Protein 2KAE (pdb70)

CATH classification: 3.30.50.10

Foldseek 3Di:
DDAAPPHGDPPEPAQDLPPDPGGGGHPCVVVVCCVVVDPNDCVVVVCVCVVVVPDD

Radius of gyration: 14.84 Å; Cα contacts (8 Å, |Δi|>4): 63; chains: 1; bounding box: 39×31×24 Å

Secondary structure (DSSP, 8-state):
----SSS--S--SS----SSSS---SSHHHHHHHHHHS---THHHHHHHHHHTT--

Nearest PDB structures (foldseek):
  2kae-assembly1_A  TM=9.436E-01  e=1.525E-08  Caenorhabditis elegans
  2kae-assembly1_A  TM=9.418E-01  e=9.403E-09  Caenorhabditis elegans
  2kae-assembly1_A  TM=9.700E-01  e=1.245E-09  Caenorhabditis elegans
  2vut-assembly7_O  TM=6.399E-01  e=5.697E-01  Aspergillus nidulans FGSC A4
  2kae-assembly1_A  TM=9.710E-01  e=8.002E-09  Caenorhabditis elegans

Sequence (56 aa):
SFQCSNCSVTETIRWRNIRSKEGIQCNACFIYQRKYNKTRPVTAVNKYQKRKLKVQSFQCSNCSVTETIRWRNIRSKEGIQCNACFIYQRKYNKTRPVTAVNKYQKRKLKVQSFQCSNCSVTETIRWRNIRSKEGIQCNACFIYQRKYNKTRPVTAVNKYQKRKLKVQSFQCSNCSVTETIRWRNIRSKEGIQCNACFIYQRKYNKTRPVTAVNKYQKRKLKVQSFQCSNCSVTETIRWRNIRSKEGIQCNACFIYQRKYNKTRPVTAVNKYQKRKLKVQSFQCSNCSVTETIRWRNIRSKEGIQCNACFIYQRKYNKTRPVTAVNKYQKRKLKVQSFQCSNCSVTETIRWRNIRSKEGIQCNACFIYQRKYNKTRPVTAVNKYQKRKLKVQSFQCSNCSVTETIRWRNIRSKEGIQCNACFIYQRKYNKTRPVTAVNKYQKRKLKVQSFQCSNCSVTETIRWRNIRSKEGIQCNACFIYQRKYNKTRPVTAVNKYQKRKLKVQSFQCSNCSVTETIRWRNIRSKEGIQCNACFIYQRKYNKTRPVTAVNKYQKRKLKVQ

Solvent-accessible surface area: 5333 Å² total; per-residue (Å²): 117,140,79,11,64,103,53,60,78,74,156,18,148,186,76,94,30,105,244,82,172,94,19,34,0,4,54,52,17,80,80,119,70,106,128,160,110,133,112,112,58,108,102,54,45,90,146,111,53,156,151,92,132,151,111,197

B-factor: mean 10.0, std 0.0, range [10.0, 10.0]

Structure (mmCIF, N/CA/C/O backbone):
data_2KAE
#
_entry.id   2KAE
#
_cell.length_a   1.000
_cell.length_b   1.000
_cell.length_c   1.000
_cell.angle_alpha   90.00
_cell.angle_beta   90.00
_cell.angle_gamma   90.00
#
_symmetry.space_group_name_H-M   'P 1'
#
loop_
_entity.id
_entity.type
_entity.pdbx_description
1 polymer 'GATA-type transcription factor'
2 polymer "5'-D(*DCP*DGP*DGP*DAP*DAP*DAP*DAP*DGP*DTP*DAP*DTP*DAP*DCP*DTP*DTP*DTP*DTP*DCP*DCP*DG)-3'"
3 non-polymer 'ZINC ION'
#
loop_
_atom_site.group_PDB
_atom_site.id
_atom_site.type_symbol
_atom_site.label_atom_id
_atom_site.label_alt_id
_atom_site.label_comp_id
_atom_site.label_asym_id
_atom_site.label_entity_id
_atom_site.label_seq_id
_atom_site.pdbx_PDB_ins_code
_atom_site.Cartn_x
_atom_site.Cartn_y
_atom_site.Cartn_z
_atom_site.occupancy
_atom_site.B_iso_or_equiv
_atom_site.auth_seq_id
_atom_site.auth_comp_id
_atom_site.auth_asym_id
_atom_site.auth_atom_id
_atom_site.pdbx_PDB_model_num
ATOM 1 N N . SER A 1 8 ? -15.835 -10.168 6.965 1.00 10.00 111 SER A N 1
ATOM 2 C CA . SER A 1 8 ? -14.437 -10.636 6.994 1.00 10.00 111 SER A CA 1
ATOM 3 C C . SER A 1 8 ? -14.329 -11.949 6.243 1.00 10.00 111 SER A C 1
ATOM 4 O O . SER A 1 8 ? -15.269 -12.741 6.243 1.00 10.00 111 SER A O 1
ATOM 12 N N . PHE A 1 9 ? -13.202 -12.167 5.584 1.00 10.00 112 PHE A N 1
ATOM 13 C CA . PHE A 1 9 ? -12.994 -13.387 4.817 1.00 10.00 112 PHE A CA 1
ATOM 14 C C . PHE A 1 9 ? -11.688 -14.076 5.213 1.00 10.00 112 PHE A C 1
ATOM 15 O O . PHE A 1 9 ? -11.583 -14.646 6.298 1.00 10.00 112 PHE A O 1
ATOM 32 N N . GLN A 1 10 ? -10.692 -13.977 4.330 1.00 10.00 113 GLN A N 1
ATOM 33 C CA . GLN A 1 10 ? -9.390 -14.598 4.520 1.00 10.00 113 GLN A CA 1
ATOM 34 C C . GLN A 1 10 ? -8.594 -14.379 3.252 1.00 10.00 113 GLN A C 1
ATOM 35 O O . GLN A 1 10 ? -9.187 -14.145 2.197 1.00 10.00 113 GLN A O 1
ATOM 49 N N . CYS A 1 11 ? -7.270 -14.441 3.325 1.00 10.00 114 CYS A N 1
ATOM 50 C CA . CYS A 1 11 ? -6.474 -14.270 2.121 1.00 10.00 114 CYS A CA 1
ATOM 51 C C . CYS A 1 11 ? -6.408 -15.624 1.453 1.00 10.00 114 CYS A C 1
ATOM 52 O O . CYS A 1 11 ? -6.810 -16.637 2.034 1.00 10.00 114 CYS A O 1
ATOM 59 N N . SER A 1 12 ? -5.880 -15.652 0.267 1.00 10.00 115 SER A N 1
ATOM 60 C CA . SER A 1 12 ? -5.761 -16.890 -0.463 1.00 10.00 115 SER A CA 1
ATOM 61 C C . SER A 1 12 ? -4.300 -17.309 -0.450 1.00 10.00 115 SER A C 1
ATOM 62 O O . SER A 1 12 ? -3.863 -18.104 -1.283 1.00 10.00 115 SER A O 1
ATOM 70 N N . ASN A 1 13 ? -3.556 -16.798 0.545 1.00 10.00 116 ASN A N 1
ATOM 71 C CA . ASN A 1 13 ? -2.123 -17.045 0.668 1.00 10.00 116 ASN A CA 1
ATOM 72 C C . ASN A 1 13 ? -1.675 -16.772 2.114 1.00 10.00 116 ASN A C 1
ATOM 73 O O . ASN A 1 13 ? -0.877 -17.516 2.680 1.00 10.00 116 ASN A O 1
ATOM 84 N N . CYS A 1 14 ? -2.205 -15.689 2.698 1.00 10.00 117 CYS A N 1
ATOM 85 C CA . CYS A 1 14 ? -1.846 -15.264 4.061 1.00 10.00 117 CYS A CA 1
ATOM 86 C C . CYS A 1 14 ? -2.737 -15.859 5.141 1.00 10.00 117 CYS A C 1
ATOM 87 O O . CYS A 1 14 ? -2.300 -16.720 5.903 1.00 10.00 117 CYS A O 1
ATOM 94 N N . SER A 1 15 ? -3.961 -15.349 5.211 1.00 10.00 118 SER A N 1
ATOM 95 C CA . SER A 1 15 ? -4.960 -15.775 6.188 1.00 10.00 118 SER A CA 1
ATOM 96 C C . SER A 1 15 ? -4.744 -15.061 7.526 1.00 10.00 118 SER A C 1
ATOM 97 O O . SER A 1 15 ? -4.120 -15.599 8.443 1.00 10.00 118 SER A O 1
ATOM 105 N N . VAL A 1 16 ? -5.265 -13.839 7.608 1.00 10.00 119 VAL A N 1
ATOM 106 C CA . VAL A 1 16 ? -5.170 -13.006 8.807 1.00 10.00 119 VAL A CA 1
ATOM 107 C C . VAL A 1 16 ? -6.404 -12.105 8.896 1.00 10.00 119 VAL A C 1
ATOM 108 O O . VAL A 1 16 ? -6.501 -11.077 8.221 1.00 10.00 119 VAL A O 1
ATOM 121 N N . THR A 1 17 ? -7.336 -12.527 9.738 1.00 10.00 120 THR A N 1
ATOM 122 C CA . THR A 1 17 ? -8.610 -11.835 9.937 1.00 10.00 120 THR A CA 1
ATOM 123 C C . THR A 1 17 ? -8.437 -10.336 10.202 1.00 10.00 120 THR A C 1
ATOM 124 O O . THR A 1 17 ? -9.273 -9.530 9.789 1.00 10.00 120 THR A O 1
ATOM 135 N N . GLU A 1 18 ? -7.367 -9.963 10.896 1.00 10.00 121 GLU A N 1
ATOM 136 C CA . GLU A 1 18 ? -7.111 -8.556 11.196 1.00 10.00 121 GLU A CA 1
ATOM 137 C C . GLU A 1 18 ? -6.310 -7.901 10.075 1.00 10.00 121 GLU A C 1
ATOM 138 O O . GLU A 1 18 ? -5.092 -7.727 10.174 1.00 10.00 121 GLU A O 1
ATOM 150 N N . THR A 1 19 ? -6.993 -7.550 9.000 1.00 10.00 122 THR A N 1
ATOM 151 C CA . THR A 1 19 ? -6.345 -6.921 7.871 1.00 10.00 122 THR A CA 1
ATOM 152 C C . THR A 1 19 ? -6.513 -5.406 7.899 1.00 10.00 122 THR A C 1
ATOM 153 O O . THR A 1 19 ? -7.619 -4.887 7.731 1.00 10.00 122 THR A O 1
ATOM 164 N N . ILE A 1 20 ? -5.399 -4.727 8.172 1.00 10.00 123 ILE A N 1
ATOM 165 C CA . ILE A 1 20 ? -5.355 -3.262 8.223 1.00 10.00 123 ILE A CA 1
ATOM 166 C C . ILE A 1 20 ? -6.119 -2.625 7.045 1.00 10.00 123 ILE A C 1
ATOM 167 O O . ILE A 1 20 ? -6.725 -1.560 7.190 1.00 10.00 123 ILE A O 1
ATOM 183 N N . ARG A 1 21 ? -6.094 -3.280 5.884 1.00 10.00 124 ARG A N 1
ATOM 184 C CA . ARG A 1 21 ? -6.817 -2.846 4.698 1.00 10.00 124 ARG A CA 1
ATOM 185 C C . ARG A 1 21 ? -6.924 -4.078 3.810 1.00 10.00 124 ARG A C 1
ATOM 186 O O . ARG A 1 21 ? -5.906 -4.668 3.453 1.00 10.00 124 ARG A O 1
ATOM 207 N N . TRP A 1 22 ? -8.145 -4.485 3.486 1.00 10.00 125 TRP A N 1
ATOM 208 C CA . TRP A 1 22 ? -8.380 -5.698 2.699 1.00 10.00 125 TRP A CA 1
ATOM 209 C C . TRP A 1 22 ? -8.077 -5.516 1.203 1.00 10.00 125 TRP A C 1
ATOM 210 O O . TRP A 1 22 ? -7.621 -4.458 0.776 1.00 10.00 125 TRP A O 1
ATOM 231 N N . ARG A 1 23 ? -8.331 -6.567 0.417 1.00 10.00 126 ARG A N 1
ATOM 232 C CA . ARG A 1 23 ? -8.063 -6.548 -1.023 1.00 10.00 126 ARG A CA 1
ATOM 233 C C . ARG A 1 23 ? -8.765 -7.725 -1.724 1.00 10.00 126 ARG A C 1
ATOM 234 O O . ARG A 1 23 ? -8.412 -8.098 -2.845 1.00 10.00 126 ARG A O 1
ATOM 255 N N . ASN A 1 24 ? -9.745 -8.312 -1.027 1.00 10.00 127 ASN A N 1
ATOM 256 C CA . ASN A 1 24 ? -10.525 -9.461 -1.535 1.00 10.00 127 ASN A CA 1
ATOM 257 C C . ASN A 1 24 ? -10.962 -9.271 -2.990 1.00 10.00 127 ASN A C 1
ATOM 258 O O . ASN A 1 24 ? -10.959 -10.232 -3.758 1.00 10.00 127 ASN A O 1
ATOM 269 N N . ILE A 1 25 ? -11.360 -8.039 -3.325 1.00 10.00 128 ILE A N 1
ATOM 270 C CA . ILE A 1 25 ? -11.808 -7.642 -4.670 1.00 10.00 128 ILE A CA 1
ATOM 271 C C . ILE A 1 25 ? -12.798 -8.645 -5.284 1.00 10.00 128 ILE A C 1
ATOM 272 O O . ILE A 1 25 ? -12.405 -9.559 -6.010 1.00 10.00 128 ILE A O 1
ATOM 288 N N . ARG A 1 26 ? -14.071 -8.479 -4.917 1.00 10.00 129 ARG A N 1
ATOM 289 C CA . ARG A 1 26 ? -15.181 -9.315 -5.412 1.00 10.00 129 ARG A CA 1
ATOM 290 C C . ARG A 1 26 ? -15.006 -9.763 -6.866 1.00 10.00 129 ARG A C 1
ATOM 291 O O . ARG A 1 26 ? -15.329 -9.027 -7.805 1.00 10.00 129 ARG A O 1
ATOM 312 N N . SER A 1 27 ? -14.481 -10.968 -7.036 1.00 10.00 130 SER A N 1
ATOM 313 C CA . SER A 1 27 ? -14.278 -11.561 -8.357 1.00 10.00 130 SER A CA 1
ATOM 314 C C . SER A 1 27 ? -14.303 -13.094 -8.268 1.00 10.00 130 SER A C 1
ATOM 315 O O . SER A 1 27 ? -15.304 -13.723 -8.607 1.00 10.00 130 SER A O 1
ATOM 323 N N . LYS A 1 28 ? -13.195 -13.692 -7.818 1.00 10.00 131 LYS A N 1
ATOM 324 C CA . LYS A 1 28 ? -13.103 -15.151 -7.677 1.00 10.00 131 LYS A CA 1
ATOM 325 C C . LYS A 1 28 ? -12.263 -15.516 -6.457 1.00 10.00 131 LYS A C 1
ATOM 326 O O . LYS A 1 28 ? -12.773 -16.085 -5.490 1.00 10.00 131 LYS A O 1
ATOM 345 N N . GLU A 1 29 ? -10.972 -15.204 -6.508 1.00 10.00 132 GLU A N 1
ATOM 346 C CA . GLU A 1 29 ? -10.083 -15.458 -5.381 1.00 10.00 132 GLU A CA 1
ATOM 347 C C . GLU A 1 29 ? -10.331 -14.373 -4.344 1.00 10.00 132 GLU A C 1
ATOM 348 O O . GLU A 1 29 ? -11.056 -13.421 -4.623 1.00 10.00 132 GLU A O 1
ATOM 360 N N . GLY A 1 30 ? -9.738 -14.479 -3.167 1.00 10.00 133 GLY A N 1
ATOM 361 C CA . GLY A 1 30 ? -9.941 -13.464 -2.161 1.00 10.00 133 GLY A CA 1
ATOM 362 C C . GLY A 1 30 ? -8.644 -13.093 -1.498 1.00 10.00 133 GLY A C 1
ATOM 363 O O . GLY A 1 30 ? -8.236 -13.719 -0.523 1.00 10.00 133 GLY A O 1
ATOM 367 N N . ILE A 1 31 ? -7.970 -12.098 -2.038 1.00 10.00 134 ILE A N 1
ATOM 368 C CA . ILE A 1 31 ? -6.712 -11.660 -1.469 1.00 10.00 134 ILE A CA 1
ATOM 369 C C . ILE A 1 31 ? -6.975 -10.677 -0.347 1.00 10.00 134 ILE A C 1
ATOM 370 O O . ILE A 1 31 ? -6.798 -9.480 -0.499 1.00 10.00 134 ILE A O 1
ATOM 386 N N . GLN A 1 32 ? -7.441 -11.208 0.764 1.00 10.00 135 GLN A N 1
ATOM 387 C CA . GLN A 1 32 ? -7.769 -10.419 1.940 1.00 10.00 135 GLN A CA 1
ATOM 388 C C . GLN A 1 32 ? -6.653 -9.477 2.364 1.00 10.00 135 GLN A C 1
ATOM 389 O O . GLN A 1 32 ? -6.902 -8.314 2.670 1.00 10.00 135 GLN A O 1
ATOM 403 N N . CYS A 1 33 ? -5.431 -9.980 2.389 1.00 10.00 136 CYS A N 1
ATOM 404 C CA . CYS A 1 33 ? -4.300 -9.193 2.821 1.00 10.00 136 CYS A CA 1
ATOM 405 C C . CYS A 1 33 ? -3.960 -8.071 1.870 1.00 10.00 136 CYS A C 1
ATOM 406 O O . CYS A 1 33 ? -4.518 -7.930 0.782 1.00 10.00 136 CYS A O 1
ATOM 413 N N . ASN A 1 34 ? -3.013 -7.276 2.306 1.00 10.00 137 ASN A N 1
ATOM 414 C CA . ASN A 1 34 ? -2.515 -6.178 1.502 1.00 10.00 137 ASN A CA 1
ATOM 415 C C . ASN A 1 34 ? -1.076 -6.469 1.107 1.00 10.00 137 ASN A C 1
ATOM 416 O O . ASN A 1 34 ? -0.480 -5.762 0.291 1.00 10.00 137 ASN A O 1
ATOM 427 N N . ALA A 1 35 ? -0.535 -7.528 1.691 1.00 10.00 138 ALA A N 1
ATOM 428 C CA . ALA A 1 35 ? 0.837 -7.932 1.448 1.00 10.00 138 ALA A CA 1
ATOM 429 C C . ALA A 1 35 ? 1.021 -8.586 0.083 1.00 10.00 138 ALA A C 1
ATOM 430 O O . ALA A 1 35 ? 1.871 -8.158 -0.692 1.00 10.00 138 ALA A O 1
ATOM 437 N N . CYS A 1 36 ? 0.184 -9.568 -0.242 1.00 10.00 139 CYS A N 1
ATOM 438 C CA . CYS A 1 36 ? 0.316 -10.296 -1.505 1.00 10.00 139 CYS A CA 1
ATOM 439 C C . CYS A 1 36 ? 0.236 -9.389 -2.728 1.00 10.00 139 CYS A C 1
ATOM 440 O O . CYS A 1 36 ? 1.041 -9.509 -3.644 1.00 10.00 139 CYS A O 1
ATOM 447 N N . PHE A 1 37 ? -0.726 -8.486 -2.743 1.00 10.00 140 PHE A N 1
ATOM 448 C CA . PHE A 1 37 ? -0.911 -7.602 -3.898 1.00 10.00 140 PHE A CA 1
ATOM 449 C C . PHE A 1 37 ? 0.166 -6.515 -3.995 1.00 10.00 140 PHE A C 1
ATOM 450 O O . PHE A 1 37 ? 0.829 -6.382 -5.023 1.00 10.00 140 PHE A O 1
ATOM 467 N N . ILE A 1 38 ? 0.345 -5.749 -2.931 1.00 10.00 141 ILE A N 1
ATOM 468 C CA . ILE A 1 38 ? 1.288 -4.635 -2.932 1.00 10.00 141 ILE A CA 1
ATOM 469 C C . ILE A 1 38 ? 2.766 -5.060 -2.960 1.00 10.00 141 ILE A C 1
ATOM 470 O O . ILE A 1 38 ? 3.580 -4.415 -3.624 1.00 10.00 141 ILE A O 1
ATOM 486 N N . TYR A 1 39 ? 3.124 -6.120 -2.245 1.00 10.00 142 TYR A N 1
ATOM 487 C CA . TYR A 1 39 ? 4.515 -6.582 -2.231 1.00 10.00 142 TYR A CA 1
ATOM 488 C C . TYR A 1 39 ? 4.898 -7.154 -3.594 1.00 10.00 142 TYR A C 1
ATOM 489 O O . TYR A 1 39 ? 6.040 -7.043 -4.035 1.00 10.00 142 TYR A O 1
ATOM 507 N N . GLN A 1 40 ? 3.914 -7.731 -4.271 1.00 10.00 143 GLN A N 1
ATOM 508 C CA . GLN A 1 40 ? 4.123 -8.335 -5.582 1.00 10.00 143 GLN A CA 1
ATOM 509 C C . GLN A 1 40 ? 4.539 -7.323 -6.650 1.00 10.00 143 GLN A C 1
ATOM 510 O O . GLN A 1 40 ? 4.953 -7.725 -7.729 1.00 10.00 143 GLN A O 1
ATOM 524 N N . ARG A 1 41 ? 4.401 -6.023 -6.373 1.00 10.00 144 ARG A N 1
ATOM 525 C CA . ARG A 1 41 ? 4.789 -4.989 -7.346 1.00 10.00 144 ARG A CA 1
ATOM 526 C C . ARG A 1 41 ? 6.139 -5.285 -8.000 1.00 10.00 144 ARG A C 1
ATOM 527 O O . ARG A 1 41 ? 6.249 -5.250 -9.222 1.00 10.00 144 ARG A O 1
ATOM 548 N N . LYS A 1 42 ? 7.161 -5.580 -7.205 1.00 10.00 145 LYS A N 1
ATOM 549 C CA . LYS A 1 42 ? 8.482 -5.880 -7.762 1.00 10.00 145 LYS A CA 1
ATOM 550 C C . LYS A 1 42 ? 8.605 -7.359 -8.110 1.00 10.00 145 LYS A C 1
ATOM 551 O O . LYS A 1 42 ? 9.297 -7.738 -9.052 1.00 10.00 145 LYS A O 1
ATOM 570 N N . TYR A 1 43 ? 7.905 -8.188 -7.359 1.00 10.00 146 TYR A N 1
ATOM 571 C CA . TYR A 1 43 ? 7.975 -9.633 -7.537 1.00 10.00 146 TYR A CA 1
ATOM 572 C C . TYR A 1 43 ? 7.129 -10.133 -8.705 1.00 10.00 146 TYR A C 1
ATOM 573 O O . TYR A 1 43 ? 7.087 -11.332 -8.968 1.00 10.00 146 TYR A O 1
ATOM 591 N N . ASN A 1 44 ? 6.459 -9.235 -9.408 1.00 10.00 147 ASN A N 1
ATOM 592 C CA . ASN A 1 44 ? 5.634 -9.631 -10.541 1.00 10.00 147 ASN A CA 1
ATOM 593 C C . ASN A 1 44 ? 6.121 -8.936 -11.799 1.00 10.00 147 ASN A C 1
ATOM 594 O O . ASN A 1 44 ? 6.159 -9.534 -12.877 1.00 10.00 147 ASN A O 1
ATOM 605 N N . LYS A 1 45 ? 6.513 -7.681 -11.647 1.00 10.00 148 LYS A N 1
ATOM 606 C CA . LYS A 1 45 ? 7.005 -6.893 -12.767 1.00 10.00 148 LYS A CA 1
ATOM 607 C C . LYS A 1 45 ? 7.772 -5.673 -12.276 1.00 10.00 148 LYS A C 1
ATOM 608 O O . LYS A 1 45 ? 8.197 -5.613 -11.123 1.00 10.00 148 LYS A O 1
ATOM 627 N N . THR A 1 46 ? 7.979 -4.722 -13.166 1.00 10.00 149 THR A N 1
ATOM 628 C CA . THR A 1 46 ? 8.668 -3.498 -12.824 1.00 10.00 149 THR A CA 1
ATOM 629 C C . THR A 1 46 ? 7.781 -2.599 -11.969 1.00 10.00 149 THR A C 1
ATOM 630 O O . THR A 1 46 ? 6.851 -1.966 -12.478 1.00 10.00 149 THR A O 1
ATOM 641 N N . ARG A 1 47 ? 8.037 -2.610 -10.664 1.00 10.00 150 ARG A N 1
ATOM 642 C CA . ARG A 1 47 ? 7.306 -1.779 -9.707 1.00 10.00 150 ARG A CA 1
ATOM 643 C C . ARG A 1 47 ? 7.153 -0.343 -10.211 1.00 10.00 150 ARG A C 1
ATOM 644 O O . ARG A 1 47 ? 8.092 0.232 -10.770 1.00 10.00 150 ARG A O 1
ATOM 665 N N . PRO A 1 48 ? 5.960 0.247 -10.036 1.00 10.00 151 PRO A N 1
ATOM 666 C CA . PRO A 1 48 ? 5.698 1.613 -10.474 1.00 10.00 151 PRO A CA 1
ATOM 667 C C . PRO A 1 48 ? 6.673 2.605 -9.856 1.00 10.00 151 PRO A C 1
ATOM 668 O O . PRO A 1 48 ? 6.884 2.620 -8.638 1.00 10.00 151 PRO A O 1
ATOM 679 N N . VAL A 1 49 ? 7.279 3.415 -10.711 1.00 10.00 152 VAL A N 1
ATOM 680 C CA . VAL A 1 49 ? 8.248 4.412 -10.289 1.00 10.00 152 VAL A CA 1
ATOM 681 C C . VAL A 1 49 ? 7.591 5.519 -9.452 1.00 10.00 152 VAL A C 1
ATOM 682 O O . VAL A 1 49 ? 8.284 6.341 -8.855 1.00 10.00 152 VAL A O 1
ATOM 695 N N . THR A 1 50 ? 6.264 5.531 -9.408 1.00 10.00 153 THR A N 1
ATOM 696 C CA . THR A 1 50 ? 5.539 6.522 -8.633 1.00 10.00 153 THR A CA 1
ATOM 697 C C . THR A 1 50 ? 5.999 6.508 -7.174 1.00 10.00 153 THR A C 1
ATOM 698 O O . THR A 1 50 ? 6.374 7.546 -6.632 1.00 10.00 153 THR A O 1
ATOM 709 N N . ALA A 1 51 ? 5.991 5.329 -6.540 1.00 10.00 154 ALA A N 1
ATOM 710 C CA . ALA A 1 51 ? 6.436 5.200 -5.153 1.00 10.00 154 ALA A CA 1
ATOM 711 C C . ALA A 1 51 ? 7.895 5.605 -4.978 1.00 10.00 154 ALA A C 1
ATOM 712 O O . ALA A 1 51 ? 8.304 6.006 -3.880 1.00 10.00 154 ALA A O 1
ATOM 719 N N . VAL A 1 52 ? 8.686 5.444 -6.038 1.00 10.00 155 VAL A N 1
ATOM 720 C CA . VAL A 1 52 ? 10.102 5.802 -6.010 1.00 10.00 155 VAL A CA 1
ATOM 721 C C . VAL A 1 52 ? 10.289 7.323 -5.991 1.00 10.00 155 VAL A C 1
ATOM 722 O O . VAL A 1 52 ? 11.155 7.837 -5.280 1.00 10.00 155 VAL A O 1
ATOM 735 N N . ASN A 1 53 ? 9.510 8.025 -6.815 1.00 10.00 156 ASN A N 1
ATOM 736 C CA . ASN A 1 53 ? 9.570 9.493 -6.875 1.00 10.00 156 ASN A CA 1
ATOM 737 C C . ASN A 1 53 ? 9.493 10.111 -5.475 1.00 10.00 156 ASN A C 1
ATOM 738 O O . ASN A 1 53 ? 10.254 11.020 -5.151 1.00 10.00 156 ASN A O 1
ATOM 749 N N . LYS A 1 54 ? 8.588 9.619 -4.640 1.00 10.00 157 LYS A N 1
ATOM 750 C CA . LYS A 1 54 ? 8.478 10.130 -3.284 1.00 10.00 157 LYS A CA 1
ATOM 751 C C . LYS A 1 54 ? 9.514 9.474 -2.379 1.00 10.00 157 LYS A C 1
ATOM 752 O O . LYS A 1 54 ? 9.874 10.024 -1.346 1.00 10.00 157 LYS A O 1
ATOM 771 N N . TYR A 1 55 ? 9.964 8.273 -2.758 1.00 10.00 158 TYR A N 1
ATOM 772 C CA . TYR A 1 55 ? 10.994 7.553 -2.000 1.00 10.00 158 TYR A CA 1
ATOM 773 C C . TYR A 1 55 ? 12.184 8.479 -1.777 1.00 10.00 158 TYR A C 1
ATOM 774 O O . TYR A 1 55 ? 12.803 8.493 -0.706 1.00 10.00 158 TYR A O 1
ATOM 792 N N . GLN A 1 56 ? 12.488 9.235 -2.829 1.00 10.00 159 GLN A N 1
ATOM 793 C CA . GLN A 1 56 ? 13.567 10.226 -2.845 1.00 10.00 159 GLN A CA 1
ATOM 794 C C . GLN A 1 56 ? 13.544 11.110 -1.603 1.00 10.00 159 GLN A C 1
ATOM 795 O O . GLN A 1 56 ? 14.571 11.639 -1.196 1.00 10.00 159 GLN A O 1
ATOM 809 N N . LYS A 1 57 ? 12.364 11.257 -1.022 1.00 10.00 160 LYS A N 1
ATOM 810 C CA . LYS A 1 57 ? 12.186 12.077 0.180 1.00 10.00 160 LYS A CA 1
ATOM 811 C C . LYS A 1 57 ? 13.241 11.712 1.240 1.00 10.00 160 LYS A C 1
ATOM 812 O O . LYS A 1 57 ? 13.676 12.563 2.015 1.00 10.00 160 LYS A O 1
ATOM 831 N N . ARG A 1 58 ? 13.653 10.446 1.264 1.00 10.00 161 ARG A N 1
ATOM 832 C CA . ARG A 1 58 ? 14.670 9.986 2.209 1.00 10.00 161 ARG A CA 1
ATOM 833 C C . ARG A 1 58 ? 16.074 10.215 1.636 1.00 10.00 161 ARG A C 1
ATOM 834 O O . ARG A 1 58 ? 16.952 10.766 2.300 1.00 10.00 161 ARG A O 1
ATOM 855 N N . LYS A 1 59 ? 16.248 9.810 0.384 1.00 10.00 162 LYS A N 1
ATOM 856 C CA . LYS A 1 59 ? 17.521 9.914 -0.339 1.00 10.00 162 LYS A CA 1
ATOM 857 C C . LYS A 1 59 ? 17.951 11.360 -0.605 1.00 10.00 162 LYS A C 1
ATOM 858 O O . LYS A 1 59 ? 19.083 11.604 -1.016 1.00 10.00 162 LYS A O 1
ATOM 877 N N . LEU A 1 60 ? 17.058 12.313 -0.384 1.00 10.00 163 LEU A N 1
ATOM 878 C CA . LEU A 1 60 ? 17.371 13.707 -0.670 1.00 10.00 163 LEU A CA 1
ATOM 879 C C . LEU A 1 60 ? 17.896 14.405 0.572 1.00 10.00 163 LEU A C 1
ATOM 880 O O . LEU A 1 60 ? 18.439 15.508 0.496 1.00 10.00 163 LEU A O 1
ATOM 896 N N . LYS A 1 61 ? 17.728 13.758 1.717 1.00 10.00 164 LYS A N 1
ATOM 897 C CA . LYS A 1 61 ? 18.186 14.319 2.974 1.00 10.00 164 LYS A CA 1
ATOM 898 C C . LYS A 1 61 ? 19.651 13.988 3.182 1.00 10.00 164 LYS A C 1
ATOM 899 O O . LYS A 1 61 ? 20.474 14.870 3.438 1.00 10.00 164 LYS A O 1
ATOM 918 N N . VAL A 1 62 ? 19.969 12.707 3.075 1.00 10.00 165 VAL A N 1
ATOM 919 C CA . VAL A 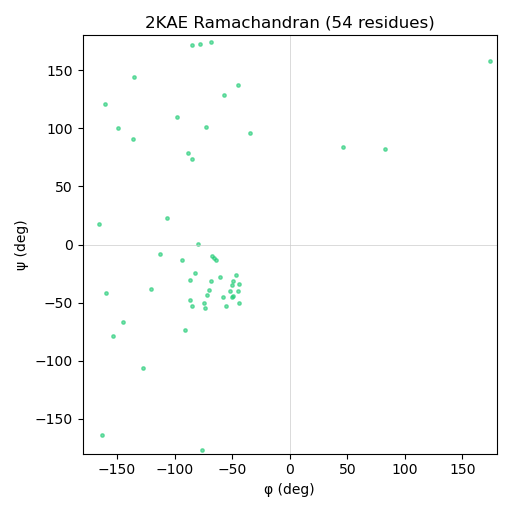1 62 ? 21.333 12.241 3.234 1.00 10.00 165 VAL A CA 1
ATOM 920 C C . VAL A 1 62 ? 21.686 11.244 2.138 1.00 10.00 165 VAL A C 1
ATOM 921 O O . VAL A 1 62 ? 20.843 10.461 1.696 1.00 10.00 165 VAL A O 1
ATOM 934 N N . GLN A 1 63 ? 22.931 11.293 1.697 1.00 10.00 166 GLN A N 1
ATOM 935 C CA . GLN A 1 63 ? 23.422 10.405 0.657 1.00 10.00 166 GLN A CA 1
ATOM 936 C C . GLN A 1 63 ? 24.945 10.416 0.656 1.00 10.00 166 GLN A C 1
ATOM 937 O O . GLN A 1 63 ? 25.556 11.221 1.368 1.00 10.00 166 GLN A O 1
ATOM 2222 N N . SER A 1 8 ? -15.411 -10.856 8.212 1.00 10.00 111 SER A N 2
ATOM 2223 C CA . SER A 1 8 ? -14.036 -11.104 7.725 1.00 10.00 111 SER A CA 2
ATOM 2224 C C . SER A 1 8 ? -13.968 -12.417 6.955 1.00 10.00 111 SER A C 2
ATOM 2225 O O . SER A 1 8 ? -14.674 -13.370 7.274 1.00 10.00 111 SER A O 2
ATOM 2233 N N . PHE A 1 9 ? -13.124 -12.458 5.925 1.00 10.00 112 PHE A N 2
ATOM 2234 C CA . PHE A 1 9 ? -12.956 -13.661 5.124 1.00 10.00 112 PHE A CA 2
ATOM 2235 C C . PHE A 1 9 ? -11.626 -14.334 5.452 1.00 10.00 112 PHE A C 2
ATOM 2236 O O . PHE A 1 9 ? -11.524 -15.053 6.441 1.00 10.00 112 PHE A O 2
ATOM 2253 N N . GLN A 1 10 ? -10.606 -14.053 4.632 1.00 10.00 113 GLN A N 2
ATOM 2254 C CA . GLN A 1 10 ? -9.268 -14.627 4.781 1.00 10.00 113 GLN A CA 2
ATOM 2255 C C . GLN A 1 10 ? -8.498 -14.370 3.491 1.00 10.00 113 GLN A C 2
ATOM 2256 O O . GLN A 1 10 ? -9.121 -14.110 2.463 1.00 10.00 113 GLN A O 2
ATOM 2270 N N . CYS A 1 11 ? -7.166 -14.441 3.520 1.00 10.00 114 CYS A N 2
ATOM 2271 C CA . CYS A 1 11 ? -6.399 -14.234 2.300 1.00 10.00 114 CYS A CA 2
ATOM 2272 C C . CYS A 1 11 ? -6.324 -15.579 1.623 1.00 10.00 114 CYS A C 2
ATOM 2273 O O . CYS A 1 11 ? -6.600 -16.606 2.245 1.00 10.00 114 CYS A O 2
ATOM 2280 N N . SER A 1 12 ? -5.939 -15.586 0.383 1.00 10.00 115 SER A N 2
ATOM 2281 C CA . SER A 1 12 ? -5.822 -16.825 -0.344 1.00 10.00 115 SER A CA 2
ATOM 2282 C C . SER A 1 12 ? -4.358 -17.209 -0.405 1.00 10.00 115 SER A C 2
ATOM 2283 O O . SER A 1 12 ? -3.939 -17.948 -1.294 1.00 10.00 115 SER A O 2
ATOM 2291 N N . ASN A 1 13 ? -3.583 -16.734 0.579 1.00 10.00 116 ASN A N 2
ATOM 2292 C CA . ASN A 1 13 ? -2.142 -16.960 0.624 1.00 10.00 116 ASN A CA 2
ATOM 2293 C C . ASN A 1 13 ? -1.648 -16.745 2.061 1.00 10.00 116 ASN A C 2
ATOM 2294 O O . ASN A 1 13 ? -0.837 -17.516 2.581 1.00 10.00 116 ASN A O 2
ATOM 2305 N N . CYS A 1 14 ? -2.164 -15.689 2.697 1.00 10.00 117 CYS A N 2
ATOM 2306 C CA . CYS A 1 14 ? -1.775 -15.310 4.061 1.00 10.00 117 CYS A CA 2
ATOM 2307 C C . CYS A 1 14 ? -2.681 -15.910 5.132 1.00 10.00 117 CYS A C 2
ATOM 2308 O O . CYS A 1 14 ? -2.294 -16.857 5.814 1.00 10.00 117 CYS A O 2
ATOM 2315 N N . SER A 1 15 ? -3.865 -15.305 5.268 1.00 10.00 118 SER A N 2
ATOM 2316 C CA . SER A 1 15 ? -4.884 -15.692 6.247 1.00 10.00 118 SER A CA 2
ATOM 2317 C C . SER A 1 15 ? -4.682 -14.918 7.546 1.00 10.00 118 SER A C 2
ATOM 2318 O O . SER A 1 15 ? -4.029 -15.380 8.484 1.00 10.00 118 SER A O 2
ATOM 2326 N N . VAL A 1 16 ? -5.236 -13.711 7.561 1.00 10.00 119 VAL A N 2
ATOM 2327 C CA . VAL A 1 16 ? -5.161 -12.807 8.702 1.00 10.00 119 VAL A CA 2
ATOM 2328 C C . VAL A 1 16 ? -6.498 -12.090 8.872 1.00 10.00 119 VAL A C 2
ATOM 2329 O O . VAL A 1 16 ? -6.757 -11.070 8.232 1.00 10.00 119 VAL A O 2
ATOM 2342 N N . THR A 1 17 ? -7.327 -12.644 9.742 1.00 10.00 120 THR A N 2
ATOM 2343 C CA . THR A 1 17 ? -8.663 -12.115 10.011 1.00 10.00 120 THR A CA 2
ATOM 2344 C C . THR A 1 17 ? -8.652 -10.619 10.364 1.00 10.00 120 THR A C 2
ATOM 2345 O O . THR A 1 17 ? -9.659 -9.927 10.191 1.00 10.00 120 THR A O 2
ATOM 2356 N N . GLU A 1 18 ? -7.518 -10.121 10.853 1.00 10.00 121 GLU A N 2
ATOM 2357 C CA . GLU A 1 18 ? -7.390 -8.710 11.207 1.00 10.00 121 GLU A CA 2
ATOM 2358 C C . GLU A 1 18 ? -6.577 -7.960 10.160 1.00 10.00 121 GLU A C 2
ATOM 2359 O O . GLU A 1 18 ? -5.376 -7.745 10.330 1.00 10.00 121 GLU A O 2
ATOM 2371 N N . THR A 1 19 ? -7.227 -7.565 9.081 1.00 10.00 122 THR A N 2
ATOM 2372 C CA . THR A 1 19 ? -6.545 -6.853 8.015 1.00 10.00 122 THR A CA 2
ATOM 2373 C C . THR A 1 19 ? -6.780 -5.342 8.104 1.00 10.00 122 THR A C 2
ATOM 2374 O O . THR A 1 19 ? -7.908 -4.870 7.998 1.00 10.00 122 THR A O 2
ATOM 2385 N N . ILE A 1 20 ? -5.690 -4.607 8.333 1.00 10.00 123 ILE A N 2
ATOM 2386 C CA . ILE A 1 20 ? -5.739 -3.143 8.425 1.00 10.00 123 ILE A CA 2
ATOM 2387 C C . ILE A 1 20 ? -6.245 -2.501 7.120 1.00 10.00 123 ILE A C 2
ATOM 2388 O O . ILE A 1 20 ? -6.539 -1.303 7.076 1.00 10.00 123 ILE A O 2
ATOM 2404 N N . ARG A 1 21 ? -6.372 -3.311 6.077 1.00 10.00 124 ARG A N 2
ATOM 2405 C CA . ARG A 1 21 ? -6.849 -2.855 4.775 1.00 10.00 124 ARG A CA 2
ATOM 2406 C C . ARG A 1 21 ? -7.011 -4.075 3.886 1.00 10.00 124 ARG A C 2
ATOM 2407 O O . ARG A 1 21 ? -6.028 -4.686 3.480 1.00 10.00 124 ARG A O 2
ATOM 2428 N N . TRP A 1 22 ? -8.254 -4.435 3.620 1.00 10.00 125 TRP A N 2
ATOM 2429 C CA . TRP A 1 22 ? -8.569 -5.600 2.802 1.00 10.00 125 TRP A CA 2
ATOM 2430 C C . TRP A 1 22 ? -8.363 -5.302 1.312 1.00 10.00 125 TRP A C 2
ATOM 2431 O O . TRP A 1 22 ? -8.057 -4.166 0.943 1.00 10.00 125 TRP A O 2
ATOM 2452 N N . ARG A 1 23 ? -8.534 -6.323 0.468 1.00 10.00 126 ARG A N 2
ATOM 2453 C CA . ARG A 1 23 ? -8.363 -6.175 -0.984 1.00 10.00 126 ARG A CA 2
ATOM 2454 C C . ARG A 1 23 ? -8.882 -7.418 -1.727 1.00 10.00 126 ARG A C 2
ATOM 2455 O O . ARG A 1 23 ? -8.465 -7.716 -2.847 1.00 10.00 126 ARG A O 2
ATOM 2476 N N . ASN A 1 24 ? -9.767 -8.148 -1.047 1.00 10.00 127 ASN A N 2
ATOM 2477 C CA . ASN A 1 24 ? -10.397 -9.362 -1.592 1.00 10.00 127 ASN A CA 2
ATOM 2478 C C . ASN A 1 24 ? -10.858 -9.173 -3.039 1.00 10.00 127 ASN A C 2
ATOM 2479 O O . ASN A 1 24 ? -10.688 -10.069 -3.861 1.00 10.00 127 ASN A O 2
ATOM 2490 N N . ILE A 1 25 ? -11.443 -7.993 -3.305 1.00 10.00 128 ILE A N 2
ATOM 2491 C CA . ILE A 1 25 ? -11.979 -7.605 -4.616 1.00 10.00 128 ILE A CA 2
ATOM 2492 C C . ILE A 1 25 ? -12.671 -8.785 -5.315 1.00 10.00 128 ILE A C 2
ATOM 2493 O O . ILE A 1 25 ? -12.122 -9.397 -6.226 1.00 10.00 128 ILE A O 2
ATOM 2509 N N . ARG A 1 26 ? -13.870 -9.089 -4.821 1.00 10.00 129 ARG A N 2
ATOM 2510 C CA . ARG A 1 26 ? -14.719 -10.186 -5.320 1.00 10.00 129 ARG A CA 2
ATOM 2511 C C . ARG A 1 26 ? -14.572 -10.466 -6.827 1.00 10.00 129 ARG A C 2
ATOM 2512 O O . ARG A 1 26 ? -15.245 -9.857 -7.655 1.00 10.00 129 ARG A O 2
ATOM 2533 N N . SER A 1 27 ? -13.673 -11.385 -7.151 1.00 10.00 130 SER A N 2
ATOM 2534 C CA . SER A 1 27 ? -13.446 -11.798 -8.538 1.00 10.00 130 SER A CA 2
ATOM 2535 C C . SER A 1 27 ? -13.456 -13.318 -8.627 1.00 10.00 130 SER A C 2
ATOM 2536 O O . SER A 1 27 ? -14.409 -13.922 -9.120 1.00 10.00 130 SER A O 2
ATOM 2544 N N . LYS A 1 28 ? -12.389 -13.922 -8.135 1.00 10.00 131 LYS A N 2
ATOM 2545 C CA . LYS A 1 28 ? -12.252 -15.366 -8.130 1.00 10.00 131 LYS A CA 2
ATOM 2546 C C . LYS A 1 28 ? -11.820 -15.809 -6.746 1.00 10.00 131 LYS A C 2
ATOM 2547 O O . LYS A 1 28 ? -12.543 -16.520 -6.048 1.00 10.00 131 LYS A O 2
ATOM 2566 N N . GLU A 1 29 ? -10.624 -15.388 -6.363 1.00 10.00 132 GLU A N 2
ATOM 2567 C CA . GLU A 1 29 ? -10.084 -15.689 -5.051 1.00 10.00 132 GLU A CA 2
ATOM 2568 C C . GLU A 1 29 ? -10.443 -14.550 -4.106 1.00 10.00 132 GLU A C 2
ATOM 2569 O O . GLU A 1 29 ? -11.397 -13.809 -4.354 1.00 10.00 132 GLU A O 2
ATOM 2581 N N . GLY A 1 30 ? -9.692 -14.402 -3.027 1.00 10.00 133 GLY A N 2
ATOM 2582 C CA . GLY A 1 30 ? -9.950 -13.332 -2.096 1.00 10.00 133 GLY A CA 2
ATOM 2583 C C . GLY A 1 30 ? -8.687 -12.905 -1.389 1.00 10.00 133 GLY A C 2
ATOM 2584 O O . GLY A 1 30 ? -8.344 -13.455 -0.341 1.00 10.00 133 GLY A O 2
ATOM 2588 N N . ILE A 1 31 ? -7.965 -11.951 -1.962 1.00 10.00 134 ILE A N 2
ATOM 2589 C CA . ILE A 1 31 ? -6.740 -11.484 -1.338 1.00 10.00 134 ILE A CA 2
ATOM 2590 C C . ILE A 1 31 ? -7.064 -10.495 -0.243 1.00 10.00 134 ILE A C 2
ATOM 2591 O O . ILE A 1 31 ? -7.010 -9.284 -0.421 1.00 10.00 134 ILE A O 2
ATOM 2607 N N . GLN A 1 32 ? -7.443 -11.051 0.883 1.00 10.00 135 GLN A N 2
ATOM 2608 C CA . GLN A 1 32 ? -7.809 -10.277 2.048 1.00 10.00 135 GLN A CA 2
ATOM 2609 C C . GLN A 1 32 ? -6.689 -9.361 2.512 1.00 10.00 135 GLN A C 2
ATOM 2610 O O . GLN A 1 32 ? -6.924 -8.204 2.859 1.00 10.00 135 GLN A O 2
ATOM 2624 N N . CYS A 1 33 ? -5.476 -9.883 2.509 1.00 10.00 136 CYS A N 2
ATOM 2625 C CA . CYS A 1 33 ? -4.327 -9.136 2.975 1.00 10.00 136 CYS A CA 2
ATOM 2626 C C . CYS A 1 33 ? -3.953 -7.990 2.055 1.00 10.00 136 CYS A C 2
ATOM 2627 O O . CYS A 1 33 ? -4.511 -7.803 0.970 1.00 10.00 136 CYS A O 2
ATOM 2634 N N . ASN A 1 34 ? -2.978 -7.240 2.514 1.00 10.00 137 ASN A N 2
ATOM 2635 C CA . ASN A 1 34 ? -2.461 -6.104 1.770 1.00 10.00 137 ASN A CA 2
ATOM 2636 C C . ASN A 1 34 ? -1.044 -6.408 1.313 1.00 10.00 137 ASN A C 2
ATOM 2637 O O . ASN A 1 34 ? -0.472 -5.693 0.489 1.00 10.00 137 ASN A O 2
ATOM 2648 N N . ALA A 1 35 ? -0.491 -7.487 1.840 1.00 10.00 138 ALA A N 2
ATOM 2649 C CA . ALA A 1 35 ? 0.865 -7.886 1.515 1.00 10.00 138 ALA A CA 2
ATOM 2650 C C . ALA A 1 35 ? 0.975 -8.489 0.120 1.00 10.00 138 ALA A C 2
ATOM 2651 O O . ALA A 1 35 ? 1.799 -8.055 -0.679 1.00 10.00 138 ALA A O 2
ATOM 2658 N N . CYS A 1 36 ? 0.107 -9.448 -0.191 1.00 10.00 139 CYS A N 2
ATOM 2659 C CA . CYS A 1 36 ? 0.154 -10.134 -1.480 1.00 10.00 139 CYS A CA 2
ATOM 2660 C C . CYS A 1 36 ? -0.021 -9.195 -2.664 1.00 10.00 139 CYS A C 2
ATOM 2661 O O . CYS A 1 36 ? 0.756 -9.233 -3.615 1.00 10.00 139 CYS A O 2
ATOM 2668 N N . PHE A 1 37 ? -1.025 -8.345 -2.602 1.00 10.00 140 PHE A N 2
ATOM 2669 C CA . PHE A 1 37 ? -1.311 -7.446 -3.710 1.00 10.00 140 PHE A CA 2
ATOM 2670 C C . PHE A 1 37 ? -0.292 -6.317 -3.875 1.00 10.00 140 PHE A C 2
ATOM 2671 O O . PHE A 1 37 ? 0.026 -5.932 -4.999 1.00 10.00 140 PHE A O 2
ATOM 2688 N N . ILE A 1 38 ? 0.224 -5.774 -2.779 1.00 10.00 141 ILE A N 2
ATOM 2689 C CA . ILE A 1 38 ? 1.163 -4.657 -2.876 1.00 10.00 141 ILE A CA 2
ATOM 2690 C C . ILE A 1 38 ? 2.636 -5.081 -2.985 1.00 10.00 141 ILE A C 2
ATOM 2691 O O . ILE A 1 38 ? 3.415 -4.430 -3.684 1.00 10.00 141 ILE A O 2
ATOM 2707 N N . TYR A 1 39 ? 3.027 -6.152 -2.312 1.00 10.00 142 TYR A N 2
ATOM 2708 C CA . TYR A 1 39 ? 4.418 -6.602 -2.361 1.00 10.00 142 TYR A CA 2
ATOM 2709 C C . TYR A 1 39 ? 4.764 -7.137 -3.751 1.00 10.00 142 TYR A C 2
ATOM 2710 O O . TYR A 1 39 ? 5.897 -7.002 -4.221 1.00 10.00 142 TYR A O 2
ATOM 2728 N N . GLN A 1 40 ? 3.769 -7.718 -4.415 1.00 10.00 143 GLN A N 2
ATOM 2729 C CA . GLN A 1 40 ? 3.949 -8.299 -5.744 1.00 10.00 143 GLN A CA 2
ATOM 2730 C C . GLN A 1 40 ? 4.383 -7.282 -6.803 1.00 10.00 143 GLN A C 2
ATOM 2731 O O . GLN A 1 40 ? 4.766 -7.684 -7.896 1.00 10.00 143 GLN A O 2
ATOM 2745 N N . ARG A 1 41 ? 4.300 -5.981 -6.504 1.00 10.00 144 ARG A N 2
ATOM 2746 C CA . ARG A 1 41 ? 4.694 -4.955 -7.483 1.00 10.00 144 ARG A CA 2
ATOM 2747 C C . ARG A 1 41 ? 6.029 -5.271 -8.163 1.00 10.00 144 ARG A C 2
ATOM 2748 O O . ARG A 1 41 ? 6.096 -5.275 -9.387 1.00 10.00 144 ARG A O 2
ATOM 2769 N N . LYS A 1 42 ? 7.073 -5.549 -7.397 1.00 10.00 145 LYS A N 2
ATOM 2770 C CA . LYS A 1 42 ? 8.367 -5.868 -8.001 1.00 10.00 145 LYS A CA 2
ATOM 2771 C C . LYS A 1 42 ? 8.466 -7.360 -8.318 1.00 10.00 145 LYS A C 2
ATOM 2772 O O . LYS A 1 42 ? 9.174 -7.771 -9.235 1.00 10.00 145 LYS A O 2
ATOM 2791 N N . TYR A 1 43 ? 7.732 -8.157 -7.557 1.00 10.00 146 TYR A N 2
ATOM 2792 C CA . TYR A 1 43 ? 7.745 -9.610 -7.712 1.00 10.00 146 TYR A CA 2
ATOM 2793 C C . TYR A 1 43 ? 6.833 -10.105 -8.837 1.00 10.00 146 TYR A C 2
ATOM 2794 O O . TYR A 1 43 ? 6.497 -11.288 -8.887 1.00 10.00 146 TYR A O 2
ATOM 2812 N N . ASN A 1 44 ? 6.431 -9.216 -9.726 1.00 10.00 147 ASN A N 2
ATOM 2813 C CA . ASN A 1 44 ? 5.565 -9.593 -10.835 1.00 10.00 147 ASN A CA 2
ATOM 2814 C C . ASN A 1 44 ? 5.915 -8.786 -12.074 1.00 10.00 147 ASN A C 2
ATOM 2815 O O . ASN A 1 44 ? 5.906 -9.304 -13.192 1.00 10.00 147 ASN A O 2
ATOM 2826 N N . LYS A 1 45 ? 6.246 -7.520 -11.862 1.00 10.00 148 LYS A N 2
ATOM 2827 C CA . LYS A 1 45 ? 6.598 -6.634 -12.960 1.00 10.00 148 LYS A CA 2
ATOM 2828 C C . LYS A 1 45 ? 7.450 -5.465 -12.475 1.00 10.00 148 LYS A C 2
ATOM 2829 O O . LYS A 1 45 ? 7.944 -5.470 -11.348 1.00 10.00 148 LYS A O 2
ATOM 2848 N N . THR A 1 46 ? 7.636 -4.487 -13.348 1.00 10.00 149 THR A N 2
ATOM 2849 C CA . THR A 1 46 ? 8.412 -3.304 -13.029 1.00 10.00 149 THR A CA 2
ATOM 2850 C C . THR A 1 46 ? 7.673 -2.417 -12.037 1.00 10.00 149 THR A C 2
ATOM 2851 O O . THR A 1 46 ? 6.638 -1.830 -12.374 1.00 10.00 149 THR A O 2
ATOM 2862 N N . ARG A 1 47 ? 8.187 -2.366 -10.808 1.00 10.00 150 ARG A N 2
ATOM 2863 C CA . ARG A 1 47 ? 7.612 -1.538 -9.752 1.00 10.00 150 ARG A CA 2
ATOM 2864 C C . ARG A 1 47 ? 7.293 -0.124 -10.253 1.00 10.00 150 ARG A C 2
ATOM 2865 O O . ARG A 1 47 ? 8.110 0.496 -10.940 1.00 10.00 150 ARG A O 2
ATOM 2886 N N . PRO A 1 48 ? 6.091 0.381 -9.943 1.00 10.00 151 PRO A N 2
ATOM 2887 C CA . PRO A 1 48 ? 5.685 1.735 -10.336 1.00 10.00 151 PRO A CA 2
ATOM 2888 C C . PRO A 1 48 ? 6.689 2.776 -9.841 1.00 10.00 151 PRO A C 2
ATOM 2889 O O . PRO A 1 48 ? 6.987 2.851 -8.642 1.00 10.00 151 PRO A O 2
ATOM 2900 N N . VAL A 1 49 ? 7.204 3.568 -10.774 1.00 10.00 152 VAL A N 2
ATOM 2901 C CA . VAL A 1 49 ? 8.197 4.600 -10.474 1.00 10.00 152 VAL A CA 2
ATOM 2902 C C . VAL A 1 49 ? 7.641 5.642 -9.514 1.00 10.00 152 VAL A C 2
ATOM 2903 O O . VAL A 1 49 ? 8.399 6.302 -8.801 1.00 10.00 152 VAL A O 2
ATOM 2916 N N . THR A 1 50 ? 6.320 5.780 -9.495 1.00 10.00 153 THR A N 2
ATOM 2917 C CA . THR A 1 50 ? 5.659 6.748 -8.636 1.00 10.00 153 THR A CA 2
ATOM 2918 C C . THR A 1 50 ? 6.127 6.635 -7.180 1.00 10.00 153 THR A C 2
ATOM 2919 O O . THR A 1 50 ? 6.584 7.622 -6.602 1.00 10.00 153 THR A O 2
ATOM 2930 N N . ALA A 1 51 ? 6.046 5.437 -6.590 1.00 10.00 154 ALA A N 2
ATOM 2931 C CA . ALA A 1 51 ? 6.497 5.233 -5.214 1.00 10.00 154 ALA A CA 2
ATOM 2932 C C . ALA A 1 51 ? 7.984 5.523 -5.042 1.00 10.00 154 ALA A C 2
ATOM 2933 O O . ALA A 1 51 ? 8.419 5.923 -3.955 1.00 10.00 154 ALA A O 2
ATOM 2940 N N . VAL A 1 52 ? 8.765 5.269 -6.084 1.00 10.00 155 VAL A N 2
ATOM 2941 C CA . VAL A 1 52 ? 10.202 5.515 -6.044 1.00 10.00 155 VAL A CA 2
ATOM 2942 C C . VAL A 1 52 ? 10.493 7.008 -6.048 1.00 10.00 155 VAL A C 2
ATOM 2943 O O . VAL A 1 52 ? 11.360 7.482 -5.322 1.00 10.00 155 VAL A O 2
ATOM 2956 N N . ASN A 1 53 ? 9.801 7.736 -6.912 1.00 10.00 156 ASN A N 2
ATOM 2957 C CA . ASN A 1 53 ? 9.947 9.188 -6.978 1.00 10.00 156 ASN A CA 2
ATOM 2958 C C . ASN A 1 53 ? 9.796 9.804 -5.592 1.00 10.00 156 ASN A C 2
ATOM 2959 O O . ASN A 1 53 ? 10.478 10.772 -5.259 1.00 10.00 156 ASN A O 2
ATOM 2970 N N . LYS A 1 54 ? 8.927 9.220 -4.785 1.00 10.00 157 LYS A N 2
ATOM 2971 C CA . LYS A 1 54 ? 8.717 9.702 -3.433 1.00 10.00 157 LYS A CA 2
ATOM 2972 C C . LYS A 1 54 ? 9.802 9.182 -2.497 1.00 10.00 157 LYS A C 2
ATOM 2973 O O . LYS A 1 54 ? 10.040 9.761 -1.444 1.00 10.00 157 LYS A O 2
ATOM 2992 N N . TYR A 1 55 ? 10.433 8.064 -2.874 1.00 10.00 158 TYR A N 2
ATOM 2993 C CA . TYR A 1 55 ? 11.514 7.476 -2.078 1.00 10.00 158 TYR A CA 2
ATOM 2994 C C . TYR A 1 55 ? 12.577 8.537 -1.814 1.00 10.00 158 TYR A C 2
ATOM 2995 O O . TYR A 1 55 ? 13.226 8.540 -0.765 1.00 10.00 158 TYR A O 2
ATOM 3013 N N . GLN A 1 56 ? 12.753 9.418 -2.802 1.00 10.00 159 GLN A N 2
ATOM 3014 C CA . GLN A 1 56 ? 13.676 10.556 -2.717 1.00 10.00 159 GLN A CA 2
ATOM 3015 C C . GLN A 1 56 ? 13.530 11.299 -1.397 1.00 10.00 159 GLN A C 2
ATOM 3016 O O . GLN A 1 56 ? 14.457 11.946 -0.936 1.00 10.00 159 GLN A O 2
ATOM 3030 N N . LYS A 1 57 ? 12.333 11.222 -0.826 1.00 10.00 160 LYS A N 2
ATOM 3031 C CA . LYS A 1 57 ? 12.064 11.872 0.458 1.00 10.00 160 LYS A CA 2
ATOM 3032 C C . LYS A 1 57 ? 13.176 11.516 1.448 1.00 10.00 160 LYS A C 2
ATOM 3033 O O . LYS A 1 57 ? 13.679 12.372 2.171 1.00 10.00 160 LYS A O 2
ATOM 3052 N N . ARG A 1 58 ? 13.563 10.243 1.457 1.00 10.00 161 ARG A N 2
ATOM 3053 C CA . ARG A 1 58 ? 14.625 9.759 2.333 1.00 10.00 161 ARG A CA 2
ATOM 3054 C C . ARG A 1 58 ? 15.990 9.835 1.632 1.00 10.00 161 ARG A C 2
ATOM 3055 O O . ARG A 1 58 ? 17.012 10.084 2.263 1.00 10.00 161 ARG A O 2
ATOM 3076 N N . LYS A 1 59 ? 15.986 9.628 0.323 1.00 10.00 162 LYS A N 2
ATOM 3077 C CA . LYS A 1 59 ? 17.204 9.626 -0.490 1.00 10.00 162 LYS A CA 2
ATOM 3078 C C . LYS A 1 59 ? 17.780 11.024 -0.712 1.00 10.00 162 LYS A C 2
ATOM 3079 O O . LYS A 1 59 ? 18.881 11.165 -1.249 1.00 10.00 162 LYS A O 2
ATOM 3098 N N . LEU A 1 60 ? 17.038 12.052 -0.314 1.00 10.00 163 LEU A N 2
ATOM 3099 C CA . LEU A 1 60 ? 17.460 13.436 -0.534 1.00 10.00 163 LEU A CA 2
ATOM 3100 C C . LEU A 1 60 ? 18.670 13.811 0.326 1.00 10.00 163 LEU A C 2
ATOM 3101 O O . LEU A 1 60 ? 19.062 14.980 0.383 1.00 10.00 163 LEU A O 2
ATOM 3117 N N . LYS A 1 61 ? 19.246 12.818 1.008 1.00 10.00 164 LYS A N 2
ATOM 3118 C CA . LYS A 1 61 ? 20.432 13.030 1.830 1.00 10.00 164 LYS A CA 2
ATOM 3119 C C . LYS A 1 61 ? 21.552 13.537 0.945 1.00 10.00 164 LYS A C 2
ATOM 3120 O O . LYS A 1 61 ? 22.253 14.490 1.274 1.00 10.00 164 LYS A O 2
ATOM 3139 N N . VAL A 1 62 ? 21.687 12.877 -0.192 1.00 10.00 165 VAL A N 2
ATOM 3140 C CA . VAL A 1 62 ? 22.692 13.206 -1.183 1.00 10.00 165 VAL A CA 2
ATOM 3141 C C . VAL A 1 62 ? 22.098 13.027 -2.574 1.00 10.00 165 VAL A C 2
ATOM 3142 O O . VAL A 1 62 ? 21.845 11.905 -3.016 1.00 10.00 165 VAL A O 2
ATOM 3155 N N . GLN A 1 63 ? 21.858 14.140 -3.254 1.00 10.00 166 GLN A N 2
ATOM 3156 C CA . GLN A 1 63 ? 21.263 14.113 -4.582 1.00 10.00 166 GLN A CA 2
ATOM 3157 C C . GLN A 1 63 ? 21.621 15.378 -5.349 1.00 10.00 166 GLN A C 2
ATOM 3158 O O . GLN A 1 63 ? 22.270 16.272 -4.801 1.00 10.00 166 GLN A O 2
ATOM 4443 N N . SER A 1 8 ? -15.012 -10.590 8.408 1.00 10.00 111 SER A N 3
ATOM 4444 C CA . SER A 1 8 ? -13.614 -11.023 8.257 1.00 10.00 111 SER A CA 3
ATOM 4445 C C . SER A 1 8 ? -13.551 -12.426 7.673 1.00 10.00 111 SER A C 3
ATOM 4446 O O . SER A 1 8 ? -13.991 -13.399 8.288 1.00 10.00 111 SER A O 3
ATOM 4454 N N . PHE A 1 9 ? -13.008 -12.517 6.476 1.00 10.00 112 PHE A N 3
ATOM 4455 C CA . PHE A 1 9 ? -12.885 -13.786 5.787 1.00 10.00 112 PHE A CA 3
ATOM 4456 C C . PHE A 1 9 ? -11.509 -14.392 6.034 1.00 10.00 112 PHE A C 3
ATOM 4457 O O . PHE A 1 9 ? -11.276 -14.990 7.085 1.00 10.00 112 PHE A O 3
ATOM 4474 N N . GLN A 1 10 ? -10.584 -14.156 5.104 1.00 10.00 113 GLN A N 3
ATOM 4475 C CA . GLN A 1 10 ? -9.228 -14.703 5.173 1.00 10.00 113 GLN A CA 3
ATOM 4476 C C . GLN A 1 10 ? -8.547 -14.492 3.830 1.00 10.00 113 GLN A C 3
ATOM 4477 O O . GLN A 1 10 ? -9.227 -14.241 2.839 1.00 10.00 113 GLN A O 3
ATOM 4491 N N . CYS A 1 11 ? -7.228 -14.603 3.779 1.00 10.00 114 CYS A N 3
ATOM 4492 C CA . CYS A 1 11 ? -6.527 -14.441 2.516 1.00 10.00 114 CYS A CA 3
ATOM 4493 C C . CYS A 1 11 ? -6.480 -15.809 1.869 1.00 10.00 114 CYS A C 3
ATOM 4494 O O . CYS A 1 11 ? -6.757 -16.819 2.515 1.00 10.00 114 CYS A O 3
ATOM 4501 N N . SER A 1 12 ? -6.122 -15.855 0.622 1.00 10.00 115 SER A N 3
ATOM 4502 C CA . SER A 1 12 ? -6.033 -17.125 -0.073 1.00 10.00 115 SER A CA 3
ATOM 4503 C C . SER A 1 12 ? -4.567 -17.486 -0.205 1.00 10.00 115 SER A C 3
ATOM 4504 O O . SER A 1 12 ? -4.155 -18.145 -1.159 1.00 10.00 115 SER A O 3
ATOM 4512 N N . ASN A 1 13 ? -3.783 -17.056 0.793 1.00 10.00 116 ASN A N 3
ATOM 4513 C CA . ASN A 1 13 ? -2.337 -17.265 0.833 1.00 10.00 116 ASN A CA 3
ATOM 4514 C C . ASN A 1 13 ? -1.855 -17.027 2.270 1.00 10.00 116 ASN A C 3
ATOM 4515 O O . ASN A 1 13 ? -1.157 -17.860 2.853 1.00 10.00 116 ASN A O 3
ATOM 4526 N N . CYS A 1 14 ? -2.279 -15.892 2.839 1.00 10.00 117 CYS A N 3
ATOM 4527 C CA . CYS A 1 14 ? -1.883 -15.475 4.190 1.00 10.00 117 CYS A CA 3
ATOM 4528 C C . CYS A 1 14 ? -2.786 -16.012 5.297 1.00 10.00 117 CYS A C 3
ATOM 4529 O O . CYS A 1 14 ? -2.435 -16.984 5.967 1.00 10.00 117 CYS A O 3
ATOM 4536 N N . SER A 1 15 ? -3.927 -15.335 5.472 1.00 10.00 118 SER A N 3
ATOM 4537 C CA . SER A 1 15 ? -4.933 -15.639 6.496 1.00 10.00 118 SER A CA 3
ATOM 4538 C C . SER A 1 15 ? -4.687 -14.791 7.744 1.00 10.00 118 SER A C 3
ATOM 4539 O O . SER A 1 15 ? -4.113 -15.251 8.730 1.00 10.00 118 SER A O 3
ATOM 4547 N N . VAL A 1 16 ? -5.114 -13.535 7.667 1.00 10.00 119 VAL A N 3
ATOM 4548 C CA . VAL A 1 16 ? -4.989 -12.580 8.760 1.00 10.00 119 VAL A CA 3
ATOM 4549 C C . VAL A 1 16 ? -6.343 -11.897 8.978 1.00 10.00 119 VAL A C 3
ATOM 4550 O O . VAL A 1 16 ? -6.671 -10.922 8.309 1.00 10.00 119 VAL A O 3
ATOM 4563 N N . THR A 1 17 ? -7.120 -12.462 9.892 1.00 10.00 120 THR A N 3
ATOM 4564 C CA . THR A 1 17 ? -8.464 -11.985 10.234 1.00 10.00 120 THR A CA 3
ATOM 4565 C C . THR A 1 17 ? -8.583 -10.457 10.266 1.00 10.00 120 THR A C 3
ATOM 4566 O O . THR A 1 17 ? -9.491 -9.890 9.660 1.00 10.00 120 THR A O 3
ATOM 4577 N N . GLU A 1 18 ? -7.679 -9.797 10.969 1.00 10.00 121 GLU A N 3
ATOM 4578 C CA . GLU A 1 18 ? -7.709 -8.348 11.059 1.00 10.00 121 GLU A CA 3
ATOM 4579 C C . GLU A 1 18 ? -6.701 -7.736 10.099 1.00 10.00 121 GLU A C 3
ATOM 4580 O O . GLU A 1 18 ? -5.530 -7.556 10.437 1.00 10.00 121 GLU A O 3
ATOM 4592 N N . THR A 1 19 ? -7.151 -7.441 8.894 1.00 10.00 122 THR A N 3
ATOM 4593 C CA . THR A 1 19 ? -6.287 -6.848 7.888 1.00 10.00 122 THR A CA 3
ATOM 4594 C C . THR A 1 19 ? -6.446 -5.333 7.861 1.00 10.00 122 THR A C 3
ATOM 4595 O O . THR A 1 19 ? -7.558 -4.813 7.728 1.00 10.00 122 THR A O 3
ATOM 4606 N N . ILE A 1 20 ? -5.320 -4.648 8.018 1.00 10.00 123 ILE A N 3
ATOM 4607 C CA . ILE A 1 20 ? -5.265 -3.186 8.024 1.00 10.00 123 ILE A CA 3
ATOM 4608 C C . ILE A 1 20 ? -5.821 -2.558 6.728 1.00 10.00 123 ILE A C 3
ATOM 4609 O O . ILE A 1 20 ? -6.020 -1.343 6.658 1.00 10.00 123 ILE A O 3
ATOM 4625 N N . ARG A 1 21 ? -6.100 -3.395 5.734 1.00 10.00 124 ARG A N 3
ATOM 4626 C CA . ARG A 1 21 ? -6.643 -2.968 4.445 1.00 10.00 124 ARG A CA 3
ATOM 4627 C C . ARG A 1 21 ? -6.772 -4.203 3.565 1.00 10.00 124 ARG A C 3
ATOM 4628 O O . ARG A 1 21 ? -5.775 -4.753 3.104 1.00 10.00 124 ARG A O 3
ATOM 4649 N N . TRP A 1 22 ? -8.012 -4.643 3.355 1.00 10.00 125 TRP A N 3
ATOM 4650 C CA . TRP A 1 22 ? -8.306 -5.838 2.571 1.00 10.00 125 TRP A CA 3
ATOM 4651 C C . TRP A 1 22 ? -8.174 -5.573 1.060 1.00 10.00 125 TRP A C 3
ATOM 4652 O O . TRP A 1 22 ? -7.842 -4.461 0.651 1.00 10.00 125 TRP A O 3
ATOM 4673 N N . ARG A 1 23 ? -8.428 -6.606 0.241 1.00 10.00 126 ARG A N 3
ATOM 4674 C CA . ARG A 1 23 ? -8.311 -6.481 -1.220 1.00 10.00 126 ARG A CA 3
ATOM 4675 C C . ARG A 1 23 ? -8.937 -7.687 -1.956 1.00 10.00 126 ARG A C 3
ATOM 4676 O O . ARG A 1 23 ? -8.678 -7.909 -3.139 1.00 10.00 126 ARG A O 3
ATOM 4697 N N . ASN A 1 24 ? -9.775 -8.437 -1.235 1.00 10.00 127 ASN A N 3
ATOM 4698 C CA . ASN A 1 24 ? -10.461 -9.637 -1.767 1.00 10.00 127 ASN A CA 3
ATOM 4699 C C . ASN A 1 24 ? -10.981 -9.442 -3.197 1.00 10.00 127 ASN A C 3
ATOM 4700 O O . ASN A 1 24 ? -10.836 -10.330 -4.035 1.00 10.00 127 ASN A O 3
ATOM 4711 N N . ILE A 1 25 ? -11.614 -8.287 -3.430 1.00 10.00 128 ILE A N 3
ATOM 4712 C CA . ILE A 1 25 ? -12.186 -7.883 -4.721 1.00 10.00 128 ILE A CA 3
ATOM 4713 C C . ILE A 1 25 ? -13.037 -8.977 -5.374 1.00 10.00 128 ILE A C 3
ATOM 4714 O O . ILE A 1 25 ? -12.573 -9.722 -6.238 1.00 10.00 128 ILE A O 3
ATOM 4730 N N . ARG A 1 26 ? -14.270 -9.073 -4.886 1.00 10.00 129 ARG A N 3
ATOM 4731 C CA . ARG A 1 26 ? -15.297 -10.008 -5.379 1.00 10.00 129 ARG A CA 3
ATOM 4732 C C . ARG A 1 26 ? -15.117 -10.389 -6.855 1.00 10.00 129 ARG A C 3
ATOM 4733 O O . ARG A 1 26 ? -15.542 -9.658 -7.752 1.00 10.00 129 ARG A O 3
ATOM 4754 N N . SER A 1 27 ? -14.462 -11.524 -7.091 1.00 10.00 130 SER A N 3
ATOM 4755 C CA . SER A 1 27 ? -14.249 -12.019 -8.449 1.00 10.00 130 SER A CA 3
ATOM 4756 C C . SER A 1 27 ? -14.152 -13.548 -8.469 1.00 10.00 130 SER A C 3
ATOM 4757 O O . SER A 1 27 ? -15.103 -14.243 -8.844 1.00 10.00 130 SER A O 3
ATOM 4765 N N . LYS A 1 28 ? -12.998 -14.056 -8.068 1.00 10.00 131 LYS A N 3
ATOM 4766 C CA . LYS A 1 28 ? -12.747 -15.488 -8.037 1.00 10.00 131 LYS A CA 3
ATOM 4767 C C . LYS A 1 28 ? -12.233 -15.888 -6.664 1.00 10.00 131 LYS A C 3
ATOM 4768 O O . LYS A 1 28 ? -12.949 -16.513 -5.883 1.00 10.00 131 LYS A O 3
ATOM 4787 N N . GLU A 1 29 ? -11.005 -15.498 -6.363 1.00 10.00 132 GLU A N 3
ATOM 4788 C CA . GLU A 1 29 ? -10.402 -15.791 -5.075 1.00 10.00 132 GLU A CA 3
ATOM 4789 C C . GLU A 1 29 ? -10.764 -14.682 -4.096 1.00 10.00 132 GLU A C 3
ATOM 4790 O O . GLU A 1 29 ? -11.698 -13.916 -4.339 1.00 10.00 132 GLU A O 3
ATOM 4802 N N . GLY A 1 30 ? -10.039 -14.600 -2.997 1.00 10.00 133 GLY A N 3
ATOM 4803 C CA . GLY A 1 30 ? -10.302 -13.576 -2.018 1.00 10.00 133 GLY A CA 3
ATOM 4804 C C . GLY A 1 30 ? -9.060 -13.238 -1.237 1.00 10.00 133 GLY A C 3
ATOM 4805 O O . GLY A 1 30 ? -8.821 -13.796 -0.169 1.00 10.00 133 GLY A O 3
ATOM 4809 N N . ILE A 1 31 ? -8.238 -12.361 -1.791 1.00 10.00 134 ILE A N 3
ATOM 4810 C CA . ILE A 1 31 ? -7.015 -11.959 -1.128 1.00 10.00 134 ILE A CA 3
ATOM 4811 C C . ILE A 1 31 ? -7.312 -10.934 -0.051 1.00 10.00 134 ILE A C 3
ATOM 4812 O O . ILE A 1 31 ? -7.326 -9.738 -0.296 1.00 10.00 134 ILE A O 3
ATOM 4828 N N . GLN A 1 32 ? -7.620 -11.430 1.118 1.00 10.00 135 GLN A N 3
ATOM 4829 C CA . GLN A 1 32 ? -7.923 -10.586 2.259 1.00 10.00 135 GLN A CA 3
ATOM 4830 C C . GLN A 1 32 ? -6.790 -9.641 2.649 1.00 10.00 135 GLN A C 3
ATOM 4831 O O . GLN A 1 32 ? -7.046 -8.504 3.036 1.00 10.00 135 GLN A O 3
ATOM 4845 N N . CYS A 1 33 ? -5.561 -10.113 2.575 1.00 10.00 136 CYS A N 3
ATOM 4846 C CA . CYS A 1 33 ? -4.426 -9.316 2.991 1.00 10.00 136 CYS A CA 3
ATOM 4847 C C . CYS A 1 33 ? -4.094 -8.193 2.025 1.00 10.00 136 CYS A C 3
ATOM 4848 O O . CYS A 1 33 ? -4.743 -7.990 0.996 1.00 10.00 136 CYS A O 3
ATOM 4855 N N . ASN A 1 34 ? -3.062 -7.465 2.404 1.00 10.00 137 ASN A N 3
ATOM 4856 C CA . ASN A 1 34 ? -2.552 -6.367 1.610 1.00 10.00 137 ASN A CA 3
ATOM 4857 C C . ASN A 1 34 ? -1.114 -6.653 1.204 1.00 10.00 137 ASN A C 3
ATOM 4858 O O . ASN A 1 34 ? -0.550 -5.973 0.350 1.00 10.00 137 ASN A O 3
ATOM 4869 N N . ALA A 1 35 ? -0.536 -7.678 1.811 1.00 10.00 138 ALA A N 3
ATOM 4870 C CA . ALA A 1 35 ? 0.844 -8.038 1.533 1.00 10.00 138 ALA A CA 3
ATOM 4871 C C . ALA A 1 35 ? 0.982 -8.680 0.160 1.00 10.00 138 ALA A C 3
ATOM 4872 O O . ALA A 1 35 ? 1.833 -8.274 -0.629 1.00 10.00 138 ALA A O 3
ATOM 4879 N N . CYS A 1 36 ? 0.118 -9.652 -0.139 1.00 10.00 139 CYS A N 3
ATOM 4880 C CA . CYS A 1 36 ? 0.170 -10.357 -1.418 1.00 10.00 139 CYS A CA 3
ATOM 4881 C C . CYS A 1 36 ? 0.160 -9.402 -2.605 1.00 10.00 139 CYS A C 3
ATOM 4882 O O . CYS A 1 36 ? 0.945 -9.556 -3.535 1.00 10.00 139 CYS A O 3
ATOM 4889 N N . PHE A 1 37 ? -0.720 -8.420 -2.569 1.00 10.00 140 PHE A N 3
ATOM 4890 C CA . PHE A 1 37 ? -0.846 -7.489 -3.682 1.00 10.00 140 PHE A CA 3
ATOM 4891 C C . PHE A 1 37 ? 0.307 -6.494 -3.767 1.00 10.00 140 PHE A C 3
ATOM 4892 O O . PHE A 1 37 ? 0.983 -6.402 -4.796 1.00 10.00 140 PHE A O 3
ATOM 4909 N N . ILE A 1 38 ? 0.550 -5.754 -2.688 1.00 10.00 141 ILE A N 3
ATOM 4910 C CA . ILE A 1 38 ? 1.586 -4.738 -2.693 1.00 10.00 141 ILE A CA 3
ATOM 4911 C C . ILE A 1 38 ? 2.986 -5.335 -2.858 1.00 10.00 141 ILE A C 3
ATOM 4912 O O . ILE A 1 38 ? 3.821 -4.765 -3.560 1.00 10.00 141 ILE A O 3
ATOM 4928 N N . TYR A 1 39 ? 3.248 -6.474 -2.223 1.00 10.00 142 TYR A N 3
ATOM 4929 C CA . TYR A 1 39 ? 4.552 -7.122 -2.345 1.00 10.00 142 TYR A CA 3
ATOM 4930 C C . TYR A 1 39 ? 4.742 -7.640 -3.775 1.00 10.00 142 TYR A C 3
ATOM 4931 O O . TYR A 1 39 ? 5.851 -7.627 -4.313 1.00 10.00 142 TYR A O 3
ATOM 4949 N N . GLN A 1 40 ? 3.649 -8.068 -4.402 1.00 10.00 143 GLN A N 3
ATOM 4950 C CA . GLN A 1 40 ? 3.714 -8.567 -5.771 1.00 10.00 143 GLN A CA 3
ATOM 4951 C C . GLN A 1 40 ? 3.953 -7.433 -6.756 1.00 10.00 143 GLN A C 3
ATOM 4952 O O . GLN A 1 40 ? 4.412 -7.670 -7.861 1.00 10.00 143 GLN A O 3
ATOM 4966 N N . ARG A 1 41 ? 3.641 -6.206 -6.351 1.00 10.00 144 ARG A N 3
ATOM 4967 C CA . ARG A 1 41 ? 3.859 -5.040 -7.205 1.00 10.00 144 ARG A CA 3
ATOM 4968 C C . ARG A 1 41 ? 5.287 -5.031 -7.752 1.00 10.00 144 ARG A C 3
ATOM 4969 O O . ARG A 1 41 ? 5.517 -4.689 -8.910 1.00 10.00 144 ARG A O 3
ATOM 4990 N N . LYS A 1 42 ? 6.235 -5.414 -6.910 1.00 10.00 145 LYS A N 3
ATOM 4991 C CA . LYS A 1 42 ? 7.630 -5.463 -7.309 1.00 10.00 145 LYS A CA 3
ATOM 4992 C C . LYS A 1 42 ? 7.959 -6.803 -7.967 1.00 10.00 145 LYS A C 3
ATOM 4993 O O . LYS A 1 42 ? 8.688 -6.866 -8.958 1.00 10.00 145 LYS A O 3
ATOM 5012 N N . TYR A 1 43 ? 7.376 -7.864 -7.435 1.00 10.00 146 TYR A N 3
ATOM 5013 C CA . TYR A 1 43 ? 7.641 -9.220 -7.902 1.00 10.00 146 TYR A CA 3
ATOM 5014 C C . TYR A 1 43 ? 6.714 -9.662 -9.035 1.00 10.00 146 TYR A C 3
ATOM 5015 O O . TYR A 1 43 ? 6.517 -10.861 -9.249 1.00 10.00 146 TYR A O 3
ATOM 5033 N N . ASN A 1 44 ? 6.142 -8.713 -9.745 1.00 10.00 147 ASN A N 3
ATOM 5034 C CA . ASN A 1 44 ? 5.259 -9.033 -10.860 1.00 10.00 147 ASN A CA 3
ATOM 5035 C C . ASN A 1 44 ? 5.633 -8.197 -12.064 1.00 10.00 147 ASN A C 3
ATOM 5036 O O . ASN A 1 44 ? 5.600 -8.661 -13.205 1.00 10.00 147 ASN A O 3
ATOM 5047 N N . LYS A 1 45 ? 5.999 -6.960 -11.797 1.00 10.00 148 LYS A N 3
ATOM 5048 C CA . LYS A 1 45 ? 6.375 -6.033 -12.848 1.00 10.00 148 LYS A CA 3
ATOM 5049 C C . LYS A 1 45 ? 7.438 -5.077 -12.340 1.00 10.00 148 LYS A C 3
ATOM 5050 O O . LYS A 1 45 ? 7.679 -4.998 -11.134 1.00 10.00 148 LYS A O 3
ATOM 5069 N N . THR A 1 46 ? 8.083 -4.368 -13.258 1.00 10.00 149 THR A N 3
ATOM 5070 C CA . THR A 1 46 ? 9.112 -3.415 -12.887 1.00 10.00 149 THR A CA 3
ATOM 5071 C C . THR A 1 46 ? 8.520 -2.321 -12.007 1.00 10.00 149 THR A C 3
ATOM 5072 O O . THR A 1 46 ? 7.579 -1.627 -12.404 1.00 10.00 149 THR A O 3
ATOM 5083 N N . ARG A 1 47 ? 9.052 -2.217 -10.795 1.00 10.00 150 ARG A N 3
ATOM 5084 C CA . ARG A 1 47 ? 8.612 -1.217 -9.825 1.00 10.00 150 ARG A CA 3
ATOM 5085 C C . ARG A 1 47 ? 8.514 0.174 -10.455 1.00 10.00 150 ARG A C 3
ATOM 5086 O O . ARG A 1 47 ? 9.528 0.741 -10.878 1.00 10.00 150 ARG A O 3
ATOM 5107 N N . PRO A 1 48 ? 7.297 0.732 -10.526 1.00 10.00 151 PRO A N 3
ATOM 5108 C CA . PRO A 1 48 ? 7.080 2.055 -11.094 1.00 10.00 151 PRO A CA 3
ATOM 5109 C C . PRO A 1 48 ? 7.820 3.137 -10.319 1.00 10.00 151 PRO A C 3
ATOM 5110 O O . PRO A 1 48 ? 7.969 3.058 -9.093 1.00 10.00 151 PRO A O 3
ATOM 5121 N N . VAL A 1 49 ? 8.255 4.153 -11.039 1.00 10.00 152 VAL A N 3
ATOM 5122 C CA . VAL A 1 49 ? 8.986 5.269 -10.461 1.00 10.00 152 VAL A CA 3
ATOM 5123 C C . VAL A 1 49 ? 8.066 6.152 -9.613 1.00 10.00 152 VAL A C 3
ATOM 5124 O O . VAL A 1 49 ? 8.535 7.046 -8.905 1.00 10.00 152 VAL A O 3
ATOM 5137 N N . THR A 1 50 ? 6.760 5.887 -9.677 1.00 10.00 153 THR A N 3
ATOM 5138 C CA . THR A 1 50 ? 5.783 6.650 -8.906 1.00 10.00 153 THR A CA 3
ATOM 5139 C C . THR A 1 50 ? 6.157 6.684 -7.427 1.00 10.00 153 THR A C 3
ATOM 5140 O O . THR A 1 50 ? 6.281 7.758 -6.834 1.00 10.00 153 THR A O 3
ATOM 5151 N N . ALA A 1 51 ? 6.386 5.512 -6.834 1.00 10.00 154 ALA A N 3
ATOM 5152 C CA . ALA A 1 51 ? 6.742 5.427 -5.429 1.00 10.00 154 ALA A CA 3
ATOM 5153 C C . ALA A 1 51 ? 8.190 5.830 -5.212 1.00 10.00 154 ALA A C 3
ATOM 5154 O O . ALA A 1 51 ? 8.576 6.194 -4.098 1.00 10.00 154 ALA A O 3
ATOM 5161 N N . VAL A 1 52 ? 8.995 5.707 -6.269 1.00 10.00 155 VAL A N 3
ATOM 5162 C CA . VAL A 1 52 ? 10.405 6.071 -6.210 1.00 10.00 155 VAL A CA 3
ATOM 5163 C C . VAL A 1 52 ? 10.552 7.587 -6.058 1.00 10.00 155 VAL A C 3
ATOM 5164 O O . VAL A 1 52 ? 11.393 8.068 -5.300 1.00 10.00 155 VAL A O 3
ATOM 5177 N N . ASN A 1 53 ? 9.753 8.324 -6.817 1.00 10.00 156 ASN A N 3
ATOM 5178 C CA . ASN A 1 53 ? 9.761 9.787 -6.747 1.00 10.00 156 ASN A CA 3
ATOM 5179 C C . ASN A 1 53 ? 9.637 10.267 -5.300 1.00 10.00 156 ASN A C 3
ATOM 5180 O O . ASN A 1 53 ? 10.366 11.154 -4.870 1.00 10.00 156 ASN A O 3
ATOM 5191 N N . LYS A 1 54 ? 8.729 9.673 -4.539 1.00 10.00 157 LYS A N 3
ATOM 5192 C CA . LYS A 1 54 ? 8.587 10.038 -3.136 1.00 10.00 157 LYS A CA 3
ATOM 5193 C C . LYS A 1 54 ? 9.625 9.300 -2.288 1.00 10.00 157 LYS A C 3
ATOM 5194 O O . LYS A 1 54 ? 9.950 9.722 -1.189 1.00 10.00 157 LYS A O 3
ATOM 5213 N N . TYR A 1 55 ? 10.105 8.161 -2.798 1.00 10.00 158 TYR A N 3
ATOM 5214 C CA . TYR A 1 55 ? 11.155 7.380 -2.130 1.00 10.00 158 TYR A CA 3
ATOM 5215 C C . TYR A 1 55 ? 12.340 8.316 -1.862 1.00 10.00 158 TYR A C 3
ATOM 5216 O O . TYR A 1 55 ? 13.015 8.230 -0.833 1.00 10.00 158 TYR A O 3
ATOM 5234 N N . GLN A 1 56 ? 12.554 9.209 -2.832 1.00 10.00 159 GLN A N 3
ATOM 5235 C CA . GLN A 1 56 ? 13.573 10.262 -2.776 1.00 10.00 159 GLN A CA 3
ATOM 5236 C C . GLN A 1 56 ? 13.523 11.029 -1.455 1.00 10.00 159 GLN A C 3
ATOM 5237 O O . GLN A 1 56 ? 14.494 11.634 -1.064 1.00 10.00 159 GLN A O 3
ATOM 5251 N N . LYS A 1 57 ? 12.377 11.003 -0.800 1.00 10.00 160 LYS A N 3
ATOM 5252 C CA . LYS A 1 57 ? 12.186 11.712 0.467 1.00 10.00 160 LYS A CA 3
ATOM 5253 C C . LYS A 1 57 ? 13.373 11.470 1.419 1.00 10.00 160 LYS A C 3
ATOM 5254 O O . LYS A 1 57 ? 13.855 12.399 2.062 1.00 10.00 160 LYS A O 3
ATOM 5273 N N . ARG A 1 58 ? 13.843 10.227 1.492 1.00 10.00 161 ARG A N 3
ATOM 5274 C CA . ARG A 1 58 ? 14.985 9.876 2.341 1.00 10.00 161 ARG A CA 3
ATOM 5275 C C . ARG A 1 58 ? 16.312 9.960 1.556 1.00 10.00 161 ARG A C 3
ATOM 5276 O O . ARG A 1 58 ? 17.393 10.062 2.129 1.00 10.00 161 ARG A O 3
ATOM 5297 N N . LYS A 1 59 ? 16.198 9.911 0.234 1.00 10.00 162 LYS A N 3
ATOM 5298 C CA . LYS A 1 59 ? 17.344 9.930 -0.690 1.00 10.00 162 LYS A CA 3
ATOM 5299 C C . LYS A 1 59 ? 17.719 11.340 -1.172 1.00 10.00 162 LYS A C 3
ATOM 5300 O O . LYS A 1 59 ? 18.720 11.507 -1.872 1.00 10.00 162 LYS A O 3
ATOM 5319 N N . LEU A 1 60 ? 16.881 12.326 -0.852 1.00 10.00 163 LEU A N 3
ATOM 5320 C CA . LEU A 1 60 ? 17.037 13.731 -1.291 1.00 10.00 163 LEU A CA 3
ATOM 5321 C C . LEU A 1 60 ? 18.396 14.371 -0.975 1.00 10.00 163 LEU A C 3
ATOM 5322 O O . LEU A 1 60 ? 18.569 15.577 -1.179 1.00 10.00 163 LEU A O 3
ATOM 5338 N N . LYS A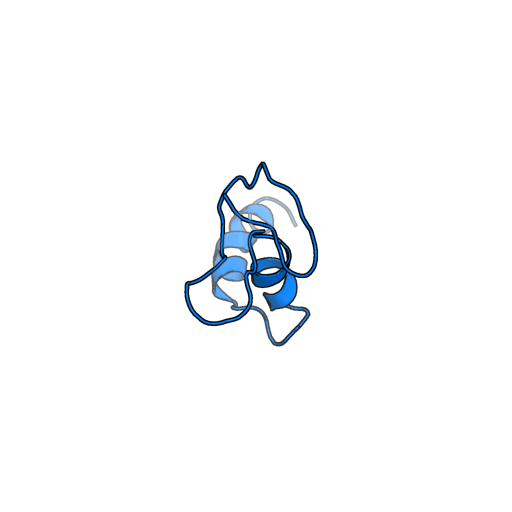 1 61 ? 19.358 13.596 -0.510 1.00 10.00 164 LYS A N 3
ATOM 5339 C CA . LYS A 1 61 ? 20.678 14.127 -0.210 1.00 10.00 164 LYS A CA 3
ATOM 5340 C C . LYS A 1 61 ? 21.373 14.596 -1.486 1.00 10.00 164 LYS A C 3
ATOM 5341 O O . LYS A 1 61 ? 22.345 15.349 -1.435 1.00 10.00 164 LYS A O 3
ATOM 5360 N N . VAL A 1 62 ? 20.866 14.140 -2.632 1.00 10.00 165 VAL A N 3
ATOM 5361 C CA . VAL A 1 62 ? 21.416 14.499 -3.944 1.00 10.00 165 VAL A CA 3
ATOM 5362 C C . VAL A 1 62 ? 21.256 15.988 -4.272 1.00 10.00 165 VAL A C 3
ATOM 5363 O O . VAL A 1 62 ? 21.941 16.517 -5.153 1.00 10.00 165 VAL A O 3
ATOM 5376 N N . GLN A 1 63 ? 20.351 16.661 -3.572 1.00 10.00 166 GLN A N 3
ATOM 5377 C CA . GLN A 1 63 ? 20.109 18.084 -3.809 1.00 10.00 166 GLN A CA 3
ATOM 5378 C C . GLN A 1 63 ? 21.192 18.942 -3.160 1.00 10.00 166 GLN A C 3
ATOM 5379 O O . GLN A 1 63 ? 21.908 18.494 -2.261 1.00 10.00 166 GLN A O 3
ATOM 6664 N N . SER A 1 8 ? -14.583 -10.794 8.896 1.00 10.00 111 SER A N 4
ATOM 6665 C CA . SER A 1 8 ? -13.209 -11.341 8.948 1.00 10.00 111 SER A CA 4
ATOM 6666 C C . SER A 1 8 ? -13.121 -12.694 8.242 1.00 10.00 111 SER A C 4
ATOM 6667 O O . SER A 1 8 ? -13.361 -13.743 8.837 1.00 10.00 111 SER A O 4
ATOM 6675 N N . PHE A 1 9 ? -12.793 -12.661 6.955 1.00 10.00 112 PHE A N 4
ATOM 6676 C CA . PHE A 1 9 ? -12.658 -13.875 6.162 1.00 10.00 112 PHE A CA 4
ATOM 6677 C C . PHE A 1 9 ? -11.259 -14.492 6.333 1.00 10.00 112 PHE A C 4
ATOM 6678 O O . PHE A 1 9 ? -10.996 -15.151 7.338 1.00 10.00 112 PHE A O 4
ATOM 6695 N N . GLN A 1 10 ? -10.374 -14.236 5.369 1.00 10.00 113 GLN A N 4
ATOM 6696 C CA . GLN A 1 10 ? -8.996 -14.759 5.356 1.00 10.00 113 GLN A CA 4
ATOM 6697 C C . GLN A 1 10 ? -8.392 -14.489 3.994 1.00 10.00 113 GLN A C 4
ATOM 6698 O O . GLN A 1 10 ? -9.132 -14.218 3.042 1.00 10.00 113 GLN A O 4
ATOM 6712 N N . CYS A 1 11 ? -7.077 -14.551 3.886 1.00 10.00 114 CYS A N 4
ATOM 6713 C CA . CYS A 1 11 ? -6.427 -14.347 2.601 1.00 10.00 114 CYS A CA 4
ATOM 6714 C C . CYS A 1 11 ? -6.398 -15.693 1.919 1.00 10.00 114 CYS A C 4
ATOM 6715 O O . CYS A 1 11 ? -6.669 -16.725 2.542 1.00 10.00 114 CYS A O 4
ATOM 6722 N N . SER A 1 12 ? -6.060 -15.702 0.670 1.00 10.00 115 SER A N 4
ATOM 6723 C CA . SER A 1 12 ? -5.990 -16.932 -0.064 1.00 10.00 115 SER A CA 4
ATOM 6724 C C . SER A 1 12 ? -4.530 -1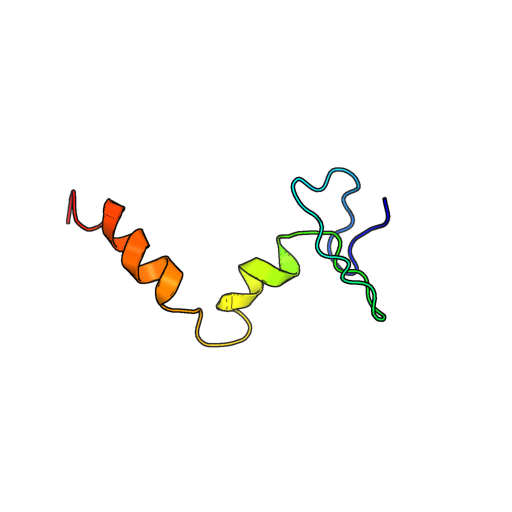7.316 -0.206 1.00 10.00 115 SER A C 4
ATOM 6725 O O . SER A 1 12 ? -4.140 -18.034 -1.129 1.00 10.00 115 SER A O 4
ATOM 6733 N N . ASN A 1 13 ? -3.732 -16.880 0.784 1.00 10.00 116 ASN A N 4
ATOM 6734 C CA . ASN A 1 13 ? -2.297 -17.079 0.804 1.00 10.00 116 ASN A CA 4
ATOM 6735 C C . ASN A 1 13 ? -1.800 -16.802 2.233 1.00 10.00 116 ASN A C 4
ATOM 6736 O O . ASN A 1 13 ? -0.912 -17.486 2.742 1.00 10.00 116 ASN A O 4
ATOM 6747 N N . CYS A 1 14 ? -2.393 -15.778 2.864 1.00 10.00 117 CYS A N 4
ATOM 6748 C CA . CYS A 1 14 ? -2.033 -15.365 4.230 1.00 10.00 117 CYS A CA 4
ATOM 6749 C C . CYS A 1 14 ? -2.958 -15.966 5.298 1.00 10.00 117 CYS A C 4
ATOM 6750 O O . CYS A 1 14 ? -3.232 -17.167 5.264 1.00 10.00 117 CYS A O 4
ATOM 6757 N N . SER A 1 15 ? -3.484 -15.095 6.175 1.00 10.00 118 SER A N 4
ATOM 6758 C CA . SER A 1 15 ? -4.333 -15.468 7.320 1.00 10.00 118 SER A CA 4
ATOM 6759 C C . SER A 1 15 ? -4.335 -14.337 8.359 1.00 10.00 118 SER A C 4
ATOM 6760 O O . SER A 1 15 ? -3.761 -14.472 9.444 1.00 10.00 118 SER A O 4
ATOM 6768 N N . VAL A 1 16 ? -4.962 -13.222 8.022 1.00 10.00 119 VAL A N 4
ATOM 6769 C CA . VAL A 1 16 ? -5.031 -12.063 8.916 1.00 10.00 119 VAL A CA 4
ATOM 6770 C C . VAL A 1 16 ? -6.462 -11.544 8.990 1.00 10.00 119 VAL A C 4
ATOM 6771 O O . VAL A 1 16 ? -6.809 -10.569 8.328 1.00 10.00 119 VAL A O 4
ATOM 6784 N N . THR A 1 17 ? -7.279 -12.238 9.771 1.00 10.00 120 THR A N 4
ATOM 6785 C CA . THR A 1 17 ? -8.692 -11.883 9.982 1.00 10.00 120 THR A CA 4
ATOM 6786 C C . THR A 1 17 ? -8.898 -10.373 10.149 1.00 10.00 120 THR A C 4
ATOM 6787 O O . THR A 1 17 ? -9.858 -9.809 9.617 1.00 10.00 120 THR A O 4
ATOM 6798 N N . GLU A 1 18 ? -8.002 -9.729 10.890 1.00 10.00 121 GLU A N 4
ATOM 6799 C CA . GLU A 1 18 ? -8.083 -8.289 11.090 1.00 10.00 121 GLU A CA 4
ATOM 6800 C C . GLU A 1 18 ? -7.077 -7.604 10.181 1.00 10.00 121 GLU A C 4
ATOM 6801 O O . GLU A 1 18 ? -5.952 -7.313 10.593 1.00 10.00 121 GLU A O 4
ATOM 6813 N N . THR A 1 19 ? -7.480 -7.366 8.940 1.00 10.00 122 THR A N 4
ATOM 6814 C CA . THR A 1 19 ? -6.609 -6.752 7.969 1.00 10.00 122 THR A CA 4
ATOM 6815 C C . THR A 1 19 ? -6.693 -5.231 7.968 1.00 10.00 122 THR A C 4
ATOM 6816 O O . THR A 1 19 ? -7.779 -4.641 7.935 1.00 10.00 122 THR A O 4
ATOM 6827 N N . ILE A 1 20 ? -5.518 -4.619 8.021 1.00 10.00 123 ILE A N 4
ATOM 6828 C CA . ILE A 1 20 ? -5.370 -3.173 7.985 1.00 10.00 123 ILE A CA 4
ATOM 6829 C C . ILE A 1 20 ? -5.916 -2.570 6.677 1.00 10.00 123 ILE A C 4
ATOM 6830 O O . ILE A 1 20 ? -6.094 -1.364 6.576 1.00 10.00 123 ILE A O 4
ATOM 6846 N N . ARG A 1 21 ? -6.235 -3.428 5.698 1.00 10.00 124 ARG A N 4
ATOM 6847 C CA . ARG A 1 21 ? -6.756 -2.998 4.400 1.00 10.00 124 ARG A CA 4
ATOM 6848 C C . ARG A 1 21 ? -6.907 -4.237 3.524 1.00 10.00 124 ARG A C 4
ATOM 6849 O O . ARG A 1 21 ? -5.923 -4.854 3.139 1.00 10.00 124 ARG A O 4
ATOM 6870 N N . TRP A 1 22 ? -8.145 -4.608 3.245 1.00 10.00 125 TRP A N 4
ATOM 6871 C CA . TRP A 1 22 ? -8.431 -5.800 2.452 1.00 10.00 125 TRP A CA 4
ATOM 6872 C C . TRP A 1 22 ? -8.195 -5.547 0.956 1.00 10.00 125 TRP A C 4
ATOM 6873 O O . TRP A 1 22 ? -7.910 -4.414 0.548 1.00 10.00 125 TRP A O 4
ATOM 6894 N N . ARG A 1 23 ? -8.342 -6.597 0.148 1.00 10.00 126 ARG A N 4
ATOM 6895 C CA . ARG A 1 23 ? -8.110 -6.500 -1.300 1.00 10.00 126 ARG A CA 4
ATOM 6896 C C . ARG A 1 23 ? -8.751 -7.688 -2.054 1.00 10.00 126 ARG A C 4
ATOM 6897 O O . ARG A 1 23 ? -8.588 -7.838 -3.263 1.00 10.00 126 ARG A O 4
ATOM 6918 N N . ASN A 1 24 ? -9.536 -8.489 -1.320 1.00 10.00 127 ASN A N 4
ATOM 6919 C CA . ASN A 1 24 ? -10.230 -9.687 -1.846 1.00 10.00 127 ASN A CA 4
ATOM 6920 C C . ASN A 1 24 ? -10.745 -9.503 -3.277 1.00 10.00 127 ASN A C 4
ATOM 6921 O O . ASN A 1 24 ? -10.555 -10.368 -4.123 1.00 10.00 127 ASN A O 4
ATOM 6932 N N . ILE A 1 25 ? -11.427 -8.383 -3.485 1.00 10.00 128 ILE A N 4
ATOM 6933 C CA . ILE A 1 25 ? -12.026 -8.002 -4.775 1.00 10.00 128 ILE A CA 4
ATOM 6934 C C . ILE A 1 25 ? -12.858 -9.143 -5.361 1.00 10.00 128 ILE A C 4
ATOM 6935 O O . ILE A 1 25 ? -12.421 -9.868 -6.250 1.00 10.00 128 ILE A O 4
ATOM 6951 N N . ARG A 1 26 ? -14.051 -9.295 -4.780 1.00 10.00 129 ARG A N 4
ATOM 6952 C CA . ARG A 1 26 ? -15.050 -10.309 -5.165 1.00 10.00 129 ARG A CA 4
ATOM 6953 C C . ARG A 1 26 ? -14.976 -10.691 -6.659 1.00 10.00 129 ARG A C 4
ATOM 6954 O O . ARG A 1 26 ? -15.544 -10.015 -7.516 1.00 10.00 129 ARG A O 4
ATOM 6975 N N . SER A 1 27 ? -14.258 -11.778 -6.937 1.00 10.00 130 SER A N 4
ATOM 6976 C CA . SER A 1 27 ? -14.095 -12.271 -8.303 1.00 10.00 130 SER A CA 4
ATOM 6977 C C . SER A 1 27 ? -14.019 -13.796 -8.310 1.00 10.00 130 SER A C 4
ATOM 6978 O O . SER A 1 27 ? -14.915 -14.471 -8.810 1.00 10.00 130 SER A O 4
ATOM 6986 N N . LYS A 1 28 ? -12.928 -14.334 -7.766 1.00 10.00 131 LYS A N 4
ATOM 6987 C CA . LYS A 1 28 ? -12.727 -15.781 -7.679 1.00 10.00 131 LYS A CA 4
ATOM 6988 C C . LYS A 1 28 ? -12.082 -16.134 -6.349 1.00 10.00 131 LYS A C 4
ATOM 6989 O O . LYS A 1 28 ? -12.651 -16.876 -5.552 1.00 10.00 131 LYS A O 4
ATOM 7008 N N . GLU A 1 29 ? -10.887 -15.603 -6.112 1.00 10.00 132 GLU A N 4
ATOM 7009 C CA . GLU A 1 29 ? -10.181 -15.841 -4.859 1.00 10.00 132 GLU A CA 4
ATOM 7010 C C . GLU A 1 29 ? -10.469 -14.688 -3.915 1.00 10.00 132 GLU A C 4
ATOM 7011 O O . GLU A 1 29 ? -11.339 -13.861 -4.196 1.00 10.00 132 GLU A O 4
ATOM 7023 N N . GLY A 1 30 ? -9.744 -14.613 -2.818 1.00 10.00 133 GLY A N 4
ATOM 7024 C CA . GLY A 1 30 ? -9.961 -13.538 -1.880 1.00 10.00 133 GLY A CA 4
ATOM 7025 C C . GLY A 1 30 ? -8.693 -13.162 -1.152 1.00 10.00 133 GLY A C 4
ATOM 7026 O O . GLY A 1 30 ? -8.383 -13.725 -0.101 1.00 10.00 133 GLY A O 4
ATOM 7030 N N . ILE A 1 31 ? -7.918 -12.243 -1.720 1.00 10.00 134 ILE A N 4
ATOM 7031 C CA . ILE A 1 31 ? -6.690 -11.804 -1.076 1.00 10.00 134 ILE A CA 4
ATOM 7032 C C . ILE A 1 31 ? -7.002 -10.770 -0.020 1.00 10.00 134 ILE A C 4
ATOM 7033 O O . ILE A 1 31 ? -6.945 -9.566 -0.257 1.00 10.00 134 ILE A O 4
ATOM 7049 N N . GLN A 1 32 ? -7.403 -11.272 1.128 1.00 10.00 135 GLN A N 4
ATOM 7050 C CA . GLN A 1 32 ? -7.741 -10.462 2.271 1.00 10.00 135 GLN A CA 4
ATOM 7051 C C . GLN A 1 32 ? -6.626 -9.503 2.651 1.00 10.00 135 GLN A C 4
ATOM 7052 O O . GLN A 1 32 ? -6.887 -8.358 3.004 1.00 10.00 135 GLN A O 4
ATOM 7066 N N . CYS A 1 33 ? -5.397 -9.970 2.572 1.00 10.00 136 CYS A N 4
ATOM 7067 C CA . CYS A 1 33 ? -4.256 -9.173 2.963 1.00 10.00 136 CYS A CA 4
ATOM 7068 C C . CYS A 1 33 ? -3.943 -8.074 1.977 1.00 10.00 136 CYS A C 4
ATOM 7069 O O . CYS A 1 33 ? -4.617 -7.877 0.965 1.00 10.00 136 CYS A O 4
ATOM 7076 N N . ASN A 1 34 ? -2.888 -7.367 2.314 1.00 10.00 137 ASN A N 4
ATOM 7077 C CA . ASN A 1 34 ? -2.372 -6.298 1.492 1.00 10.00 137 ASN A CA 4
ATOM 7078 C C . ASN A 1 34 ? -0.941 -6.616 1.095 1.00 10.00 137 ASN A C 4
ATOM 7079 O O . ASN A 1 34 ? -0.325 -5.901 0.308 1.00 10.00 137 ASN A O 4
ATOM 7090 N N . ALA A 1 35 ? -0.419 -7.700 1.641 1.00 10.00 138 ALA A N 4
ATOM 7091 C CA . ALA A 1 35 ? 0.944 -8.119 1.354 1.00 10.00 138 ALA A CA 4
ATOM 7092 C C . ALA A 1 35 ? 1.060 -8.758 -0.021 1.00 10.00 138 ALA A C 4
ATOM 7093 O O . ALA A 1 35 ? 1.882 -8.339 -0.833 1.00 10.00 138 ALA A O 4
ATOM 7100 N N . CYS A 1 36 ? 0.187 -9.722 -0.297 1.00 10.00 139 CYS A N 4
ATOM 7101 C CA . CYS A 1 36 ? 0.211 -10.449 -1.563 1.00 10.00 139 CYS A CA 4
ATOM 7102 C C . CYS A 1 36 ? 0.020 -9.523 -2.762 1.00 10.00 139 CYS A C 4
ATOM 7103 O O . CYS A 1 36 ? 0.677 -9.673 -3.786 1.00 10.00 139 CYS A O 4
ATOM 7110 N N . PHE A 1 37 ? -0.892 -8.576 -2.633 1.00 10.00 140 PHE A N 4
ATOM 7111 C CA . PHE A 1 37 ? -1.183 -7.658 -3.717 1.00 10.00 140 PHE A CA 4
ATOM 7112 C C . PHE A 1 37 ? -0.091 -6.607 -3.934 1.00 10.00 140 PHE A C 4
ATOM 7113 O O . PHE A 1 37 ? 0.432 -6.475 -5.039 1.00 10.00 140 PHE A O 4
ATOM 7130 N N . ILE A 1 38 ? 0.263 -5.875 -2.888 1.00 10.00 141 ILE A N 4
ATOM 7131 C CA . ILE A 1 38 ? 1.245 -4.801 -3.012 1.00 10.00 141 ILE A CA 4
ATOM 7132 C C . ILE A 1 38 ? 2.666 -5.306 -3.257 1.00 10.00 141 ILE A C 4
ATOM 7133 O O . ILE A 1 38 ? 3.402 -4.714 -4.042 1.00 10.00 141 ILE A O 4
ATOM 7149 N N . TYR A 1 39 ? 3.068 -6.382 -2.594 1.00 10.00 142 TYR A N 4
ATOM 7150 C CA . TYR A 1 39 ? 4.407 -6.924 -2.801 1.00 10.00 142 TYR A CA 4
ATOM 7151 C C . TYR A 1 39 ? 4.525 -7.419 -4.244 1.00 10.00 142 TYR A C 4
ATOM 7152 O O . TYR A 1 39 ? 5.596 -7.375 -4.861 1.00 10.00 142 TYR A O 4
ATOM 7170 N N . GLN A 1 40 ? 3.396 -7.890 -4.772 1.00 10.00 143 GLN A N 4
ATOM 7171 C CA . GLN A 1 40 ? 3.310 -8.381 -6.139 1.00 10.00 143 GLN A CA 4
ATOM 7172 C C . GLN A 1 40 ? 3.682 -7.279 -7.128 1.00 10.00 143 GLN A C 4
ATOM 7173 O O . GLN A 1 40 ? 4.091 -7.565 -8.244 1.00 10.00 143 GLN A O 4
ATOM 7187 N N . ARG A 1 41 ? 3.518 -6.024 -6.710 1.00 10.00 144 ARG A N 4
ATOM 7188 C CA . ARG A 1 41 ? 3.869 -4.872 -7.547 1.00 10.00 144 ARG A CA 4
ATOM 7189 C C . ARG A 1 41 ? 5.268 -5.023 -8.136 1.00 10.00 144 ARG A C 4
ATOM 7190 O O . ARG A 1 41 ? 5.499 -4.721 -9.302 1.00 10.00 144 ARG A O 4
ATOM 7211 N N . LYS A 1 42 ? 6.203 -5.498 -7.323 1.00 10.00 145 LYS A N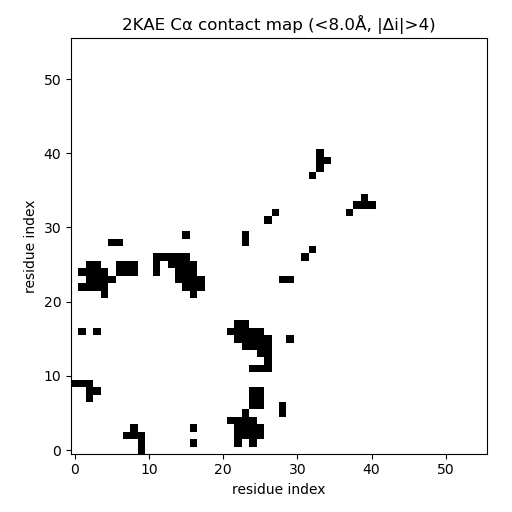 4
ATOM 7212 C CA . LYS A 1 42 ? 7.567 -5.709 -7.778 1.00 10.00 145 LYS A CA 4
ATOM 7213 C C . LYS A 1 42 ? 7.701 -7.093 -8.418 1.00 10.00 145 LYS A C 4
ATOM 7214 O O . LYS A 1 42 ? 8.447 -7.292 -9.372 1.00 10.00 145 LYS A O 4
ATOM 7233 N N . TYR A 1 43 ? 6.953 -8.044 -7.888 1.00 10.00 146 TYR A N 4
ATOM 7234 C CA . TYR A 1 43 ? 7.002 -9.418 -8.376 1.00 10.00 146 TYR A CA 4
ATOM 7235 C C . TYR A 1 43 ? 6.076 -9.643 -9.572 1.00 10.00 146 TYR A C 4
ATOM 7236 O O . TYR A 1 43 ? 5.731 -10.780 -9.891 1.00 10.00 146 TYR A O 4
ATOM 7254 N N . ASN A 1 44 ? 5.677 -8.569 -10.234 1.00 10.00 147 ASN A N 4
ATOM 7255 C CA . ASN A 1 44 ? 4.796 -8.674 -11.395 1.00 10.00 147 ASN A CA 4
ATOM 7256 C C . ASN A 1 44 ? 5.417 -7.943 -12.570 1.00 10.00 147 ASN A C 4
ATOM 7257 O O . ASN A 1 44 ? 5.373 -8.401 -13.715 1.00 10.00 147 ASN A O 4
ATOM 7268 N N . LYS A 1 45 ? 6.018 -6.806 -12.263 1.00 10.00 148 LYS A N 4
ATOM 7269 C CA . LYS A 1 45 ? 6.672 -5.980 -13.258 1.00 10.00 148 LYS A CA 4
ATOM 7270 C C . LYS A 1 45 ? 7.715 -5.122 -12.578 1.00 10.00 148 LYS A C 4
ATOM 7271 O O . LYS A 1 45 ? 7.935 -5.251 -11.373 1.00 10.00 148 LYS A O 4
ATOM 7290 N N . THR A 1 46 ? 8.348 -4.251 -13.331 1.00 10.00 149 THR A N 4
ATOM 7291 C CA . THR A 1 46 ? 9.350 -3.378 -12.769 1.00 10.00 149 THR A CA 4
ATOM 7292 C C . THR A 1 46 ? 8.690 -2.363 -11.839 1.00 10.00 149 THR A C 4
ATOM 7293 O O . THR A 1 46 ? 7.706 -1.715 -12.213 1.00 10.00 149 THR A O 4
ATOM 7304 N N . ARG A 1 47 ? 9.179 -2.307 -10.597 1.00 10.00 150 ARG A N 4
ATOM 7305 C CA . ARG A 1 47 ? 8.662 -1.372 -9.597 1.00 10.00 150 ARG A CA 4
ATOM 7306 C C . ARG A 1 47 ? 8.479 0.030 -10.178 1.00 10.00 150 ARG A C 4
ATOM 7307 O O . ARG A 1 47 ? 9.451 0.686 -10.567 1.00 10.00 150 ARG A O 4
ATOM 7328 N N . PRO A 1 48 ? 7.211 0.490 -10.270 1.00 10.00 151 PRO A N 4
ATOM 7329 C CA . PRO A 1 48 ? 6.873 1.810 -10.800 1.00 10.00 151 PRO A CA 4
ATOM 7330 C C . PRO A 1 48 ? 7.673 2.925 -10.145 1.00 10.00 151 PRO A C 4
ATOM 7331 O O . PRO A 1 48 ? 7.925 2.899 -8.934 1.00 10.00 151 PRO A O 4
ATOM 7342 N N . VAL A 1 49 ? 8.062 3.911 -10.947 1.00 10.00 152 VAL A N 4
ATOM 7343 C CA . VAL A 1 49 ? 8.849 5.037 -10.460 1.00 10.00 152 VAL A CA 4
ATOM 7344 C C . VAL A 1 49 ? 7.984 5.977 -9.618 1.00 10.00 152 VAL A C 4
ATOM 7345 O O . VAL A 1 49 ? 8.488 6.891 -8.953 1.00 10.00 152 VAL A O 4
ATOM 7358 N N . THR A 1 50 ? 6.683 5.738 -9.646 1.00 10.00 153 THR A N 4
ATOM 7359 C CA . THR A 1 50 ? 5.734 6.548 -8.893 1.00 10.00 153 THR A CA 4
ATOM 7360 C C . THR A 1 50 ? 6.110 6.593 -7.406 1.00 10.00 153 THR A C 4
ATOM 7361 O O . THR A 1 50 ? 6.247 7.669 -6.828 1.00 10.00 153 THR A O 4
ATOM 7372 N N . ALA A 1 51 ? 6.316 5.419 -6.822 1.00 10.00 154 ALA A N 4
ATOM 7373 C CA . ALA A 1 51 ? 6.678 5.300 -5.413 1.00 10.00 154 ALA A CA 4
ATOM 7374 C C . ALA A 1 51 ? 8.128 5.726 -5.182 1.00 10.00 154 ALA A C 4
ATOM 7375 O O . ALA A 1 51 ? 8.517 6.080 -4.058 1.00 10.00 154 ALA A O 4
ATOM 7382 N N . VAL A 1 52 ? 8.925 5.631 -6.238 1.00 10.00 155 VAL A N 4
ATOM 7383 C CA . VAL A 1 52 ? 10.343 5.987 -6.190 1.00 10.00 155 VAL A CA 4
ATOM 7384 C C . VAL A 1 52 ? 10.531 7.505 -6.043 1.00 10.00 155 VAL A C 4
ATOM 7385 O O . VAL A 1 52 ? 11.389 7.955 -5.285 1.00 10.00 155 VAL A O 4
ATOM 7398 N N . ASN A 1 53 ? 9.755 8.282 -6.793 1.00 10.00 156 ASN A N 4
ATOM 7399 C CA . ASN A 1 53 ? 9.832 9.748 -6.711 1.00 10.00 156 ASN A CA 4
ATOM 7400 C C . ASN A 1 53 ? 9.768 10.246 -5.267 1.00 10.00 156 ASN A C 4
ATOM 7401 O O . ASN A 1 53 ? 10.529 11.136 -4.885 1.00 10.00 156 ASN A O 4
ATOM 7412 N N . LYS A 1 54 ? 8.885 9.659 -4.471 1.00 10.00 157 LYS A N 4
ATOM 7413 C CA . LYS A 1 54 ? 8.757 10.050 -3.079 1.00 10.00 157 LYS A CA 4
ATOM 7414 C C . LYS A 1 54 ? 9.812 9.372 -2.218 1.00 10.00 157 LYS A C 4
ATOM 7415 O O . LYS A 1 54 ? 10.130 9.845 -1.139 1.00 10.00 157 LYS A O 4
ATOM 7434 N N . TYR A 1 55 ? 10.319 8.238 -2.690 1.00 10.00 158 TYR A N 4
ATOM 7435 C CA . TYR A 1 55 ? 11.369 7.487 -1.989 1.00 10.00 158 TYR A CA 4
ATOM 7436 C C . TYR A 1 55 ? 12.511 8.431 -1.646 1.00 10.00 158 TYR A C 4
ATOM 7437 O O . TYR A 1 55 ? 13.109 8.363 -0.568 1.00 10.00 158 TYR A O 4
ATOM 7455 N N . GLN A 1 56 ? 12.798 9.299 -2.607 1.00 10.00 159 GLN A N 4
ATOM 7456 C CA . GLN A 1 56 ? 13.837 10.324 -2.507 1.00 10.00 159 GLN A CA 4
ATOM 7457 C C . GLN A 1 56 ? 13.725 11.113 -1.200 1.00 10.00 159 GLN A C 4
ATOM 7458 O O . GLN A 1 56 ? 14.703 11.685 -0.730 1.00 10.00 159 GLN A O 4
ATOM 7472 N N . LYS A 1 57 ? 12.522 11.162 -0.653 1.00 10.00 160 LYS A N 4
ATOM 7473 C CA . LYS A 1 57 ? 12.281 11.863 0.609 1.00 10.00 160 LYS A CA 4
ATOM 7474 C C . LYS A 1 57 ? 13.316 11.406 1.658 1.00 10.00 160 LYS A C 4
ATOM 7475 O O . LYS A 1 57 ? 13.828 12.212 2.432 1.00 10.00 160 LYS A O 4
ATOM 7494 N N . ARG A 1 58 ? 13.635 10.109 1.656 1.00 10.00 161 ARG A N 4
ATOM 7495 C CA . ARG A 1 58 ? 14.624 9.556 2.594 1.00 10.00 161 ARG A CA 4
ATOM 7496 C C . ARG A 1 58 ? 16.023 9.582 1.965 1.00 10.00 161 ARG A C 4
ATOM 7497 O O . ARG A 1 58 ? 17.045 9.538 2.649 1.00 10.00 161 ARG A O 4
ATOM 7518 N N . LYS A 1 59 ? 16.040 9.662 0.648 1.00 10.00 162 LYS A N 4
ATOM 7519 C CA . LYS A 1 59 ? 17.271 9.676 -0.134 1.00 10.00 162 LYS A CA 4
ATOM 7520 C C . LYS A 1 59 ? 17.907 11.061 -0.168 1.00 10.00 162 LYS A C 4
ATOM 7521 O O . LYS A 1 59 ? 19.048 11.209 -0.591 1.00 10.00 162 LYS A O 4
ATOM 7540 N N . LEU A 1 60 ? 17.184 12.063 0.309 1.00 10.00 163 LEU A N 4
ATOM 7541 C CA . LEU A 1 60 ? 17.661 13.439 0.230 1.00 10.00 163 LEU A CA 4
ATOM 7542 C C . LEU A 1 60 ? 18.598 13.784 1.383 1.00 10.00 163 LEU A C 4
ATOM 7543 O O . LEU A 1 60 ? 18.945 14.944 1.575 1.00 10.00 163 LEU A O 4
ATOM 7559 N N . LYS A 1 61 ? 18.995 12.783 2.155 1.00 10.00 164 LYS A N 4
ATOM 7560 C CA . LYS A 1 61 ? 19.903 13.017 3.261 1.00 10.00 164 LYS A CA 4
ATOM 7561 C C . LYS A 1 61 ? 21.295 13.335 2.729 1.00 10.00 164 LYS A C 4
ATOM 7562 O O . LYS A 1 61 ? 22.044 14.111 3.318 1.00 10.00 164 LYS A O 4
ATOM 7581 N N . VAL A 1 62 ? 21.631 12.718 1.598 1.00 10.00 165 VAL A N 4
ATOM 7582 C CA . VAL A 1 62 ? 22.913 12.935 0.954 1.00 10.00 165 VAL A CA 4
ATOM 7583 C C . VAL A 1 62 ? 22.733 12.995 -0.552 1.00 10.00 165 VAL A C 4
ATOM 7584 O O . VAL A 1 62 ? 22.796 11.979 -1.244 1.00 10.00 165 VAL A O 4
ATOM 7597 N N . GLN A 1 63 ? 22.483 14.194 -1.071 1.00 10.00 166 GLN A N 4
ATOM 7598 C CA . GLN A 1 63 ? 22.297 14.382 -2.501 1.00 10.00 166 GLN A CA 4
ATOM 7599 C C . GLN A 1 63 ? 23.022 15.636 -2.972 1.00 10.00 166 GLN A C 4
ATOM 7600 O O . GLN A 1 63 ? 24.071 15.992 -2.435 1.00 10.00 166 GLN A O 4
ATOM 8885 N N . SER A 1 8 ? -14.924 -10.373 8.527 1.00 10.00 111 SER A N 5
ATOM 8886 C CA . SER A 1 8 ? -13.536 -10.767 8.219 1.00 10.00 111 SER A CA 5
ATOM 8887 C C . SER A 1 8 ? -13.501 -12.164 7.592 1.00 10.00 111 SER A C 5
ATOM 8888 O O . SER A 1 8 ? -13.831 -13.157 8.248 1.00 10.00 111 SER A O 5
ATOM 8896 N N . PHE A 1 9 ? -13.142 -12.226 6.318 1.00 10.00 112 PHE A N 5
ATOM 8897 C CA . PHE A 1 9 ? -13.050 -13.494 5.608 1.00 10.00 112 PHE A CA 5
ATOM 8898 C C . PHE A 1 9 ? -11.694 -14.151 5.901 1.00 10.00 112 PHE A C 5
ATOM 8899 O O . PHE A 1 9 ? -11.518 -14.753 6.960 1.00 10.00 112 PHE A O 5
ATOM 8916 N N . GLN A 1 10 ? -10.734 -13.968 4.988 1.00 10.00 113 GLN A N 5
ATOM 8917 C CA . GLN A 1 10 ? -9.396 -14.551 5.085 1.00 10.00 113 GLN A CA 5
ATOM 8918 C C . GLN A 1 10 ? -8.694 -14.392 3.754 1.00 10.00 113 GLN A C 5
ATOM 8919 O O . GLN A 1 10 ? -9.359 -14.203 2.740 1.00 10.00 113 GLN A O 5
ATOM 8933 N N . CYS A 1 11 ? -7.366 -14.458 3.734 1.00 10.00 114 CYS A N 5
ATOM 8934 C CA . CYS A 1 11 ? -6.651 -14.349 2.474 1.00 10.00 114 CYS A CA 5
ATOM 8935 C C . CYS A 1 11 ? -6.530 -15.762 1.962 1.00 10.00 114 CYS A C 5
ATOM 8936 O O . CYS A 1 11 ? -6.644 -16.707 2.746 1.00 10.00 114 CYS A O 5
ATOM 8943 N N . SER A 1 12 ? -6.294 -15.931 0.687 1.00 10.00 115 SER A N 5
ATOM 8944 C CA . SER A 1 12 ? -6.156 -17.259 0.142 1.00 10.00 115 SER A CA 5
ATOM 8945 C C . SER A 1 12 ? -4.674 -17.559 0.038 1.00 10.00 115 SER A C 5
ATOM 8946 O O . SER A 1 12 ? -4.238 -18.302 -0.838 1.00 10.00 115 SER A O 5
ATOM 8954 N N . ASN A 1 13 ? -3.903 -16.996 0.976 1.00 10.00 116 ASN A N 5
ATOM 8955 C CA . ASN A 1 13 ? -2.450 -17.121 0.987 1.00 10.00 116 ASN A CA 5
ATOM 8956 C C . ASN A 1 13 ? -1.903 -16.761 2.374 1.00 10.00 116 ASN A C 5
ATOM 8957 O O . ASN A 1 13 ? -1.073 -17.476 2.928 1.00 10.00 116 ASN A O 5
ATOM 8968 N N . CYS A 1 14 ? -2.382 -15.649 2.943 1.00 10.00 117 CYS A N 5
ATOM 8969 C CA . CYS A 1 14 ? -1.873 -15.180 4.229 1.00 10.00 117 CYS A CA 5
ATOM 8970 C C . CYS A 1 14 ? -2.671 -15.667 5.440 1.00 10.00 117 CYS A C 5
ATOM 8971 O O . CYS A 1 14 ? -2.111 -16.329 6.317 1.00 10.00 117 CYS A O 5
ATOM 8978 N N . SER A 1 15 ? -3.968 -15.326 5.479 1.00 10.00 118 SER A N 5
ATOM 8979 C CA . SER A 1 15 ? -4.858 -15.677 6.578 1.00 10.00 118 SER A CA 5
ATOM 8980 C C . SER A 1 15 ? -4.621 -14.734 7.757 1.00 10.00 118 SER A C 5
ATOM 8981 O O . SER A 1 15 ? -3.980 -15.103 8.730 1.00 10.00 118 SER A O 5
ATOM 8989 N N . VAL A 1 16 ? -5.120 -13.504 7.633 1.00 10.00 119 VAL A N 5
ATOM 8990 C CA . VAL A 1 16 ? -4.974 -12.485 8.675 1.00 10.00 119 VAL A CA 5
ATOM 8991 C C . VAL A 1 16 ? -6.317 -11.786 8.908 1.00 10.00 119 VAL A C 5
ATOM 8992 O O . VAL A 1 16 ? -6.657 -10.842 8.205 1.00 10.00 119 VAL A O 5
ATOM 9005 N N . THR A 1 17 ? -7.070 -12.271 9.884 1.00 10.00 120 THR A N 5
ATOM 9006 C CA . THR A 1 17 ? -8.384 -11.720 10.217 1.00 10.00 120 THR A CA 5
ATOM 9007 C C . THR A 1 17 ? -8.362 -10.191 10.353 1.00 10.00 120 THR A C 5
ATOM 9008 O O . THR A 1 17 ? -9.230 -9.490 9.822 1.00 10.00 120 THR A O 5
ATOM 9019 N N . GLU A 1 18 ? -7.371 -9.690 11.063 1.00 10.00 121 GLU A N 5
ATOM 9020 C CA . GLU A 1 18 ? -7.219 -8.264 11.282 1.00 10.00 121 GLU A CA 5
ATOM 9021 C C . GLU A 1 18 ? -6.408 -7.622 10.164 1.00 10.00 121 GLU A C 5
ATOM 9022 O O . GLU A 1 18 ? -5.243 -7.264 10.348 1.00 10.00 121 GLU A O 5
ATOM 9034 N N . THR A 1 19 ? -7.024 -7.478 9.003 1.00 10.00 122 THR A N 5
ATOM 9035 C CA . THR A 1 19 ? -6.360 -6.879 7.880 1.00 10.00 122 THR A CA 5
ATOM 9036 C C . THR A 1 19 ? -6.518 -5.362 7.892 1.00 10.00 122 THR A C 5
ATOM 9037 O O . THR A 1 19 ? -7.624 -4.851 7.720 1.00 10.00 122 THR A O 5
ATOM 9048 N N . ILE A 1 20 ? -5.406 -4.659 8.130 1.00 10.00 123 ILE A N 5
ATOM 9049 C CA . ILE A 1 20 ? -5.390 -3.191 8.144 1.00 10.00 123 ILE A CA 5
ATOM 9050 C C . ILE A 1 20 ? -5.917 -2.585 6.823 1.00 10.00 123 ILE A C 5
ATOM 9051 O O . ILE A 1 20 ? -6.148 -1.383 6.745 1.00 10.00 123 ILE A O 5
ATOM 9067 N N . ARG A 1 21 ? -6.148 -3.432 5.808 1.00 10.00 124 ARG A N 5
ATOM 9068 C CA . ARG A 1 21 ? -6.649 -2.998 4.503 1.00 10.00 124 ARG A CA 5
ATOM 9069 C C . ARG A 1 21 ? -6.851 -4.241 3.641 1.00 10.00 124 ARG A C 5
ATOM 9070 O O . ARG A 1 21 ? -5.886 -4.904 3.275 1.00 10.00 124 ARG A O 5
ATOM 9091 N N . TRP A 1 22 ? -8.107 -4.561 3.350 1.00 10.00 125 TRP A N 5
ATOM 9092 C CA . TRP A 1 22 ? -8.459 -5.748 2.561 1.00 10.00 125 TRP A CA 5
ATOM 9093 C C . TRP A 1 22 ? -8.297 -5.518 1.052 1.00 10.00 125 TRP A C 5
ATOM 9094 O O . TRP A 1 22 ? -7.994 -4.406 0.626 1.00 10.00 125 TRP A O 5
ATOM 9115 N N . ARG A 1 23 ? -8.532 -6.571 0.253 1.00 10.00 126 ARG A N 5
ATOM 9116 C CA . ARG A 1 23 ? -8.408 -6.471 -1.218 1.00 10.00 126 ARG A CA 5
ATOM 9117 C C . ARG A 1 23 ? -9.004 -7.696 -1.951 1.00 10.00 126 ARG A C 5
ATOM 9118 O O . ARG A 1 23 ? -8.730 -7.918 -3.128 1.00 10.00 126 ARG A O 5
ATOM 9139 N N . ASN A 1 24 ? -9.833 -8.467 -1.236 1.00 10.00 127 ASN A N 5
ATOM 9140 C CA . ASN A 1 24 ? -10.510 -9.672 -1.783 1.00 10.00 127 ASN A CA 5
ATOM 9141 C C . ASN A 1 24 ? -10.980 -9.482 -3.226 1.00 10.00 127 ASN A C 5
ATOM 9142 O O . ASN A 1 24 ? -10.720 -10.330 -4.073 1.00 10.00 127 ASN A O 5
ATOM 9153 N N . ILE A 1 25 ? -11.674 -8.352 -3.464 1.00 10.00 128 ILE A N 5
ATOM 9154 C CA . ILE A 1 25 ? -12.247 -7.960 -4.767 1.00 10.00 128 ILE A CA 5
ATOM 9155 C C . ILE A 1 25 ? -12.979 -9.115 -5.448 1.00 10.00 128 ILE A C 5
ATOM 9156 O O . ILE A 1 25 ? -12.417 -9.850 -6.256 1.00 10.00 128 ILE A O 5
ATOM 9172 N N . ARG A 1 26 ? -14.236 -9.273 -5.014 1.00 10.00 129 ARG A N 5
ATOM 9173 C CA . ARG A 1 26 ? -15.177 -10.294 -5.510 1.00 10.00 129 ARG A CA 5
ATOM 9174 C C . ARG A 1 26 ? -14.902 -10.707 -6.962 1.00 10.00 129 ARG A C 5
ATOM 9175 O O . ARG A 1 26 ? -15.321 -10.033 -7.903 1.00 10.00 129 ARG A O 5
ATOM 9196 N N . SER A 1 27 ? -14.158 -11.797 -7.139 1.00 10.00 130 SER A N 5
ATOM 9197 C CA . SER A 1 27 ? -13.846 -12.285 -8.485 1.00 10.00 130 SER A CA 5
ATOM 9198 C C . SER A 1 27 ? -13.772 -13.810 -8.506 1.00 10.00 130 SER A C 5
ATOM 9199 O O . SER A 1 27 ? -14.654 -14.496 -9.036 1.00 10.00 130 SER A O 5
ATOM 9207 N N . LYS A 1 28 ? -12.714 -14.328 -7.915 1.00 10.00 131 LYS A N 5
ATOM 9208 C CA . LYS A 1 28 ? -12.502 -15.758 -7.831 1.00 10.00 131 LYS A CA 5
ATOM 9209 C C . LYS A 1 28 ? -11.999 -16.119 -6.443 1.00 10.00 131 LYS A C 5
ATOM 9210 O O . LYS A 1 28 ? -12.741 -16.686 -5.641 1.00 10.00 131 LYS A O 5
ATOM 9229 N N . GLU A 1 29 ? -10.746 -15.779 -6.164 1.00 10.00 132 GLU A N 5
ATOM 9230 C CA . GLU A 1 29 ? -10.148 -16.041 -4.862 1.00 10.00 132 GLU A CA 5
ATOM 9231 C C . GLU A 1 29 ? -10.541 -14.932 -3.893 1.00 10.00 132 GLU A C 5
ATOM 9232 O O . GLU A 1 29 ? -11.397 -14.096 -4.206 1.00 10.00 132 GLU A O 5
ATOM 9244 N N . GLY A 1 30 ? -9.906 -14.903 -2.735 1.00 10.00 133 GLY A N 5
ATOM 9245 C CA . GLY A 1 30 ? -10.203 -13.885 -1.770 1.00 10.00 133 GLY A CA 5
ATOM 9246 C C . GLY A 1 30 ? -8.954 -13.409 -1.082 1.00 10.00 133 GLY A C 5
ATOM 9247 O O . GLY A 1 30 ? -8.620 -13.881 0.000 1.00 10.00 133 GLY A O 5
ATOM 9251 N N . ILE A 1 31 ? -8.244 -12.503 -1.720 1.00 10.00 134 ILE A N 5
ATOM 9252 C CA . ILE A 1 31 ? -7.020 -11.967 -1.152 1.00 10.00 134 ILE A CA 5
ATOM 9253 C C . ILE A 1 31 ? -7.335 -10.909 -0.110 1.00 10.00 134 ILE A C 5
ATOM 9254 O O . ILE A 1 31 ? -7.332 -9.722 -0.391 1.00 10.00 134 ILE A O 5
ATOM 9270 N N . GLN A 1 32 ? -7.673 -11.367 1.066 1.00 10.00 135 GLN A N 5
ATOM 9271 C CA . GLN A 1 32 ? -7.986 -10.492 2.184 1.00 10.00 135 GLN A CA 5
ATOM 9272 C C . GLN A 1 32 ? -6.865 -9.519 2.525 1.00 10.00 135 GLN A C 5
ATOM 9273 O O . GLN A 1 32 ? -7.108 -8.344 2.797 1.00 10.00 135 GLN A O 5
ATOM 9287 N N . CYS A 1 33 ? -5.645 -10.025 2.484 1.00 10.00 136 CYS A N 5
ATOM 9288 C CA . CYS A 1 33 ? -4.480 -9.249 2.869 1.00 10.00 136 CYS A CA 5
ATOM 9289 C C . CYS A 1 33 ? -4.155 -8.145 1.887 1.00 10.00 136 CYS A C 5
ATOM 9290 O O . CYS A 1 33 ? -4.763 -8.005 0.831 1.00 10.00 136 CYS A O 5
ATOM 9297 N N . ASN A 1 34 ? -3.167 -7.374 2.272 1.00 10.00 137 ASN A N 5
ATOM 9298 C CA . ASN A 1 34 ? -2.668 -6.288 1.450 1.00 10.00 137 ASN A CA 5
ATOM 9299 C C . ASN A 1 34 ? -1.225 -6.572 1.047 1.00 10.00 137 ASN A C 5
ATOM 9300 O O . ASN A 1 34 ? -0.669 -5.898 0.190 1.00 10.00 137 ASN A O 5
ATOM 9311 N N . ALA A 1 35 ? -0.641 -7.605 1.642 1.00 10.00 138 ALA A N 5
ATOM 9312 C CA . ALA A 1 35 ? 0.740 -7.982 1.372 1.00 10.00 138 ALA A CA 5
ATOM 9313 C C . ALA A 1 35 ? 0.886 -8.631 -0.001 1.00 10.00 138 ALA A C 5
ATOM 9314 O O . ALA A 1 35 ? 1.753 -8.244 -0.785 1.00 10.00 138 ALA A O 5
ATOM 9321 N N . CYS A 1 36 ? 0.005 -9.587 -0.295 1.00 10.00 139 CYS A N 5
ATOM 9322 C CA . CYS A 1 36 ? 0.050 -10.320 -1.554 1.00 10.00 139 CYS A CA 5
ATOM 9323 C C . CYS A 1 36 ? 0.070 -9.387 -2.766 1.00 10.00 139 CYS A C 5
ATOM 9324 O O . CYS A 1 36 ? 0.943 -9.505 -3.614 1.00 10.00 139 CYS A O 5
ATOM 9331 N N . PHE A 1 37 ? -0.859 -8.446 -2.821 1.00 10.00 140 PHE A N 5
ATOM 9332 C CA . PHE A 1 37 ? -0.945 -7.539 -3.960 1.00 10.00 140 PHE A CA 5
ATOM 9333 C C . PHE A 1 37 ? 0.177 -6.497 -3.978 1.00 10.00 140 PHE A C 5
ATOM 9334 O O . PHE A 1 37 ? 0.913 -6.391 -4.962 1.00 10.00 140 PHE A O 5
ATOM 9351 N N . ILE A 1 38 ? 0.313 -5.746 -2.888 1.00 10.00 141 ILE A N 5
ATOM 9352 C CA . ILE A 1 38 ? 1.315 -4.682 -2.811 1.00 10.00 141 ILE A CA 5
ATOM 9353 C C . ILE A 1 38 ? 2.738 -5.202 -3.017 1.00 10.00 141 ILE A C 5
ATOM 9354 O O . ILE A 1 38 ? 3.514 -4.599 -3.758 1.00 10.00 141 ILE A O 5
ATOM 9370 N N . TYR A 1 39 ? 3.076 -6.314 -2.365 1.00 10.00 142 TYR A N 5
ATOM 9371 C CA . TYR A 1 39 ? 4.416 -6.892 -2.496 1.00 10.00 142 TYR A CA 5
ATOM 9372 C C . TYR A 1 39 ? 4.606 -7.431 -3.918 1.00 10.00 142 TYR A C 5
ATOM 9373 O O . TYR A 1 39 ? 5.702 -7.362 -4.489 1.00 10.00 142 TYR A O 5
ATOM 9391 N N . GLN A 1 40 ? 3.511 -7.926 -4.498 1.00 10.00 143 GLN A N 5
ATOM 9392 C CA . GLN A 1 40 ? 3.531 -8.481 -5.854 1.00 10.00 143 GLN A CA 5
ATOM 9393 C C . GLN A 1 40 ? 3.893 -7.398 -6.868 1.00 10.00 143 GLN A C 5
ATOM 9394 O O . GLN A 1 40 ? 4.380 -7.703 -7.962 1.00 10.00 143 GLN A O 5
ATOM 9408 N N . ARG A 1 41 ? 3.641 -6.138 -6.500 1.00 10.00 144 ARG A N 5
ATOM 9409 C CA . ARG A 1 41 ? 3.958 -4.999 -7.370 1.00 10.00 144 ARG A CA 5
ATOM 9410 C C . ARG A 1 41 ? 5.374 -5.095 -7.948 1.00 10.00 144 ARG A C 5
ATOM 9411 O O . ARG A 1 41 ? 5.587 -4.788 -9.120 1.00 10.00 144 ARG A O 5
ATOM 9432 N N . LYS A 1 42 ? 6.344 -5.505 -7.150 1.00 10.00 145 LYS A N 5
ATOM 9433 C CA . LYS A 1 42 ? 7.712 -5.642 -7.643 1.00 10.00 145 LYS A CA 5
ATOM 9434 C C . LYS A 1 42 ? 7.947 -7.034 -8.222 1.00 10.00 145 LYS A C 5
ATOM 9435 O O . LYS A 1 42 ? 8.632 -7.192 -9.232 1.00 10.00 145 LYS A O 5
ATOM 9454 N N . TYR A 1 43 ? 7.338 -8.028 -7.591 1.00 10.00 146 TYR A N 5
ATOM 9455 C CA . TYR A 1 43 ? 7.523 -9.421 -7.959 1.00 10.00 146 TYR A CA 5
ATOM 9456 C C . TYR A 1 43 ? 6.667 -9.864 -9.132 1.00 10.00 146 TYR A C 5
ATOM 9457 O O . TYR A 1 43 ? 6.422 -11.057 -9.309 1.00 10.00 146 TYR A O 5
ATOM 9475 N N . ASN A 1 44 ? 6.215 -8.924 -9.927 1.00 10.00 147 ASN A N 5
ATOM 9476 C CA . ASN A 1 44 ? 5.383 -9.249 -11.075 1.00 10.00 147 ASN A CA 5
ATOM 9477 C C . ASN A 1 44 ? 5.690 -8.318 -12.228 1.00 10.00 147 ASN A C 5
ATOM 9478 O O . ASN A 1 44 ? 5.818 -8.750 -13.375 1.00 10.00 147 ASN A O 5
ATOM 9489 N N . LYS A 1 45 ? 5.837 -7.036 -11.906 1.00 10.00 148 LYS A N 5
ATOM 9490 C CA . LYS A 1 45 ? 6.123 -6.023 -12.906 1.00 10.00 148 LYS A CA 5
ATOM 9491 C C . LYS A 1 45 ? 7.171 -5.056 -12.397 1.00 10.00 148 LYS A C 5
ATOM 9492 O O . LYS A 1 45 ? 7.486 -5.052 -11.209 1.00 10.00 148 LYS A O 5
ATOM 9511 N N . THR A 1 46 ? 7.713 -4.248 -13.293 1.00 10.00 149 THR A N 5
ATOM 9512 C CA . THR A 1 46 ? 8.717 -3.268 -12.927 1.00 10.00 149 THR A CA 5
ATOM 9513 C C . THR A 1 46 ? 8.101 -2.200 -12.022 1.00 10.00 149 THR A C 5
ATOM 9514 O O . THR A 1 46 ? 7.145 -1.525 -12.403 1.00 10.00 149 THR A O 5
ATOM 9525 N N . ARG A 1 47 ? 8.616 -2.107 -10.803 1.00 10.00 150 ARG A N 5
ATOM 9526 C CA . ARG A 1 47 ? 8.129 -1.125 -9.836 1.00 10.00 150 ARG A CA 5
ATOM 9527 C C . ARG A 1 47 ? 8.070 0.287 -10.436 1.00 10.00 150 ARG A C 5
ATOM 9528 O O . ARG A 1 47 ? 9.088 0.825 -10.888 1.00 10.00 150 ARG A O 5
ATOM 9549 N N . PRO A 1 48 ? 6.864 0.883 -10.483 1.00 10.00 151 PRO A N 5
ATOM 9550 C CA . PRO A 1 48 ? 6.665 2.241 -11.015 1.00 10.00 151 PRO A CA 5
ATOM 9551 C C . PRO A 1 48 ? 7.550 3.275 -10.309 1.00 10.00 151 PRO A C 5
ATOM 9552 O O . PRO A 1 48 ? 7.687 3.265 -9.078 1.00 10.00 151 PRO A O 5
ATOM 9563 N N . VAL A 1 49 ? 8.125 4.174 -11.097 1.00 10.00 152 VAL A N 5
ATOM 9564 C CA . VAL A 1 49 ? 9.013 5.213 -10.574 1.00 10.00 152 VAL A CA 5
ATOM 9565 C C . VAL A 1 49 ? 8.268 6.190 -9.660 1.00 10.00 152 VAL A C 5
ATOM 9566 O O . VAL A 1 49 ? 8.893 7.008 -8.989 1.00 10.00 152 VAL A O 5
ATOM 9579 N N . THR A 1 50 ? 6.936 6.115 -9.638 1.00 10.00 153 THR A N 5
ATOM 9580 C CA . THR A 1 50 ? 6.143 6.997 -8.787 1.00 10.00 153 THR A CA 5
ATOM 9581 C C . THR A 1 50 ? 6.576 6.868 -7.321 1.00 10.00 153 THR A C 5
ATOM 9582 O O . THR A 1 50 ? 6.897 7.875 -6.675 1.00 10.00 153 THR A O 5
ATOM 9593 N N . ALA A 1 51 ? 6.617 5.633 -6.798 1.00 10.00 154 ALA A N 5
ATOM 9594 C CA . ALA A 1 51 ? 7.039 5.385 -5.420 1.00 10.00 154 ALA A CA 5
ATOM 9595 C C . ALA A 1 51 ? 8.490 5.785 -5.193 1.00 10.00 154 ALA A C 5
ATOM 9596 O O . ALA A 1 51 ? 8.881 6.133 -4.071 1.00 10.00 154 ALA A O 5
ATOM 9603 N N . VAL A 1 52 ? 9.303 5.679 -6.240 1.00 10.00 155 VAL A N 5
ATOM 9604 C CA . VAL A 1 52 ? 10.710 6.057 -6.172 1.00 10.00 155 VAL A CA 5
ATOM 9605 C C . VAL A 1 52 ? 10.839 7.575 -6.084 1.00 10.00 155 VAL A C 5
ATOM 9606 O O . VAL A 1 52 ? 11.665 8.099 -5.339 1.00 10.00 155 VAL A O 5
ATOM 9619 N N . ASN A 1 53 ? 10.046 8.275 -6.889 1.00 10.00 156 ASN A N 5
ATOM 9620 C CA . ASN A 1 53 ? 10.028 9.744 -6.870 1.00 10.00 156 ASN A CA 5
ATOM 9621 C C . ASN A 1 53 ? 9.870 10.258 -5.440 1.00 10.00 156 ASN A C 5
ATOM 9622 O O . ASN A 1 53 ? 10.574 11.174 -5.016 1.00 10.00 156 ASN A O 5
ATOM 9633 N N . LYS A 1 54 ? 8.964 9.645 -4.694 1.00 10.00 157 LYS A N 5
ATOM 9634 C CA . LYS A 1 54 ? 8.744 10.019 -3.315 1.00 10.00 157 LYS A CA 5
ATOM 9635 C C . LYS A 1 54 ? 9.791 9.373 -2.409 1.00 10.00 157 LYS A C 5
ATOM 9636 O O . LYS A 1 54 ? 10.043 9.855 -1.317 1.00 10.00 157 LYS A O 5
ATOM 9655 N N . TYR A 1 55 ? 10.373 8.257 -2.865 1.00 10.00 158 TYR A N 5
ATOM 9656 C CA . TYR A 1 55 ? 11.426 7.548 -2.119 1.00 10.00 158 TYR A CA 5
ATOM 9657 C C . TYR A 1 55 ? 12.543 8.528 -1.771 1.00 10.00 158 TYR A C 5
ATOM 9658 O O . TYR A 1 55 ? 13.153 8.458 -0.697 1.00 10.00 158 TYR A O 5
ATOM 9676 N N . GLN A 1 56 ? 12.798 9.427 -2.719 1.00 10.00 159 GLN A N 5
ATOM 9677 C CA . GLN A 1 56 ? 13.782 10.502 -2.583 1.00 10.00 159 GLN A CA 5
ATOM 9678 C C . GLN A 1 56 ? 13.655 11.211 -1.236 1.00 10.00 159 GLN A C 5
ATOM 9679 O O . GLN A 1 56 ? 14.618 11.753 -0.724 1.00 10.00 159 GLN A O 5
ATOM 9693 N N . LYS A 1 57 ? 12.455 11.181 -0.685 1.00 10.00 160 LYS A N 5
ATOM 9694 C CA . LYS A 1 57 ? 12.176 11.812 0.615 1.00 10.00 160 LYS A CA 5
ATOM 9695 C C . LYS A 1 57 ? 13.259 11.429 1.639 1.00 10.00 160 LYS A C 5
ATOM 9696 O O . LYS A 1 57 ? 13.746 12.282 2.384 1.00 10.00 160 LYS A O 5
ATOM 9715 N N . ARG A 1 58 ? 13.647 10.155 1.669 1.00 10.00 161 ARG A N 5
ATOM 9716 C CA . ARG A 1 58 ? 14.692 9.689 2.589 1.00 10.00 161 ARG A CA 5
ATOM 9717 C C . ARG A 1 58 ? 16.062 9.768 1.915 1.00 10.00 161 ARG A C 5
ATOM 9718 O O . ARG A 1 58 ? 17.070 10.083 2.546 1.00 10.00 161 ARG A O 5
ATOM 9739 N N . LYS A 1 59 ? 16.061 9.487 0.625 1.00 10.00 162 LYS A N 5
ATOM 9740 C CA . LYS A 1 59 ? 17.264 9.476 -0.198 1.00 10.00 162 LYS A CA 5
ATOM 9741 C C . LYS A 1 59 ? 17.899 10.870 -0.344 1.00 10.00 162 LYS A C 5
ATOM 9742 O O . LYS A 1 59 ? 19.038 10.990 -0.788 1.00 10.00 162 LYS A O 5
ATOM 9761 N N . LEU A 1 60 ? 17.169 11.913 0.031 1.00 10.00 163 LEU A N 5
ATOM 9762 C CA . LEU A 1 60 ? 17.664 13.272 -0.144 1.00 10.00 163 LEU A CA 5
ATOM 9763 C C . LEU A 1 60 ? 18.376 13.770 1.113 1.00 10.00 163 LEU A C 5
ATOM 9764 O O . LEU A 1 60 ? 19.067 14.790 1.074 1.00 10.00 163 LEU A O 5
ATOM 9780 N N . LYS A 1 61 ? 18.233 13.038 2.224 1.00 10.00 164 LYS A N 5
ATOM 9781 C CA . LYS A 1 61 ? 18.874 13.436 3.470 1.00 10.00 164 LYS A CA 5
ATOM 9782 C C . LYS A 1 61 ? 20.262 12.805 3.579 1.00 10.00 164 LYS A C 5
ATOM 9783 O O . LYS A 1 61 ? 21.266 13.421 3.203 1.00 10.00 164 LYS A O 5
ATOM 9802 N N . VAL A 1 62 ? 20.311 11.570 4.062 1.00 10.00 165 VAL A N 5
ATOM 9803 C CA . VAL A 1 62 ? 21.563 10.849 4.208 1.00 10.00 165 VAL A CA 5
ATOM 9804 C C . VAL A 1 62 ? 21.255 9.424 4.630 1.00 10.00 165 VAL A C 5
ATOM 9805 O O . VAL A 1 62 ? 20.277 9.186 5.333 1.00 10.00 165 VAL A O 5
ATOM 9818 N N . GLN A 1 63 ? 22.070 8.472 4.204 1.00 10.00 166 GLN A N 5
ATOM 9819 C CA . GLN A 1 63 ? 21.819 7.076 4.545 1.00 10.00 166 GLN A CA 5
ATOM 9820 C C . GLN A 1 63 ? 23.053 6.417 5.153 1.00 10.00 166 GLN A C 5
ATOM 9821 O O . GLN A 1 63 ? 23.299 6.555 6.357 1.00 10.00 166 GLN A O 5
ATOM 11106 N N . SER A 1 8 ? -14.413 -11.125 9.414 1.00 10.00 111 SER A N 6
ATOM 11107 C CA . SER A 1 8 ? -13.094 -11.274 8.763 1.00 10.00 111 SER A CA 6
ATOM 11108 C C . SER A 1 8 ? -12.988 -12.618 8.053 1.00 10.00 111 SER A C 6
ATOM 11109 O O . SER A 1 8 ? -13.115 -13.675 8.671 1.00 10.00 111 SER A O 6
ATOM 11117 N N . PHE A 1 9 ? -12.762 -12.565 6.745 1.00 10.00 112 PHE A N 6
ATOM 11118 C CA . PHE A 1 9 ? -12.638 -13.772 5.942 1.00 10.00 112 PHE A CA 6
ATOM 11119 C C . PHE A 1 9 ? -11.263 -14.430 6.132 1.00 10.00 112 PHE A C 6
ATOM 11120 O O . PHE A 1 9 ? -11.054 -15.126 7.128 1.00 10.00 112 PHE A O 6
ATOM 11137 N N . GLN A 1 10 ? -10.340 -14.200 5.192 1.00 10.00 113 GLN A N 6
ATOM 11138 C CA . GLN A 1 10 ? -8.993 -14.778 5.230 1.00 10.00 113 GLN A CA 6
ATOM 11139 C C . GLN A 1 10 ? -8.324 -14.542 3.884 1.00 10.00 113 GLN A C 6
ATOM 11140 O O . GLN A 1 10 ? -9.018 -14.318 2.895 1.00 10.00 113 GLN A O 6
ATOM 11154 N N . CYS A 1 11 ? -6.995 -14.592 3.823 1.00 10.00 114 CYS A N 6
ATOM 11155 C CA . CYS A 1 11 ? -6.311 -14.422 2.549 1.00 10.00 114 CYS A CA 6
ATOM 11156 C C . CYS A 1 11 ? -6.245 -15.789 1.914 1.00 10.00 114 CYS A C 6
ATOM 11157 O O . CYS A 1 11 ? -6.422 -16.802 2.595 1.00 10.00 114 CYS A O 6
ATOM 11164 N N . SER A 1 12 ? -5.969 -15.838 0.642 1.00 10.00 115 SER A N 6
ATOM 11165 C CA . SER A 1 12 ? -5.875 -17.108 -0.032 1.00 10.00 115 SER A CA 6
ATOM 11166 C C . SER A 1 12 ? -4.405 -17.484 -0.152 1.00 10.00 115 SER A C 6
ATOM 11167 O O . SER A 1 12 ? -4.018 -18.272 -1.013 1.00 10.00 115 SER A O 6
ATOM 11175 N N . ASN A 1 13 ? -3.586 -16.938 0.763 1.00 10.00 116 ASN A N 6
ATOM 11176 C CA . ASN A 1 13 ? -2.138 -17.145 0.771 1.00 10.00 116 ASN A CA 6
ATOM 11177 C C . ASN A 1 13 ? -1.598 -16.831 2.170 1.00 10.00 116 ASN A C 6
ATOM 11178 O O . ASN A 1 13 ? -0.851 -17.613 2.754 1.00 10.00 116 ASN A O 6
ATOM 11189 N N . CYS A 1 14 ? -2.010 -15.678 2.711 1.00 10.00 117 CYS A N 6
ATOM 11190 C CA . CYS A 1 14 ? -1.545 -15.221 4.024 1.00 10.00 117 CYS A CA 6
ATOM 11191 C C . CYS A 1 14 ? -2.409 -15.718 5.179 1.00 10.00 117 CYS A C 6
ATOM 11192 O O . CYS A 1 14 ? -2.048 -16.691 5.842 1.00 10.00 117 CYS A O 6
ATOM 11199 N N . SER A 1 15 ? -3.529 -15.012 5.405 1.00 10.00 118 SER A N 6
ATOM 11200 C CA . SER A 1 15 ? -4.504 -15.293 6.472 1.00 10.00 118 SER A CA 6
ATOM 11201 C C . SER A 1 15 ? -4.244 -14.411 7.698 1.00 10.00 118 SER A C 6
ATOM 11202 O O . SER A 1 15 ? -3.595 -14.821 8.663 1.00 10.00 118 SER A O 6
ATOM 11210 N N . VAL A 1 16 ? -4.771 -13.190 7.637 1.00 10.00 119 VAL A N 6
ATOM 11211 C CA . VAL A 1 16 ? -4.633 -12.203 8.702 1.00 10.00 119 VAL A CA 6
ATOM 11212 C C . VAL A 1 16 ? -5.992 -11.531 8.922 1.00 10.00 119 VAL A C 6
ATOM 11213 O O . VAL A 1 16 ? -6.344 -10.569 8.242 1.00 10.00 119 VAL A O 6
ATOM 11226 N N . THR A 1 17 ? -6.736 -12.098 9.856 1.00 10.00 120 THR A N 6
ATOM 11227 C CA . THR A 1 17 ? -8.080 -11.646 10.212 1.00 10.00 120 THR A CA 6
ATOM 11228 C C . THR A 1 17 ? -8.185 -10.124 10.346 1.00 10.00 120 THR A C 6
ATOM 11229 O O . THR A 1 17 ? -9.143 -9.515 9.860 1.00 10.00 120 THR A O 6
ATOM 11240 N N . GLU A 1 18 ? -7.216 -9.514 11.010 1.00 10.00 121 GLU A N 6
ATOM 11241 C CA . GLU A 1 18 ? -7.207 -8.069 11.176 1.00 10.00 121 GLU A CA 6
ATOM 11242 C C . GLU A 1 18 ? -6.422 -7.419 10.046 1.00 10.00 121 GLU A C 6
ATOM 11243 O O . GLU A 1 18 ? -5.214 -7.211 10.154 1.00 10.00 121 GLU A O 6
ATOM 11255 N N . THR A 1 19 ? -7.093 -7.123 8.947 1.00 10.00 122 THR A N 6
ATOM 11256 C CA . THR A 1 19 ? -6.428 -6.502 7.820 1.00 10.00 122 THR A CA 6
ATOM 11257 C C . THR A 1 19 ? -6.695 -5.003 7.777 1.00 10.00 122 THR A C 6
ATOM 11258 O O . THR A 1 19 ? -7.843 -4.556 7.713 1.00 10.00 122 THR A O 6
ATOM 11269 N N . ILE A 1 20 ? -5.609 -4.246 7.864 1.00 10.00 123 ILE A N 6
ATOM 11270 C CA . ILE A 1 20 ? -5.647 -2.780 7.822 1.00 10.00 123 ILE A CA 6
ATOM 11271 C C . ILE A 1 20 ? -6.186 -2.245 6.469 1.00 10.00 123 ILE A C 6
ATOM 11272 O O . ILE A 1 20 ? -6.440 -1.053 6.332 1.00 10.00 123 ILE A O 6
ATOM 11288 N N . ARG A 1 21 ? -6.379 -3.144 5.492 1.00 10.00 124 ARG A N 6
ATOM 11289 C CA . ARG A 1 21 ? -6.907 -2.807 4.155 1.00 10.00 124 ARG A CA 6
ATOM 11290 C C . ARG A 1 21 ? -7.027 -4.088 3.344 1.00 10.00 124 ARG A C 6
ATOM 11291 O O . ARG A 1 21 ? -6.017 -4.678 2.962 1.00 10.00 124 ARG A O 6
ATOM 11312 N N . TRP A 1 22 ? -8.257 -4.517 3.095 1.00 10.00 125 TRP A N 6
ATOM 11313 C CA . TRP A 1 22 ? -8.513 -5.756 2.361 1.00 10.00 125 TRP A CA 6
ATOM 11314 C C . TRP A 1 22 ? -8.355 -5.561 0.852 1.00 10.00 125 TRP A C 6
ATOM 11315 O O . TRP A 1 22 ? -8.111 -4.446 0.388 1.00 10.00 125 TRP A O 6
ATOM 11336 N N . ARG A 1 23 ? -8.505 -6.644 0.091 1.00 10.00 126 ARG A N 6
ATOM 11337 C CA . ARG A 1 23 ? -8.354 -6.581 -1.358 1.00 10.00 126 ARG A CA 6
ATOM 11338 C C . ARG A 1 23 ? -8.988 -7.825 -2.028 1.00 10.00 126 ARG A C 6
ATOM 11339 O O . ARG A 1 23 ? -8.745 -8.129 -3.195 1.00 10.00 126 ARG A O 6
ATOM 11360 N N . ASN A 1 24 ? -9.844 -8.504 -1.262 1.00 10.00 127 ASN A N 6
ATOM 11361 C CA . ASN A 1 24 ? -10.545 -9.722 -1.715 1.00 10.00 127 ASN A CA 6
ATOM 11362 C C . ASN A 1 24 ? -11.106 -9.597 -3.133 1.00 10.00 127 ASN A C 6
ATOM 11363 O O . ASN A 1 24 ? -11.054 -10.553 -3.904 1.00 10.00 127 ASN A O 6
ATOM 11374 N N . ILE A 1 25 ? -11.656 -8.410 -3.430 1.00 10.00 128 ILE A N 6
ATOM 11375 C CA . ILE A 1 25 ? -12.269 -8.069 -4.720 1.00 10.00 128 ILE A CA 6
ATOM 11376 C C . ILE A 1 25 ? -13.196 -9.179 -5.226 1.00 10.00 128 ILE A C 6
ATOM 11377 O O . ILE A 1 25 ? -12.809 -10.009 -6.046 1.00 10.00 128 ILE A O 6
ATOM 11393 N N . ARG A 1 26 ? -14.417 -9.190 -4.673 1.00 10.00 129 ARG A N 6
ATOM 11394 C CA . ARG A 1 26 ? -15.478 -10.160 -5.010 1.00 10.00 129 ARG A CA 6
ATOM 11395 C C . ARG A 1 26 ? -15.411 -10.661 -6.467 1.00 10.00 129 ARG A C 6
ATOM 11396 O O . ARG A 1 26 ? -15.983 -10.044 -7.365 1.00 10.00 129 ARG A O 6
ATOM 11417 N N . SER A 1 27 ? -14.717 -11.773 -6.676 1.00 10.00 130 SER A N 6
ATOM 11418 C CA . SER A 1 27 ? -14.580 -12.345 -8.023 1.00 10.00 130 SER A CA 6
ATOM 11419 C C . SER A 1 27 ? -14.446 -13.862 -7.989 1.00 10.00 130 SER A C 6
ATOM 11420 O O . SER A 1 27 ? -15.421 -14.588 -8.205 1.00 10.00 130 SER A O 6
ATOM 11428 N N . LYS A 1 28 ? -13.249 -14.346 -7.702 1.00 10.00 131 LYS A N 6
ATOM 11429 C CA . LYS A 1 28 ? -12.997 -15.774 -7.666 1.00 10.00 131 LYS A CA 6
ATOM 11430 C C . LYS A 1 28 ? -12.435 -16.182 -6.312 1.00 10.00 131 LYS A C 6
ATOM 11431 O O . LYS A 1 28 ? -13.129 -16.817 -5.514 1.00 10.00 131 LYS A O 6
ATOM 11450 N N . GLU A 1 29 ? -11.192 -15.811 -6.051 1.00 10.00 132 GLU A N 6
ATOM 11451 C CA . GLU A 1 29 ? -10.556 -16.108 -4.782 1.00 10.00 132 GLU A CA 6
ATOM 11452 C C . GLU A 1 29 ? -10.865 -14.971 -3.816 1.00 10.00 132 GLU A C 6
ATOM 11453 O O . GLU A 1 29 ? -11.826 -14.227 -4.021 1.00 10.00 132 GLU A O 6
ATOM 11465 N N . GLY A 1 30 ? -10.071 -14.828 -2.767 1.00 10.00 133 GLY A N 6
ATOM 11466 C CA . GLY A 1 30 ? -10.295 -13.765 -1.817 1.00 10.00 133 GLY A CA 6
ATOM 11467 C C . GLY A 1 30 ? -9.010 -13.360 -1.135 1.00 10.00 133 GLY A C 6
ATOM 11468 O O . GLY A 1 30 ? -8.687 -13.858 -0.057 1.00 10.00 133 GLY A O 6
ATOM 11472 N N . ILE A 1 31 ? -8.253 -12.482 -1.776 1.00 10.00 134 ILE A N 6
ATOM 11473 C CA . ILE A 1 31 ? -6.996 -12.025 -1.207 1.00 10.00 134 ILE A CA 6
ATOM 11474 C C . ILE A 1 31 ? -7.258 -10.951 -0.167 1.00 10.00 134 ILE A C 6
ATOM 11475 O O . ILE A 1 31 ? -7.233 -9.763 -0.460 1.00 10.00 134 ILE A O 6
ATOM 11491 N N . GLN A 1 32 ? -7.574 -11.407 1.021 1.00 10.00 135 GLN A N 6
ATOM 11492 C CA . GLN A 1 32 ? -7.863 -10.538 2.151 1.00 10.00 135 GLN A CA 6
ATOM 11493 C C . GLN A 1 32 ? -6.733 -9.572 2.471 1.00 10.00 135 GLN A C 6
ATOM 11494 O O . GLN A 1 32 ? -6.974 -8.395 2.726 1.00 10.00 135 GLN A O 6
ATOM 11508 N N . CYS A 1 33 ? -5.511 -10.075 2.459 1.00 10.00 136 CYS A N 6
ATOM 11509 C CA . CYS A 1 33 ? -4.358 -9.272 2.807 1.00 10.00 136 CYS A CA 6
ATOM 11510 C C . CYS A 1 33 ? -4.089 -8.160 1.820 1.00 10.00 136 CYS A C 6
ATOM 11511 O O . CYS A 1 33 ? -4.711 -8.037 0.761 1.00 10.00 136 CYS A O 6
ATOM 11518 N N . ASN A 1 34 ? -3.129 -7.363 2.206 1.00 10.00 137 ASN A N 6
ATOM 11519 C CA . ASN A 1 34 ? -2.663 -6.259 1.404 1.00 10.00 137 ASN A CA 6
ATOM 11520 C C . ASN A 1 34 ? -1.247 -6.551 0.947 1.00 10.00 137 ASN A C 6
ATOM 11521 O O . ASN A 1 34 ? -0.740 -5.943 0.010 1.00 10.00 137 ASN A O 6
ATOM 11532 N N . ALA A 1 35 ? -0.628 -7.534 1.587 1.00 10.00 138 ALA A N 6
ATOM 11533 C CA . ALA A 1 35 ? 0.744 -7.908 1.292 1.00 10.00 138 ALA A CA 6
ATOM 11534 C C . ALA A 1 35 ? 0.876 -8.572 -0.076 1.00 10.00 138 ALA A C 6
ATOM 11535 O O . ALA A 1 35 ? 1.726 -8.179 -0.867 1.00 10.00 138 ALA A O 6
ATOM 11542 N N . CYS A 1 36 ? 0.012 -9.544 -0.370 1.00 10.00 139 CYS A N 6
ATOM 11543 C CA . CYS A 1 36 ? 0.073 -10.261 -1.642 1.00 10.00 139 CYS A CA 6
ATOM 11544 C C . CYS A 1 36 ? 0.024 -9.317 -2.829 1.00 10.00 139 CYS A C 6
ATOM 11545 O O . CYS A 1 36 ? 0.822 -9.429 -3.752 1.00 10.00 139 CYS A O 6
ATOM 11552 N N . PHE A 1 37 ? -0.901 -8.380 -2.790 1.00 10.00 140 PHE A N 6
ATOM 11553 C CA . PHE A 1 37 ? -1.088 -7.457 -3.895 1.00 10.00 140 PHE A CA 6
ATOM 11554 C C . PHE A 1 37 ? 0.028 -6.429 -4.009 1.00 10.00 140 PHE A C 6
ATOM 11555 O O . PHE A 1 37 ? 0.673 -6.320 -5.051 1.00 10.00 140 PHE A O 6
ATOM 11572 N N . ILE A 1 38 ? 0.267 -5.690 -2.940 1.00 10.00 141 ILE A N 6
ATOM 11573 C CA . ILE A 1 38 ? 1.276 -4.642 -2.953 1.00 10.00 141 ILE A CA 6
ATOM 11574 C C . ILE A 1 38 ? 2.697 -5.182 -3.158 1.00 10.00 141 ILE A C 6
ATOM 11575 O O . ILE A 1 38 ? 3.484 -4.589 -3.893 1.00 10.00 141 ILE A O 6
ATOM 11591 N N . TYR A 1 39 ? 3.029 -6.291 -2.505 1.00 10.00 142 TYR A N 6
ATOM 11592 C CA . TYR A 1 39 ? 4.360 -6.885 -2.625 1.00 10.00 142 TYR A CA 6
ATOM 11593 C C . TYR A 1 39 ? 4.575 -7.435 -4.040 1.00 10.00 142 TYR A C 6
ATOM 11594 O O . TYR A 1 39 ? 5.685 -7.387 -4.576 1.00 10.00 142 TYR A O 6
ATOM 11612 N N . GLN A 1 40 ? 3.496 -7.914 -4.660 1.00 10.00 143 GLN A N 6
ATOM 11613 C CA . GLN A 1 40 ? 3.563 -8.466 -6.014 1.00 10.00 143 GLN A CA 6
ATOM 11614 C C . GLN A 1 40 ? 3.916 -7.378 -7.026 1.00 10.00 143 GLN A C 6
ATOM 11615 O O . GLN A 1 40 ? 4.326 -7.675 -8.140 1.00 10.00 143 GLN A O 6
ATOM 11629 N N . ARG A 1 41 ? 3.733 -6.122 -6.626 1.00 10.00 144 ARG A N 6
ATOM 11630 C CA . ARG A 1 41 ? 4.058 -4.979 -7.476 1.00 10.00 144 ARG A CA 6
ATOM 11631 C C . ARG A 1 41 ? 5.459 -5.107 -8.087 1.00 10.00 144 ARG A C 6
ATOM 11632 O O . ARG A 1 41 ? 5.649 -4.858 -9.277 1.00 10.00 144 ARG A O 6
ATOM 11653 N N . LYS A 1 42 ? 6.435 -5.494 -7.278 1.00 10.00 145 LYS A N 6
ATOM 11654 C CA . LYS A 1 42 ? 7.792 -5.673 -7.780 1.00 10.00 145 LYS A CA 6
ATOM 11655 C C . LYS A 1 42 ? 7.966 -7.082 -8.337 1.00 10.00 145 LYS A C 6
ATOM 11656 O O . LYS A 1 42 ? 8.718 -7.302 -9.281 1.00 10.00 145 LYS A O 6
ATOM 11675 N N . TYR A 1 43 ? 7.237 -8.029 -7.765 1.00 10.00 146 TYR A N 6
ATOM 11676 C CA . TYR A 1 43 ? 7.344 -9.423 -8.177 1.00 10.00 146 TYR A CA 6
ATOM 11677 C C . TYR A 1 43 ? 6.462 -9.742 -9.381 1.00 10.00 146 TYR A C 6
ATOM 11678 O O . TYR A 1 43 ? 6.164 -10.907 -9.648 1.00 10.00 146 TYR A O 6
ATOM 11696 N N . ASN A 1 44 ? 6.033 -8.720 -10.101 1.00 10.00 147 ASN A N 6
ATOM 11697 C CA . ASN A 1 44 ? 5.199 -8.926 -11.279 1.00 10.00 147 ASN A CA 6
ATOM 11698 C C . ASN A 1 44 ? 5.798 -8.189 -12.460 1.00 10.00 147 ASN A C 6
ATOM 11699 O O . ASN A 1 44 ? 5.737 -8.647 -13.604 1.00 10.00 147 ASN A O 6
ATOM 11710 N N . LYS A 1 45 ? 6.371 -7.036 -12.168 1.00 10.00 148 LYS A N 6
ATOM 11711 C CA . LYS A 1 45 ? 7.007 -6.208 -13.176 1.00 10.00 148 LYS A CA 6
ATOM 11712 C C . LYS A 1 45 ? 7.917 -5.197 -12.494 1.00 10.00 148 LYS A C 6
ATOM 11713 O O . LYS A 1 45 ? 8.065 -5.228 -11.271 1.00 10.00 148 LYS A O 6
ATOM 11732 N N . THR A 1 46 ? 8.527 -4.314 -13.264 1.00 10.00 149 THR A N 6
ATOM 11733 C CA . THR A 1 46 ? 9.408 -3.317 -12.690 1.00 10.00 149 THR A CA 6
ATOM 11734 C C . THR A 1 46 ? 8.603 -2.329 -11.837 1.00 10.00 149 THR A C 6
ATOM 11735 O O . THR A 1 46 ? 7.615 -1.749 -12.294 1.00 10.00 149 THR A O 6
ATOM 11746 N N . ARG A 1 47 ? 8.999 -2.217 -10.571 1.00 10.00 150 ARG A N 6
ATOM 11747 C CA . ARG A 1 47 ? 8.336 -1.326 -9.615 1.00 10.00 150 ARG A CA 6
ATOM 11748 C C . ARG A 1 47 ? 8.199 0.099 -10.153 1.00 10.00 150 ARG A C 6
ATOM 11749 O O . ARG A 1 47 ? 9.203 0.766 -10.427 1.00 10.00 150 ARG A O 6
ATOM 11770 N N . PRO A 1 48 ? 6.946 0.576 -10.299 1.00 10.00 151 PRO A N 6
ATOM 11771 C CA . PRO A 1 48 ? 6.646 1.923 -10.789 1.00 10.00 151 PRO A CA 6
ATOM 11772 C C . PRO A 1 48 ? 7.504 3.009 -10.146 1.00 10.00 151 PRO A C 6
ATOM 11773 O O . PRO A 1 48 ? 7.708 3.027 -8.929 1.00 10.00 151 PRO A O 6
ATOM 11784 N N . VAL A 1 49 ? 7.975 3.921 -10.985 1.00 10.00 152 VAL A N 6
ATOM 11785 C CA . VAL A 1 49 ? 8.823 5.028 -10.555 1.00 10.00 152 VAL A CA 6
ATOM 11786 C C . VAL A 1 49 ? 8.090 5.978 -9.596 1.00 10.00 152 VAL A C 6
ATOM 11787 O O . VAL A 1 49 ? 8.730 6.769 -8.900 1.00 10.00 152 VAL A O 6
ATOM 11800 N N . THR A 1 50 ? 6.763 5.896 -9.550 1.00 10.00 153 THR A N 6
ATOM 11801 C CA . THR A 1 50 ? 5.981 6.754 -8.670 1.00 10.00 153 THR A CA 6
ATOM 11802 C C . THR A 1 50 ? 6.448 6.618 -7.214 1.00 10.00 153 THR A C 6
ATOM 11803 O O . THR A 1 50 ? 6.806 7.614 -6.577 1.00 10.00 153 THR A O 6
ATOM 11814 N N . ALA A 1 51 ? 6.461 5.391 -6.692 1.00 10.00 154 ALA A N 6
ATOM 11815 C CA . ALA A 1 51 ? 6.937 5.136 -5.331 1.00 10.00 154 ALA A CA 6
ATOM 11816 C C . ALA A 1 51 ? 8.383 5.581 -5.138 1.00 10.00 154 ALA A C 6
ATOM 11817 O O . ALA A 1 51 ? 8.769 5.980 -4.033 1.00 10.00 154 ALA A O 6
ATOM 11824 N N . VAL A 1 52 ? 9.170 5.468 -6.200 1.00 10.00 155 VAL A N 6
ATOM 11825 C CA . VAL A 1 52 ? 10.579 5.865 -6.181 1.00 10.00 155 VAL A CA 6
ATOM 11826 C C . VAL A 1 52 ? 10.714 7.380 -6.012 1.00 10.00 155 VAL A C 6
ATOM 11827 O O . VAL A 1 52 ? 11.503 7.857 -5.202 1.00 10.00 155 VAL A O 6
ATOM 11840 N N . ASN A 1 53 ? 9.959 8.129 -6.814 1.00 10.00 156 ASN A N 6
ATOM 11841 C CA . ASN A 1 53 ? 9.966 9.597 -6.752 1.00 10.00 156 ASN A CA 6
ATOM 11842 C C . ASN A 1 53 ? 9.792 10.080 -5.318 1.00 10.00 156 ASN A C 6
ATOM 11843 O O . ASN A 1 53 ? 10.415 11.055 -4.905 1.00 10.00 156 ASN A O 6
ATOM 11854 N N . LYS A 1 54 ? 8.948 9.402 -4.566 1.00 10.00 157 LYS A N 6
ATOM 11855 C CA . LYS A 1 54 ? 8.734 9.765 -3.183 1.00 10.00 157 LYS A CA 6
ATOM 11856 C C . LYS A 1 54 ? 9.802 9.162 -2.283 1.00 10.00 157 LYS A C 6
ATOM 11857 O O . LYS A 1 54 ? 10.032 9.657 -1.189 1.00 10.00 157 LYS A O 6
ATOM 11876 N N . TYR A 1 55 ? 10.412 8.063 -2.729 1.00 10.00 158 TYR A N 6
ATOM 11877 C CA . TYR A 1 55 ? 11.480 7.408 -1.967 1.00 10.00 158 TYR A CA 6
ATOM 11878 C C . TYR A 1 55 ? 12.542 8.438 -1.577 1.00 10.00 158 TYR A C 6
ATOM 11879 O O . TYR A 1 55 ? 13.139 8.375 -0.500 1.00 10.00 158 TYR A O 6
ATOM 11897 N N . GLN A 1 56 ? 12.762 9.363 -2.507 1.00 10.00 159 GLN A N 6
ATOM 11898 C CA . GLN A 1 56 ? 13.692 10.481 -2.351 1.00 10.00 159 GLN A CA 6
ATOM 11899 C C . GLN A 1 56 ? 13.514 11.186 -1.014 1.00 10.00 159 GLN A C 6
ATOM 11900 O O . GLN A 1 56 ? 14.420 11.848 -0.531 1.00 10.00 159 GLN A O 6
ATOM 11914 N N . LYS A 1 57 ? 12.322 11.070 -0.466 1.00 10.00 160 LYS A N 6
ATOM 11915 C CA . LYS A 1 57 ? 12.005 11.670 0.829 1.00 10.00 160 LYS A CA 6
ATOM 11916 C C . LYS A 1 57 ? 13.090 11.298 1.868 1.00 10.00 160 LYS A C 6
ATOM 11917 O O . LYS A 1 57 ? 13.558 12.152 2.619 1.00 10.00 160 LYS A O 6
ATOM 11936 N N . ARG A 1 58 ? 13.486 10.020 1.880 1.00 10.00 161 ARG A N 6
ATOM 11937 C CA . ARG A 1 58 ? 14.522 9.512 2.796 1.00 10.00 161 ARG A CA 6
ATOM 11938 C C . ARG A 1 58 ? 15.920 9.578 2.145 1.00 10.00 161 ARG A C 6
ATOM 11939 O O . ARG A 1 58 ? 16.952 9.486 2.816 1.00 10.00 161 ARG A O 6
ATOM 11960 N N . LYS A 1 59 ? 15.923 9.750 0.830 1.00 10.00 162 LYS A N 6
ATOM 11961 C CA . LYS A 1 59 ? 17.137 9.800 0.000 1.00 10.00 162 LYS A CA 6
ATOM 11962 C C . LYS A 1 59 ? 17.654 11.227 -0.205 1.00 10.00 162 LYS A C 6
ATOM 11963 O O . LYS A 1 59 ? 18.698 11.411 -0.829 1.00 10.00 162 LYS A O 6
ATOM 11982 N N . LEU A 1 60 ? 16.895 12.216 0.269 1.00 10.00 163 LEU A N 6
ATOM 11983 C CA . LEU A 1 60 ? 17.194 13.654 0.078 1.00 10.00 163 LEU A CA 6
ATOM 11984 C C . LEU A 1 60 ? 18.598 14.115 0.524 1.00 10.00 163 LEU A C 6
ATOM 11985 O O . LEU A 1 60 ? 18.816 15.314 0.678 1.00 10.00 163 LEU A O 6
ATOM 12001 N N . LYS A 1 61 ? 19.537 13.201 0.722 1.00 10.00 164 LYS A N 6
ATOM 12002 C CA . LYS A 1 61 ? 20.892 13.575 1.116 1.00 10.00 164 LYS A CA 6
ATOM 12003 C C . LYS A 1 61 ? 21.524 14.433 0.021 1.00 10.00 164 LYS A C 6
ATOM 12004 O O . LYS A 1 61 ? 22.252 15.388 0.297 1.00 10.00 164 LYS A O 6
ATOM 12023 N N . VAL A 1 62 ? 21.218 14.091 -1.225 1.00 10.00 165 VAL A N 6
ATOM 12024 C CA . VAL A 1 62 ? 21.747 14.810 -2.372 1.00 10.00 165 VAL A CA 6
ATOM 12025 C C . VAL A 1 62 ? 20.794 14.690 -3.567 1.00 10.00 165 VAL A C 6
ATOM 12026 O O . VAL A 1 62 ? 20.542 13.589 -4.062 1.00 10.00 165 VAL A O 6
ATOM 12039 N N . GLN A 1 63 ? 20.252 15.822 -4.001 1.00 10.00 166 GLN A N 6
ATOM 12040 C CA . GLN A 1 63 ? 19.330 15.853 -5.137 1.00 10.00 166 GLN A CA 6
ATOM 12041 C C . GLN A 1 63 ? 19.006 17.292 -5.526 1.00 10.00 166 GLN A C 6
ATOM 12042 O O . GLN A 1 63 ? 19.601 18.235 -4.998 1.00 10.00 166 GLN A O 6
ATOM 13327 N N . SER A 1 8 ? -16.185 -10.422 6.800 1.00 10.00 111 SER A N 7
ATOM 13328 C CA . SER A 1 8 ? -14.739 -10.725 6.713 1.00 10.00 111 SER A CA 7
ATOM 13329 C C . SER A 1 8 ? -14.506 -12.075 6.040 1.00 10.00 111 SER A C 7
ATOM 13330 O O . SER A 1 8 ? -15.339 -12.978 6.139 1.00 10.00 111 SER A O 7
ATOM 13338 N N . PHE A 1 9 ? -13.377 -12.205 5.353 1.00 10.00 112 PHE A N 7
ATOM 13339 C CA . PHE A 1 9 ? -13.042 -13.437 4.645 1.00 10.00 112 PHE A CA 7
ATOM 13340 C C . PHE A 1 9 ? -11.714 -14.013 5.136 1.00 10.00 112 PHE A C 7
ATOM 13341 O O . PHE A 1 9 ? -11.648 -14.583 6.226 1.00 10.00 112 PHE A O 7
ATOM 13358 N N . GLN A 1 10 ? -10.662 -13.807 4.335 1.00 10.00 113 GLN A N 7
ATOM 13359 C CA . GLN A 1 10 ? -9.317 -14.294 4.612 1.00 10.00 113 GLN A CA 7
ATOM 13360 C C . GLN A 1 10 ? -8.481 -14.118 3.352 1.00 10.00 113 GLN A C 7
ATOM 13361 O O . GLN A 1 10 ? -9.040 -13.879 2.284 1.00 10.00 113 GLN A O 7
ATOM 13375 N N . CYS A 1 11 ? -7.160 -14.227 3.452 1.00 10.00 114 CYS A N 7
ATOM 13376 C CA . CYS A 1 11 ? -6.322 -14.077 2.265 1.00 10.00 114 CYS A CA 7
ATOM 13377 C C . CYS A 1 11 ? -6.299 -15.414 1.560 1.00 10.00 114 CYS A C 7
ATOM 13378 O O . CYS A 1 11 ? -6.739 -16.423 2.111 1.00 10.00 114 CYS A O 7
ATOM 13385 N N . SER A 1 12 ? -5.779 -15.432 0.367 1.00 10.00 115 SER A N 7
ATOM 13386 C CA . SER A 1 12 ? -5.678 -16.662 -0.376 1.00 10.00 115 SER A CA 7
ATOM 13387 C C . SER A 1 12 ? -4.240 -17.146 -0.300 1.00 10.00 115 SER A C 7
ATOM 13388 O O . SER A 1 12 ? -3.813 -17.974 -1.109 1.00 10.00 115 SER A O 7
ATOM 13396 N N . ASN A 1 13 ? -3.501 -16.660 0.711 1.00 10.00 116 ASN A N 7
ATOM 13397 C CA . ASN A 1 13 ? -2.086 -16.983 0.891 1.00 10.00 116 ASN A CA 7
ATOM 13398 C C . ASN A 1 13 ? -1.723 -16.791 2.368 1.00 10.00 116 ASN A C 7
ATOM 13399 O O . ASN A 1 13 ? -1.035 -17.614 2.970 1.00 10.00 116 ASN A O 7
ATOM 13410 N N . CYS A 1 14 ? -2.215 -15.685 2.937 1.00 10.00 117 CYS A N 7
ATOM 13411 C CA . CYS A 1 14 ? -1.949 -15.317 4.329 1.00 10.00 117 CYS A CA 7
ATOM 13412 C C . CYS A 1 14 ? -2.980 -15.882 5.298 1.00 10.00 117 CYS A C 7
ATOM 13413 O O . CYS A 1 14 ? -2.712 -16.874 5.982 1.00 10.00 117 CYS A O 7
ATOM 13420 N N . SER A 1 15 ? -4.134 -15.212 5.349 1.00 10.00 118 SER A N 7
ATOM 13421 C CA . SER A 1 15 ? -5.255 -15.578 6.210 1.00 10.00 118 SER A CA 7
ATOM 13422 C C . SER A 1 15 ? -5.111 -14.926 7.588 1.00 10.00 118 SER A C 7
ATOM 13423 O O . SER A 1 15 ? -4.633 -15.534 8.550 1.00 10.00 118 SER A O 7
ATOM 13431 N N . VAL A 1 16 ? -5.527 -13.664 7.647 1.00 10.00 119 VAL A N 7
ATOM 13432 C CA . VAL A 1 16 ? -5.482 -12.865 8.863 1.00 10.00 119 VAL A CA 7
ATOM 13433 C C . VAL A 1 16 ? -6.774 -12.053 8.980 1.00 10.00 119 VAL A C 7
ATOM 13434 O O . VAL A 1 16 ? -6.961 -11.054 8.291 1.00 10.00 119 VAL A O 7
ATOM 13447 N N . THR A 1 17 ? -7.666 -12.519 9.842 1.00 10.00 120 THR A N 7
ATOM 13448 C CA . THR A 1 17 ? -8.959 -11.876 10.053 1.00 10.00 120 THR A CA 7
ATOM 13449 C C . THR A 1 17 ? -8.812 -10.371 10.335 1.00 10.00 120 THR A C 7
ATOM 13450 O O . THR A 1 17 ? -9.672 -9.573 9.963 1.00 10.00 120 THR A O 7
ATOM 13461 N N . GLU A 1 18 ? -7.708 -9.990 10.978 1.00 10.00 121 GLU A N 7
ATOM 13462 C CA . GLU A 1 18 ? -7.439 -8.590 11.294 1.00 10.00 121 GLU A CA 7
ATOM 13463 C C . GLU A 1 18 ? -6.570 -7.953 10.212 1.00 10.00 121 GLU A C 7
ATOM 13464 O O . GLU A 1 18 ? -5.359 -7.813 10.379 1.00 10.00 121 GLU A O 7
ATOM 13476 N N . THR A 1 19 ? -7.177 -7.577 9.098 1.00 10.00 122 THR A N 7
ATOM 13477 C CA . THR A 1 19 ? -6.437 -6.962 8.007 1.00 10.00 122 THR A CA 7
ATOM 13478 C C . THR A 1 19 ? -6.568 -5.446 8.023 1.00 10.00 122 THR A C 7
ATOM 13479 O O . THR A 1 19 ? -7.655 -4.898 7.834 1.00 10.00 122 THR A O 7
ATOM 13490 N N . ILE A 1 20 ? -5.447 -4.788 8.284 1.00 10.00 123 ILE A N 7
ATOM 13491 C CA . ILE A 1 20 ? -5.383 -3.331 8.322 1.00 10.00 123 ILE A CA 7
ATOM 13492 C C . ILE A 1 20 ? -5.978 -2.677 7.060 1.00 10.00 123 ILE A C 7
ATOM 13493 O O . ILE A 1 20 ? -6.402 -1.524 7.096 1.00 10.00 123 ILE A O 7
ATOM 13509 N N . ARG A 1 21 ? -6.014 -3.422 5.951 1.00 10.00 124 ARG A N 7
ATOM 13510 C CA . ARG A 1 21 ? -6.560 -2.941 4.692 1.00 10.00 124 ARG A CA 7
ATOM 13511 C C . ARG A 1 21 ? -6.698 -4.141 3.764 1.00 10.00 124 ARG A C 7
ATOM 13512 O O . ARG A 1 21 ? -5.698 -4.739 3.369 1.00 10.00 124 ARG A O 7
ATOM 13533 N N . TRP A 1 22 ? -7.935 -4.495 3.447 1.00 10.00 125 TRP A N 7
ATOM 13534 C CA . TRP A 1 22 ? -8.224 -5.663 2.606 1.00 10.00 125 TRP A CA 7
ATOM 13535 C C . TRP A 1 22 ? -7.981 -5.367 1.128 1.00 10.00 125 TRP A C 7
ATOM 13536 O O . TRP A 1 22 ? -7.611 -4.250 0.768 1.00 10.00 125 TRP A O 7
ATOM 13557 N N . ARG A 1 23 ? -8.216 -6.372 0.282 1.00 10.00 126 ARG A N 7
ATOM 13558 C CA . ARG A 1 23 ? -8.050 -6.239 -1.162 1.00 10.00 126 ARG A CA 7
ATOM 13559 C C . ARG A 1 23 ? -8.575 -7.490 -1.876 1.00 10.00 126 ARG A C 7
ATOM 13560 O O . ARG A 1 23 ? -8.115 -7.843 -2.964 1.00 10.00 126 ARG A O 7
ATOM 13581 N N . ASN A 1 24 ? -9.531 -8.158 -1.214 1.00 10.00 127 ASN A N 7
ATOM 13582 C CA . ASN A 1 24 ? -10.182 -9.383 -1.736 1.00 10.00 127 ASN A CA 7
ATOM 13583 C C . ASN A 1 24 ? -10.500 -9.267 -3.226 1.00 10.00 127 ASN A C 7
ATOM 13584 O O . ASN A 1 24 ? -10.459 -10.265 -3.947 1.00 10.00 127 ASN A O 7
ATOM 13595 N N . ILE A 1 25 ? -10.834 -8.040 -3.648 1.00 10.00 128 ILE A N 7
ATOM 13596 C CA . ILE A 1 25 ? -11.153 -7.695 -5.038 1.00 10.00 128 ILE A CA 7
ATOM 13597 C C . ILE A 1 25 ? -12.096 -8.708 -5.691 1.00 10.00 128 ILE A C 7
ATOM 13598 O O . ILE A 1 25 ? -11.665 -9.615 -6.401 1.00 10.00 128 ILE A O 7
ATOM 13614 N N . ARG A 1 26 ? -13.383 -8.560 -5.366 1.00 10.00 129 ARG A N 7
ATOM 13615 C CA . ARG A 1 26 ? -14.476 -9.391 -5.907 1.00 10.00 129 ARG A CA 7
ATOM 13616 C C . ARG A 1 26 ? -14.228 -9.841 -7.354 1.00 10.00 129 ARG A C 7
ATOM 13617 O O . ARG A 1 26 ? -14.599 -9.150 -8.307 1.00 10.00 129 ARG A O 7
ATOM 13638 N N . SER A 1 27 ? -13.584 -11.000 -7.511 1.00 10.00 130 SER A N 7
ATOM 13639 C CA . SER A 1 27 ? -13.289 -11.544 -8.828 1.00 10.00 130 SER A CA 7
ATOM 13640 C C . SER A 1 27 ? -13.358 -13.068 -8.798 1.00 10.00 130 SER A C 7
ATOM 13641 O O . SER A 1 27 ? -14.397 -13.662 -9.095 1.00 10.00 130 SER A O 7
ATOM 13649 N N . LYS A 1 28 ? -12.258 -13.691 -8.405 1.00 10.00 131 LYS A N 7
ATOM 13650 C CA . LYS A 1 28 ? -12.171 -15.139 -8.338 1.00 10.00 131 LYS A CA 7
ATOM 13651 C C . LYS A 1 28 ? -11.628 -15.549 -6.972 1.00 10.00 131 LYS A C 7
ATOM 13652 O O . LYS A 1 28 ? -12.318 -16.187 -6.176 1.00 10.00 131 LYS A O 7
ATOM 13671 N N . GLU A 1 29 ? -10.387 -15.159 -6.712 1.00 10.00 132 GLU A N 7
ATOM 13672 C CA . GLU A 1 29 ? -9.737 -15.439 -5.442 1.00 10.00 132 GLU A CA 7
ATOM 13673 C C . GLU A 1 29 ? -10.046 -14.303 -4.481 1.00 10.00 132 GLU A C 7
ATOM 13674 O O . GLU A 1 29 ? -10.916 -13.473 -4.764 1.00 10.00 132 GLU A O 7
ATOM 13686 N N . GLY A 1 30 ? -9.362 -14.252 -3.352 1.00 10.00 133 GLY A N 7
ATOM 13687 C CA . GLY A 1 30 ? -9.605 -13.191 -2.411 1.00 10.00 133 GLY A CA 7
ATOM 13688 C C . GLY A 1 30 ? -8.378 -12.888 -1.590 1.00 10.00 133 GLY A C 7
ATOM 13689 O O . GLY A 1 30 ? -8.159 -13.487 -0.537 1.00 10.00 133 GLY A O 7
ATOM 13693 N N . ILE A 1 31 ? -7.544 -12.002 -2.093 1.00 10.00 134 ILE A N 7
ATOM 13694 C CA . ILE A 1 31 ? -6.353 -11.613 -1.376 1.00 10.00 134 ILE A CA 7
ATOM 13695 C C . ILE A 1 31 ? -6.711 -10.552 -0.360 1.00 10.00 134 ILE A C 7
ATOM 13696 O O . ILE A 1 31 ? -6.603 -9.356 -0.611 1.00 10.00 134 ILE A O 7
ATOM 13712 N N . GLN A 1 32 ? -7.214 -11.025 0.759 1.00 10.00 135 GLN A N 7
ATOM 13713 C CA . GLN A 1 32 ? -7.623 -10.171 1.851 1.00 10.00 135 GLN A CA 7
ATOM 13714 C C . GLN A 1 32 ? -6.480 -9.292 2.341 1.00 10.00 135 GLN A C 7
ATOM 13715 O O . GLN A 1 32 ? -6.689 -8.122 2.633 1.00 10.00 135 GLN A O 7
ATOM 13729 N N . CYS A 1 33 ? -5.286 -9.858 2.441 1.00 10.00 136 CYS A N 7
ATOM 13730 C CA . CYS A 1 33 ? -4.149 -9.114 2.927 1.00 10.00 136 CYS A CA 7
ATOM 13731 C C . CYS A 1 33 ? -3.696 -8.037 1.959 1.00 10.00 136 CYS A C 7
ATOM 13732 O O . CYS A 1 33 ? -4.178 -7.920 0.829 1.00 10.00 136 CYS A O 7
ATOM 13739 N N . ASN A 1 34 ? -2.743 -7.262 2.431 1.00 10.00 137 ASN A N 7
ATOM 13740 C CA . ASN A 1 34 ? -2.169 -6.186 1.644 1.00 10.00 137 ASN A CA 7
ATOM 13741 C C . ASN A 1 34 ? -0.723 -6.502 1.325 1.00 10.00 137 ASN A C 7
ATOM 13742 O O . ASN A 1 34 ? -0.081 -5.823 0.526 1.00 10.00 137 ASN A O 7
ATOM 13753 N N . ALA A 1 35 ? -0.222 -7.554 1.944 1.00 10.00 138 ALA A N 7
ATOM 13754 C CA . ALA A 1 35 ? 1.152 -7.955 1.748 1.00 10.00 138 ALA A CA 7
ATOM 13755 C C . ALA A 1 35 ? 1.333 -8.607 0.387 1.00 10.00 138 ALA A C 7
ATOM 13756 O O . ALA A 1 35 ? 2.186 -8.189 -0.388 1.00 10.00 138 ALA A O 7
ATOM 13763 N N . CYS A 1 36 ? 0.484 -9.576 0.079 1.00 10.00 139 CYS A N 7
ATOM 13764 C CA . CYS A 1 36 ? 0.561 -10.291 -1.187 1.00 10.00 139 CYS A CA 7
ATOM 13765 C C . CYS A 1 36 ? 0.390 -9.362 -2.375 1.00 10.00 139 CYS A C 7
ATOM 13766 O O . CYS A 1 36 ? 1.146 -9.418 -3.336 1.00 10.00 139 CYS A O 7
ATOM 13773 N N . PHE A 1 37 ? -0.604 -8.502 -2.299 1.00 10.00 140 PHE A N 7
ATOM 13774 C CA . PHE A 1 37 ? -0.907 -7.610 -3.406 1.00 10.00 140 PHE A CA 7
ATOM 13775 C C . PHE A 1 37 ? 0.118 -6.488 -3.587 1.00 10.00 140 PHE A C 7
ATOM 13776 O O . PHE A 1 37 ? 0.556 -6.237 -4.708 1.00 10.00 140 PHE A O 7
ATOM 13793 N N . ILE A 1 38 ? 0.506 -5.799 -2.520 1.00 10.00 141 ILE A N 7
ATOM 13794 C CA . ILE A 1 38 ? 1.444 -4.686 -2.659 1.00 10.00 141 ILE A CA 7
ATOM 13795 C C . ILE A 1 38 ? 2.908 -5.129 -2.780 1.00 10.00 141 ILE A C 7
ATOM 13796 O O . ILE A 1 38 ? 3.677 -4.497 -3.506 1.00 10.00 141 ILE A O 7
ATOM 13812 N N . TYR A 1 39 ? 3.301 -6.194 -2.089 1.00 10.00 142 TYR A N 7
ATOM 13813 C CA . TYR A 1 39 ? 4.684 -6.660 -2.169 1.00 10.00 142 TYR A CA 7
ATOM 13814 C C . TYR A 1 39 ? 4.972 -7.236 -3.560 1.00 10.00 142 TYR A C 7
ATOM 13815 O O . TYR A 1 39 ? 6.079 -7.098 -4.084 1.00 10.00 142 TYR A O 7
ATOM 13833 N N . GLN A 1 40 ? 3.946 -7.843 -4.170 1.00 10.00 143 GLN A N 7
ATOM 13834 C CA . GLN A 1 40 ? 4.063 -8.436 -5.511 1.00 10.00 143 GLN A CA 7
ATOM 13835 C C . GLN A 1 40 ? 4.405 -7.386 -6.568 1.00 10.00 143 GLN A C 7
ATOM 13836 O O . GLN A 1 40 ? 4.725 -7.733 -7.699 1.00 10.00 143 GLN A O 7
ATOM 13850 N N . ARG A 1 41 ? 4.292 -6.106 -6.209 1.00 10.00 144 ARG A N 7
ATOM 13851 C CA . ARG A 1 41 ? 4.607 -5.016 -7.141 1.00 10.00 144 ARG A CA 7
ATOM 13852 C C . ARG A 1 41 ? 5.891 -5.268 -7.934 1.00 10.00 144 ARG A C 7
ATOM 13853 O O . ARG A 1 41 ? 5.880 -5.136 -9.150 1.00 10.00 144 ARG A O 7
ATOM 13874 N N . LYS A 1 42 ? 6.984 -5.610 -7.261 1.00 10.00 145 LYS A N 7
ATOM 13875 C CA . LYS A 1 42 ? 8.250 -5.872 -7.960 1.00 10.00 145 LYS A CA 7
ATOM 13876 C C . LYS A 1 42 ? 8.388 -7.344 -8.375 1.00 10.00 145 LYS A C 7
ATOM 13877 O O . LYS A 1 42 ? 9.061 -7.669 -9.352 1.00 10.00 145 LYS A O 7
ATOM 13896 N N . TYR A 1 43 ? 7.755 -8.224 -7.614 1.00 10.00 146 TYR A N 7
ATOM 13897 C CA . TYR A 1 43 ? 7.850 -9.671 -7.841 1.00 10.00 146 TYR A CA 7
ATOM 13898 C C . TYR A 1 43 ? 6.918 -10.199 -8.927 1.00 10.00 146 TYR A C 7
ATOM 13899 O O . TYR A 1 43 ? 7.115 -11.311 -9.414 1.00 10.00 146 TYR A O 7
ATOM 13917 N N . ASN A 1 44 ? 5.921 -9.430 -9.314 1.00 10.00 147 ASN A N 7
ATOM 13918 C CA . ASN A 1 44 ? 4.985 -9.895 -10.322 1.00 10.00 147 ASN A CA 7
ATOM 13919 C C . ASN A 1 44 ? 5.263 -9.207 -11.635 1.00 10.00 147 ASN A C 7
ATOM 13920 O O . ASN A 1 44 ? 5.359 -9.846 -12.683 1.00 10.00 147 ASN A O 7
ATOM 13931 N N . LYS A 1 45 ? 5.424 -7.895 -11.557 1.00 10.00 148 LYS A N 7
ATOM 13932 C CA . LYS A 1 45 ? 5.678 -7.089 -12.731 1.00 10.00 148 LYS A CA 7
ATOM 13933 C C . LYS A 1 45 ? 6.495 -5.854 -12.376 1.00 10.00 148 LYS A C 7
ATOM 13934 O O . LYS A 1 45 ? 7.124 -5.785 -11.327 1.00 10.00 148 LYS A O 7
ATOM 13953 N N . THR A 1 46 ? 6.526 -4.919 -13.297 1.00 10.00 149 THR A N 7
ATOM 13954 C CA . THR A 1 46 ? 7.235 -3.663 -13.125 1.00 10.00 149 THR A CA 7
ATOM 13955 C C . THR A 1 46 ? 6.513 -2.727 -12.159 1.00 10.00 149 THR A C 7
ATOM 13956 O O . THR A 1 46 ? 5.549 -2.063 -12.544 1.00 10.00 149 THR A O 7
ATOM 13967 N N . ARG A 1 47 ? 6.965 -2.693 -10.901 1.00 10.00 150 ARG A N 7
ATOM 13968 C CA . ARG A 1 47 ? 6.370 -1.807 -9.906 1.00 10.00 150 ARG A CA 7
ATOM 13969 C C . ARG A 1 47 ? 6.403 -0.354 -10.383 1.00 10.00 150 ARG A C 7
ATOM 13970 O O . ARG A 1 47 ? 7.393 0.084 -10.973 1.00 10.00 150 ARG A O 7
ATOM 13991 N N . PRO A 1 4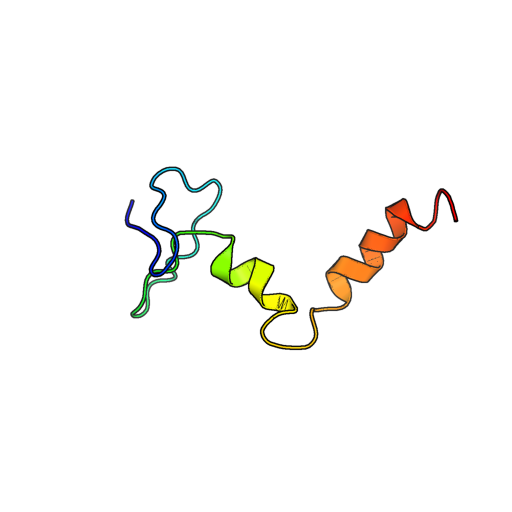8 ? 5.309 0.393 -10.160 1.00 10.00 151 PRO A N 7
ATOM 13992 C CA . PRO A 1 48 ? 5.215 1.795 -10.570 1.00 10.00 151 PRO A CA 7
ATOM 13993 C C . PRO A 1 48 ? 6.284 2.666 -9.916 1.00 10.00 151 PRO A C 7
ATOM 13994 O O . PRO A 1 48 ? 6.432 2.675 -8.689 1.00 10.00 151 PRO A O 7
ATOM 14005 N N . VAL A 1 49 ? 7.031 3.387 -10.747 1.00 10.00 152 VAL A N 7
ATOM 14006 C CA . VAL A 1 49 ? 8.097 4.270 -10.279 1.00 10.00 152 VAL A CA 7
ATOM 14007 C C . VAL A 1 49 ? 7.539 5.438 -9.461 1.00 10.00 152 VAL A C 7
ATOM 14008 O O . VAL A 1 49 ? 8.292 6.163 -8.808 1.00 10.00 152 VAL A O 7
ATOM 14021 N N . THR A 1 50 ? 6.222 5.618 -9.501 1.00 10.00 153 THR A N 7
ATOM 14022 C CA . THR A 1 50 ? 5.574 6.694 -8.768 1.00 10.00 153 THR A CA 7
ATOM 14023 C C . THR A 1 50 ? 5.990 6.702 -7.288 1.00 10.00 153 THR A C 7
ATOM 14024 O O . THR A 1 50 ? 6.426 7.735 -6.781 1.00 10.00 153 THR A O 7
ATOM 14035 N N . ALA A 1 51 ? 5.862 5.558 -6.603 1.00 10.00 154 ALA A N 7
ATOM 14036 C CA . ALA A 1 51 ? 6.275 5.448 -5.199 1.00 10.00 154 ALA A CA 7
ATOM 14037 C C . ALA A 1 51 ? 7.750 5.784 -5.008 1.00 10.00 154 ALA A C 7
ATOM 14038 O O . ALA A 1 51 ? 8.162 6.228 -3.929 1.00 10.00 154 ALA A O 7
ATOM 14045 N N . VAL A 1 52 ? 8.543 5.540 -6.039 1.00 10.00 155 VAL A N 7
ATOM 14046 C CA . VAL A 1 52 ? 9.975 5.812 -5.998 1.00 10.00 155 VAL A CA 7
ATOM 14047 C C . VAL A 1 52 ? 10.224 7.325 -5.958 1.00 10.00 155 VAL A C 7
ATOM 14048 O O . VAL A 1 52 ? 11.104 7.801 -5.243 1.00 10.00 155 VAL A O 7
ATOM 14061 N N . ASN A 1 53 ? 9.457 8.061 -6.761 1.00 10.00 156 ASN A N 7
ATOM 14062 C CA . ASN A 1 53 ? 9.562 9.525 -6.807 1.00 10.00 156 ASN A CA 7
ATOM 14063 C C . ASN A 1 53 ? 9.522 10.142 -5.407 1.00 10.00 156 ASN A C 7
ATOM 14064 O O . ASN A 1 53 ? 10.361 10.982 -5.075 1.00 10.00 156 ASN A O 7
ATOM 14075 N N . LYS A 1 54 ? 8.588 9.715 -4.574 1.00 10.00 157 LYS A N 7
ATOM 14076 C CA . LYS A 1 54 ? 8.511 10.243 -3.217 1.00 10.00 157 LYS A CA 7
ATOM 14077 C C . LYS A 1 54 ? 9.514 9.534 -2.311 1.00 10.00 157 LYS A C 7
ATOM 14078 O O . LYS A 1 54 ? 9.932 10.071 -1.294 1.00 10.00 157 LYS A O 7
ATOM 14097 N N . TYR A 1 55 ? 9.876 8.311 -2.695 1.00 10.00 158 TYR A N 7
ATOM 14098 C CA . TYR A 1 55 ? 10.846 7.491 -1.963 1.00 10.00 158 TYR A CA 7
ATOM 14099 C C . TYR A 1 55 ? 12.131 8.296 -1.734 1.00 10.00 158 TYR A C 7
ATOM 14100 O O . TYR A 1 55 ? 12.743 8.234 -0.667 1.00 10.00 158 TYR A O 7
ATOM 14118 N N . GLN A 1 56 ? 12.528 9.027 -2.778 1.00 10.00 159 GLN A N 7
ATOM 14119 C CA . GLN A 1 56 ? 13.688 9.934 -2.764 1.00 10.00 159 GLN A CA 7
ATOM 14120 C C . GLN A 1 56 ? 13.708 10.831 -1.522 1.00 10.00 159 GLN A C 7
ATOM 14121 O O . GLN A 1 56 ? 14.758 11.323 -1.134 1.00 10.00 159 GLN A O 7
ATOM 14135 N N . LYS A 1 57 ? 12.541 11.036 -0.934 1.00 10.00 160 LYS A N 7
ATOM 14136 C CA . LYS A 1 57 ? 12.403 11.893 0.253 1.00 10.00 160 LYS A CA 7
ATOM 14137 C C . LYS A 1 57 ? 13.486 11.570 1.304 1.00 10.00 160 LYS A C 7
ATOM 14138 O O . LYS A 1 57 ? 14.013 12.470 1.959 1.00 10.00 160 LYS A O 7
ATOM 14157 N N . ARG A 1 58 ? 13.835 10.292 1.457 1.00 10.00 161 ARG A N 7
ATOM 14158 C CA . ARG A 1 58 ? 14.879 9.898 2.414 1.00 10.00 161 ARG A CA 7
ATOM 14159 C C . ARG A 1 58 ? 16.260 9.914 1.742 1.00 10.00 161 ARG A C 7
ATOM 14160 O O . ARG A 1 58 ? 17.286 10.178 2.374 1.00 10.00 161 ARG A O 7
ATOM 14181 N N . LYS A 1 59 ? 16.261 9.646 0.451 1.00 10.00 162 LYS A N 7
ATOM 14182 C CA . LYS A 1 59 ? 17.473 9.584 -0.362 1.00 10.00 162 LYS A CA 7
ATOM 14183 C C . LYS A 1 59 ? 18.019 10.970 -0.725 1.00 10.00 162 LYS A C 7
ATOM 14184 O O . LYS A 1 59 ? 19.131 11.080 -1.241 1.00 10.00 162 LYS A O 7
ATOM 14203 N N . LEU A 1 60 ? 17.245 12.019 -0.448 1.00 10.00 163 LEU A N 7
ATOM 14204 C CA . LEU A 1 60 ? 17.620 13.395 -0.807 1.00 10.00 163 LEU A CA 7
ATOM 14205 C C . LEU A 1 60 ? 18.813 13.921 -0.009 1.00 10.00 163 LEU A C 7
ATOM 14206 O O . LEU A 1 60 ? 19.053 15.127 0.013 1.00 10.00 163 LEU A O 7
ATOM 14222 N N . LYS A 1 61 ? 19.554 13.029 0.633 1.00 10.00 164 LYS A N 7
ATOM 14223 C CA . LYS A 1 61 ? 20.715 13.420 1.420 1.00 10.00 164 LYS A CA 7
ATOM 14224 C C . LYS A 1 61 ? 21.757 14.078 0.522 1.00 10.00 164 LYS A C 7
ATOM 14225 O O . LYS A 1 61 ? 22.472 14.985 0.944 1.00 10.00 164 LYS A O 7
ATOM 14244 N N . VAL A 1 62 ? 21.830 13.609 -0.717 1.00 10.00 165 VAL A N 7
ATOM 14245 C CA . VAL A 1 62 ? 22.770 14.144 -1.691 1.00 10.00 165 VAL A CA 7
ATOM 14246 C C . VAL A 1 62 ? 22.174 14.065 -3.094 1.00 10.00 165 VAL A C 7
ATOM 14247 O O . VAL A 1 62 ? 21.800 12.990 -3.564 1.00 10.00 165 VAL A O 7
ATOM 14260 N N . GLN A 1 63 ? 22.068 15.214 -3.738 1.00 10.00 166 GLN A N 7
ATOM 14261 C CA . GLN A 1 63 ? 21.519 15.301 -5.086 1.00 10.00 166 GLN A CA 7
ATOM 14262 C C . GLN A 1 63 ? 21.984 16.589 -5.749 1.00 10.00 166 GLN A C 7
ATOM 14263 O O . GLN A 1 63 ? 22.874 17.265 -5.226 1.00 10.00 166 GLN A O 7
ATOM 15548 N N . SER A 1 8 ? -14.964 -10.792 8.314 1.00 10.00 111 SER A N 8
ATOM 15549 C CA . SER A 1 8 ? -13.565 -11.270 8.311 1.00 10.00 111 SER A CA 8
ATOM 15550 C C . SER A 1 8 ? -13.458 -12.633 7.643 1.00 10.00 111 SER A C 8
ATOM 15551 O O . SER A 1 8 ? -13.847 -13.653 8.210 1.00 10.00 111 SER A O 8
ATOM 15559 N N . PHE A 1 9 ? -12.943 -12.634 6.423 1.00 10.00 112 PHE A N 8
ATOM 15560 C CA . PHE A 1 9 ? -12.768 -13.856 5.657 1.00 10.00 112 PHE A CA 8
ATOM 15561 C C . PHE A 1 9 ? -11.371 -14.440 5.896 1.00 10.00 112 PHE A C 8
ATOM 15562 O O . PHE A 1 9 ? -11.164 -15.143 6.887 1.00 10.00 112 PHE A O 8
ATOM 15579 N N . GLN A 1 10 ? -10.425 -14.106 5.008 1.00 10.00 113 GLN A N 8
ATOM 15580 C CA . GLN A 1 10 ? -9.041 -14.587 5.066 1.00 10.00 113 GLN A CA 8
ATOM 15581 C C . GLN A 1 10 ? -8.372 -14.337 3.723 1.00 10.00 113 GLN A C 8
ATOM 15582 O O . GLN A 1 10 ? -9.053 -14.039 2.745 1.00 10.00 113 GLN A O 8
ATOM 15596 N N . CYS A 1 11 ? -7.052 -14.475 3.663 1.00 10.00 114 CYS A N 8
ATOM 15597 C CA . CYS A 1 11 ? -6.339 -14.274 2.413 1.00 10.00 114 CYS A CA 8
ATOM 15598 C C . CYS A 1 11 ? -6.273 -15.613 1.725 1.00 10.00 114 CYS A C 8
ATOM 15599 O O . CYS A 1 11 ? -6.487 -16.657 2.349 1.00 10.00 114 CYS A O 8
ATOM 15606 N N . SER A 1 12 ? -5.959 -15.593 0.460 1.00 10.00 115 SER A N 8
ATOM 15607 C CA . SER A 1 12 ? -5.849 -16.812 -0.291 1.00 10.00 115 SER A CA 8
ATOM 15608 C C . SER A 1 12 ? -4.379 -17.188 -0.374 1.00 10.00 115 SER A C 8
ATOM 15609 O O . SER A 1 12 ? -3.972 -17.916 -1.273 1.00 10.00 115 SER A O 8
ATOM 15617 N N . ASN A 1 13 ? -3.584 -16.730 0.612 1.00 10.00 116 ASN A N 8
ATOM 15618 C CA . ASN A 1 13 ? -2.140 -16.957 0.634 1.00 10.00 116 ASN A CA 8
ATOM 15619 C C . ASN A 1 13 ? -1.604 -16.730 2.063 1.00 10.00 116 ASN A C 8
ATOM 15620 O O . ASN A 1 13 ? -0.753 -17.480 2.545 1.00 10.00 116 ASN A O 8
ATOM 15631 N N . CYS A 1 14 ? -2.132 -15.694 2.734 1.00 10.00 117 CYS A N 8
ATOM 15632 C CA . CYS A 1 14 ? -1.698 -15.308 4.087 1.00 10.00 117 CYS A CA 8
ATOM 15633 C C . CYS A 1 14 ? -2.609 -15.824 5.193 1.00 10.00 117 CYS A C 8
ATOM 15634 O O . CYS A 1 14 ? -2.267 -16.789 5.880 1.00 10.00 117 CYS A O 8
ATOM 15641 N N . SER A 1 15 ? -3.722 -15.111 5.372 1.00 10.00 118 SER A N 8
ATOM 15642 C CA . SER A 1 15 ? -4.739 -15.388 6.384 1.00 10.00 118 SER A CA 8
ATOM 15643 C C . SER A 1 15 ? -4.478 -14.534 7.631 1.00 10.00 118 SER A C 8
ATOM 15644 O O . SER A 1 15 ? -3.812 -14.959 8.575 1.00 10.00 118 SER A O 8
ATOM 15652 N N . VAL A 1 16 ? -4.994 -13.306 7.581 1.00 10.00 119 VAL A N 8
ATOM 15653 C CA . VAL A 1 16 ? -4.863 -12.322 8.653 1.00 10.00 119 VAL A CA 8
ATOM 15654 C C . VAL A 1 16 ? -6.240 -11.705 8.914 1.00 10.00 119 VAL A C 8
ATOM 15655 O O . VAL A 1 16 ? -6.585 -10.676 8.345 1.00 10.00 119 VAL A O 8
ATOM 15668 N N . THR A 1 17 ? -7.012 -12.389 9.747 1.00 10.00 120 THR A N 8
ATOM 15669 C CA . THR A 1 17 ? -8.375 -11.992 10.110 1.00 10.0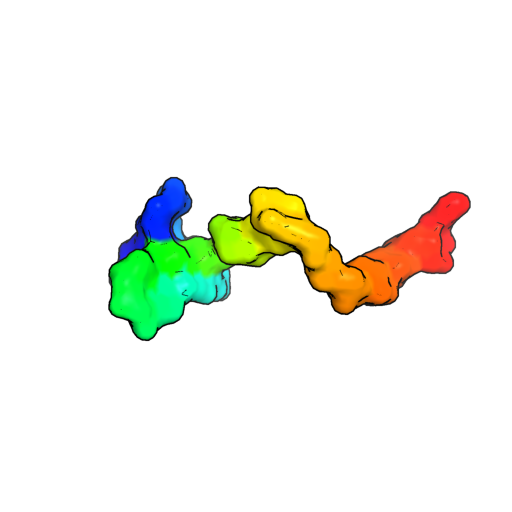0 120 THR A CA 8
ATOM 15670 C C . THR A 1 17 ? -8.533 -10.480 10.325 1.00 10.00 120 THR A C 8
ATOM 15671 O O . THR A 1 17 ? -9.437 -9.865 9.757 1.00 10.00 120 THR A O 8
ATOM 15682 N N . GLU A 1 18 ? -7.659 -9.884 11.127 1.00 10.00 121 GLU A N 8
ATOM 15683 C CA . GLU A 1 18 ? -7.716 -8.447 11.373 1.00 10.00 121 GLU A CA 8
ATOM 15684 C C . GLU A 1 18 ? -6.809 -7.727 10.375 1.00 10.00 121 GLU A C 8
ATOM 15685 O O . GLU A 1 18 ? -5.660 -7.409 10.681 1.00 10.00 121 GLU A O 8
ATOM 15697 N N . THR A 1 19 ? -7.325 -7.476 9.181 1.00 10.00 122 THR A N 8
ATOM 15698 C CA . THR A 1 19 ? -6.540 -6.832 8.137 1.00 10.00 122 THR A CA 8
ATOM 15699 C C . THR A 1 19 ? -6.700 -5.318 8.134 1.00 10.00 122 THR A C 8
ATOM 15700 O O . THR A 1 19 ? -7.811 -4.793 8.106 1.00 10.00 122 THR A O 8
ATOM 15711 N N . ILE A 1 20 ? -5.562 -4.637 8.193 1.00 10.00 123 ILE A N 8
ATOM 15712 C CA . ILE A 1 20 ? -5.520 -3.178 8.176 1.00 10.00 123 ILE A CA 8
ATOM 15713 C C . ILE A 1 20 ? -6.082 -2.587 6.871 1.00 10.00 123 ILE A C 8
ATOM 15714 O O . ILE A 1 20 ? -6.361 -1.389 6.800 1.00 10.00 123 ILE A O 8
ATOM 15730 N N . ARG A 1 21 ? -6.268 -3.434 5.861 1.00 10.00 124 ARG A N 8
ATOM 15731 C CA . ARG A 1 21 ? -6.797 -3.020 4.567 1.00 10.00 124 ARG A CA 8
ATOM 15732 C C . ARG A 1 21 ? -6.959 -4.252 3.693 1.00 10.00 124 ARG A C 8
ATOM 15733 O O . ARG A 1 21 ? -5.977 -4.897 3.331 1.00 10.00 124 ARG A O 8
ATOM 15754 N N . TRP A 1 22 ? -8.202 -4.580 3.389 1.00 10.00 125 TRP A N 8
ATOM 15755 C CA . TRP A 1 22 ? -8.522 -5.755 2.594 1.00 10.00 125 TRP A CA 8
ATOM 15756 C C . TRP A 1 22 ? -8.334 -5.490 1.101 1.00 10.00 125 TRP A C 8
ATOM 15757 O O . TRP A 1 22 ? -8.086 -4.352 0.689 1.00 10.00 125 TRP A O 8
ATOM 15778 N N . ARG A 1 23 ? -8.456 -6.548 0.293 1.00 10.00 126 ARG A N 8
ATOM 15779 C CA . ARG A 1 23 ? -8.273 -6.435 -1.153 1.00 10.00 126 ARG A CA 8
ATOM 15780 C C . ARG A 1 23 ? -8.900 -7.645 -1.891 1.00 10.00 126 ARG A C 8
ATOM 15781 O O . ARG A 1 23 ? -8.673 -7.867 -3.077 1.00 10.00 126 ARG A O 8
ATOM 15802 N N . ASN A 1 24 ? -9.723 -8.402 -1.162 1.00 10.00 127 ASN A N 8
ATOM 15803 C CA . ASN A 1 24 ? -10.421 -9.596 -1.695 1.00 10.00 127 ASN A CA 8
ATOM 15804 C C . ASN A 1 24 ? -10.895 -9.406 -3.144 1.00 10.00 127 ASN A C 8
ATOM 15805 O O . ASN A 1 24 ? -10.748 -10.309 -3.971 1.00 10.00 127 ASN A O 8
ATOM 15816 N N . ILE A 1 25 ? -11.475 -8.228 -3.400 1.00 10.00 128 ILE A N 8
ATOM 15817 C CA . ILE A 1 25 ? -12.004 -7.822 -4.712 1.00 10.00 128 ILE A CA 8
ATOM 15818 C C . ILE A 1 25 ? -12.837 -8.937 -5.357 1.00 10.00 128 ILE A C 8
ATOM 15819 O O . ILE A 1 25 ? -12.388 -9.635 -6.269 1.00 10.00 128 ILE A O 8
ATOM 15835 N N . ARG A 1 26 ? -14.046 -9.094 -4.816 1.00 10.00 129 ARG A N 8
ATOM 15836 C CA . ARG A 1 26 ? -15.037 -10.091 -5.255 1.00 10.00 129 ARG A CA 8
ATOM 15837 C C . ARG A 1 26 ? -14.929 -10.438 -6.742 1.00 10.00 129 ARG A C 8
ATOM 15838 O O . ARG A 1 26 ? -15.417 -9.710 -7.606 1.00 10.00 129 ARG A O 8
ATOM 15859 N N . SER A 1 27 ? -14.260 -11.541 -7.016 1.00 10.00 130 SER A N 8
ATOM 15860 C CA . SER A 1 27 ? -14.082 -12.032 -8.373 1.00 10.00 130 SER A CA 8
ATOM 15861 C C . SER A 1 27 ? -14.061 -13.564 -8.374 1.00 10.00 130 SER A C 8
ATOM 15862 O O . SER A 1 27 ? -15.036 -14.212 -8.762 1.00 10.00 130 SER A O 8
ATOM 15870 N N . LYS A 1 28 ? -12.950 -14.131 -7.925 1.00 10.00 131 LYS A N 8
ATOM 15871 C CA . LYS A 1 28 ? -12.795 -15.579 -7.843 1.00 10.00 131 LYS A CA 8
ATOM 15872 C C . LYS A 1 28 ? -12.255 -15.940 -6.468 1.00 10.00 131 LYS A C 8
ATOM 15873 O O . LYS A 1 28 ? -12.960 -16.523 -5.644 1.00 10.00 131 LYS A O 8
ATOM 15892 N N . GLU A 1 29 ? -11.009 -15.572 -6.225 1.00 10.00 132 GLU A N 8
ATOM 15893 C CA . GLU A 1 29 ? -10.369 -15.821 -4.946 1.00 10.00 132 GLU A CA 8
ATOM 15894 C C . GLU A 1 29 ? -10.676 -14.669 -3.995 1.00 10.00 132 GLU A C 8
ATOM 15895 O O . GLU A 1 29 ? -11.601 -13.889 -4.235 1.00 10.00 132 GLU A O 8
ATOM 15907 N N . GLY A 1 30 ? -9.915 -14.564 -2.922 1.00 10.00 133 GLY A N 8
ATOM 15908 C CA . GLY A 1 30 ? -10.121 -13.491 -1.970 1.00 10.00 133 GLY A CA 8
ATOM 15909 C C . GLY A 1 30 ? -8.820 -13.115 -1.295 1.00 10.00 133 GLY A C 8
ATOM 15910 O O . GLY A 1 30 ? -8.408 -13.763 -0.334 1.00 10.00 133 GLY A O 8
ATOM 15914 N N . ILE A 1 31 ? -8.149 -12.093 -1.813 1.00 10.00 134 ILE A N 8
ATOM 15915 C CA . ILE A 1 31 ? -6.886 -11.649 -1.235 1.00 10.00 134 ILE A CA 8
ATOM 15916 C C . ILE A 1 31 ? -7.148 -10.644 -0.135 1.00 10.00 134 ILE A C 8
ATOM 15917 O O . ILE A 1 31 ? -7.098 -9.438 -0.343 1.00 10.00 134 ILE A O 8
ATOM 15933 N N . GLN A 1 32 ? -7.465 -11.161 1.024 1.00 10.00 135 GLN A N 8
ATOM 15934 C CA . GLN A 1 32 ? -7.756 -10.341 2.186 1.00 10.00 135 GLN A CA 8
ATOM 15935 C C . GLN A 1 32 ? -6.596 -9.433 2.575 1.00 10.00 135 GLN A C 8
ATOM 15936 O O . GLN A 1 32 ? -6.798 -8.265 2.889 1.00 10.00 135 GLN A O 8
ATOM 15950 N N . CYS A 1 33 ? -5.393 -9.981 2.566 1.00 10.00 136 CYS A N 8
ATOM 15951 C CA . CYS A 1 33 ? -4.217 -9.237 2.963 1.00 10.00 136 CYS A CA 8
ATOM 15952 C C . CYS A 1 33 ? -3.879 -8.112 2.010 1.00 10.00 136 CYS A C 8
ATOM 15953 O O . CYS A 1 33 ? -4.471 -7.948 0.946 1.00 10.00 136 CYS A O 8
ATOM 15960 N N . ASN A 1 34 ? -2.893 -7.352 2.429 1.00 10.00 137 ASN A N 8
ATOM 15961 C CA . ASN A 1 34 ? -2.379 -6.246 1.647 1.00 10.00 137 ASN A CA 8
ATOM 15962 C C . ASN A 1 34 ? -0.956 -6.549 1.204 1.00 10.00 137 ASN A C 8
ATOM 15963 O O . ASN A 1 34 ? -0.384 -5.843 0.371 1.00 10.00 137 ASN A O 8
ATOM 15974 N N . ALA A 1 35 ? -0.405 -7.628 1.751 1.00 10.00 138 ALA A N 8
ATOM 15975 C CA . ALA A 1 35 ? 0.955 -8.031 1.444 1.00 10.00 138 ALA A CA 8
ATOM 15976 C C . ALA A 1 35 ? 1.060 -8.623 0.049 1.00 10.00 138 ALA A C 8
ATOM 15977 O O . ALA A 1 35 ? 1.893 -8.197 -0.742 1.00 10.00 138 ALA A O 8
ATOM 15984 N N . CYS A 1 36 ? 0.184 -9.569 -0.263 1.00 10.00 139 CYS A N 8
ATOM 15985 C CA . CYS A 1 36 ? 0.212 -10.231 -1.559 1.00 10.00 139 CYS A CA 8
ATOM 15986 C C . CYS A 1 36 ? 0.044 -9.237 -2.692 1.00 10.00 139 CYS A C 8
ATOM 15987 O O . CYS A 1 36 ? 0.752 -9.294 -3.685 1.00 10.00 139 CYS A O 8
ATOM 15994 N N . PHE A 1 37 ? -0.872 -8.310 -2.512 1.00 10.00 140 PHE A N 8
ATOM 15995 C CA . PHE A 1 37 ? -1.171 -7.334 -3.539 1.00 10.00 140 PHE A CA 8
ATOM 15996 C C . PHE A 1 37 ? -0.074 -6.286 -3.746 1.00 10.00 140 PHE A C 8
ATOM 15997 O O . PHE A 1 37 ? 0.437 -6.134 -4.852 1.00 10.00 140 PHE A O 8
ATOM 16014 N N . ILE A 1 38 ? 0.313 -5.583 -2.697 1.00 10.00 141 ILE A N 8
ATOM 16015 C CA . ILE A 1 38 ? 1.291 -4.513 -2.847 1.00 10.00 141 ILE A CA 8
ATOM 16016 C C . ILE A 1 38 ? 2.715 -5.028 -3.081 1.00 10.00 141 ILE A C 8
ATOM 16017 O O . ILE A 1 38 ? 3.469 -4.443 -3.866 1.00 10.00 141 ILE A O 8
ATOM 16033 N 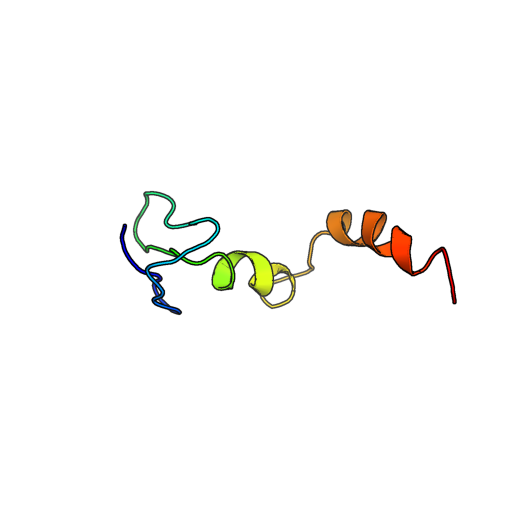N . TYR A 1 39 ? 3.084 -6.108 -2.409 1.00 10.00 142 TYR A N 8
ATOM 16034 C CA . TYR A 1 39 ? 4.422 -6.674 -2.548 1.00 10.00 142 TYR A CA 8
ATOM 16035 C C . TYR A 1 39 ? 4.626 -7.244 -3.955 1.00 10.00 142 TYR A C 8
ATOM 16036 O O . TYR A 1 39 ? 5.732 -7.205 -4.498 1.00 10.00 142 TYR A O 8
ATOM 16054 N N . GLN A 1 40 ? 3.542 -7.725 -4.557 1.00 10.00 143 GLN A N 8
ATOM 16055 C CA . GLN A 1 40 ? 3.603 -8.316 -5.890 1.00 10.00 143 GLN A CA 8
ATOM 16056 C C . GLN A 1 40 ? 3.955 -7.307 -6.974 1.00 10.00 143 GLN A C 8
ATOM 16057 O O . GLN A 1 40 ? 4.322 -7.707 -8.073 1.00 10.00 143 GLN A O 8
ATOM 16071 N N . ARG A 1 41 ? 3.836 -6.014 -6.684 1.00 10.00 144 ARG A N 8
ATOM 16072 C CA . ARG A 1 41 ? 4.160 -4.984 -7.679 1.00 10.00 144 ARG A CA 8
ATOM 16073 C C . ARG A 1 41 ? 5.517 -5.237 -8.328 1.00 10.00 144 ARG A C 8
ATOM 16074 O O . ARG A 1 41 ? 5.652 -5.160 -9.544 1.00 10.00 144 ARG A O 8
ATOM 16095 N N . LYS A 1 42 ? 6.513 -5.557 -7.518 1.00 10.00 145 LYS A N 8
ATOM 16096 C CA . LYS A 1 42 ? 7.854 -5.813 -8.037 1.00 10.00 145 LYS A CA 8
ATOM 16097 C C . LYS A 1 42 ? 8.001 -7.267 -8.478 1.00 10.00 145 LYS A C 8
ATOM 16098 O O . LYS A 1 42 ? 8.767 -7.572 -9.390 1.00 10.00 145 LYS A O 8
ATOM 16117 N N . TYR A 1 43 ? 7.252 -8.158 -7.841 1.00 10.00 146 TYR A N 8
ATOM 16118 C CA . TYR A 1 43 ? 7.328 -9.574 -8.169 1.00 10.00 146 TYR A CA 8
ATOM 16119 C C . TYR A 1 43 ? 6.381 -9.946 -9.308 1.00 10.00 146 TYR A C 8
ATOM 16120 O O . TYR A 1 43 ? 6.055 -11.114 -9.492 1.00 10.00 146 TYR A O 8
ATOM 16138 N N . ASN A 1 44 ? 5.942 -8.951 -10.058 1.00 10.00 147 ASN A N 8
ATOM 16139 C CA . ASN A 1 44 ? 5.059 -9.182 -11.197 1.00 10.00 147 ASN A CA 8
ATOM 16140 C C . ASN A 1 44 ? 5.548 -8.367 -12.377 1.00 10.00 147 ASN A C 8
ATOM 16141 O O . ASN A 1 44 ? 5.555 -8.832 -13.518 1.00 10.00 147 ASN A O 8
ATOM 16152 N N . LYS A 1 45 ? 5.988 -7.155 -12.089 1.00 10.00 148 LYS A N 8
ATOM 16153 C CA . LYS A 1 45 ? 6.479 -6.259 -13.126 1.00 10.00 148 LYS A CA 8
ATOM 16154 C C . LYS A 1 45 ? 7.546 -5.343 -12.565 1.00 10.00 148 LYS A C 8
ATOM 16155 O O . LYS A 1 45 ? 7.893 -5.442 -11.391 1.00 10.00 148 LYS A O 8
ATOM 16174 N N . THR A 1 46 ? 8.089 -4.480 -13.408 1.00 10.00 149 THR A N 8
ATOM 16175 C CA . THR A 1 46 ? 9.099 -3.542 -12.965 1.00 10.00 149 THR A CA 8
ATOM 16176 C C . THR A 1 46 ? 8.498 -2.591 -11.958 1.00 10.00 149 THR A C 8
ATOM 16177 O O . THR A 1 46 ? 7.505 -1.922 -12.256 1.00 10.00 149 THR A O 8
ATOM 16188 N N . ARG A 1 47 ? 9.078 -2.578 -10.760 1.00 10.00 150 ARG A N 8
ATOM 16189 C CA . ARG A 1 47 ? 8.610 -1.719 -9.684 1.00 10.00 150 ARG A CA 8
ATOM 16190 C C . ARG A 1 47 ? 8.290 -0.324 -10.205 1.00 10.00 150 ARG A C 8
ATOM 16191 O O . ARG A 1 47 ? 9.112 0.297 -10.882 1.00 10.00 150 ARG A O 8
ATOM 16212 N N . PRO A 1 48 ? 7.075 0.169 -9.917 1.00 10.00 151 PRO A N 8
ATOM 16213 C CA . PRO A 1 48 ? 6.621 1.476 -10.390 1.00 10.00 151 PRO A CA 8
ATOM 16214 C C . PRO A 1 48 ? 7.466 2.629 -9.868 1.00 10.00 151 PRO A C 8
ATOM 16215 O O . PRO A 1 48 ? 7.818 2.689 -8.685 1.00 10.00 151 PRO A O 8
ATOM 16226 N N . VAL A 1 49 ? 7.793 3.532 -10.778 1.00 10.00 152 VAL A N 8
ATOM 16227 C CA . VAL A 1 49 ? 8.610 4.696 -10.479 1.00 10.00 152 VAL A CA 8
ATOM 16228 C C . VAL A 1 49 ? 7.829 5.705 -9.637 1.00 10.00 152 VAL A C 8
ATOM 16229 O O . VAL A 1 49 ? 8.424 6.582 -9.003 1.00 10.00 152 VAL A O 8
ATOM 16242 N N . THR A 1 50 ? 6.506 5.561 -9.622 1.00 10.00 153 THR A N 8
ATOM 16243 C CA . THR A 1 50 ? 5.638 6.442 -8.850 1.00 10.00 153 THR A CA 8
ATOM 16244 C C . THR A 1 50 ? 6.099 6.529 -7.400 1.00 10.00 153 THR A C 8
ATOM 16245 O O . THR A 1 50 ? 6.329 7.619 -6.875 1.00 10.00 153 THR A O 8
ATOM 16256 N N . ALA A 1 51 ? 6.268 5.368 -6.770 1.00 10.00 154 ALA A N 8
ATOM 16257 C CA . ALA A 1 51 ? 6.691 5.298 -5.386 1.00 10.00 154 ALA A CA 8
ATOM 16258 C C . ALA A 1 51 ? 8.162 5.648 -5.215 1.00 10.00 154 ALA A C 8
ATOM 16259 O O . ALA A 1 51 ? 8.583 6.024 -4.119 1.00 10.00 154 ALA A O 8
ATOM 16266 N N . VAL A 1 52 ? 8.946 5.470 -6.276 1.00 10.00 155 VAL A N 8
ATOM 16267 C CA . VAL A 1 52 ? 10.370 5.787 -6.241 1.00 10.00 155 VAL A CA 8
ATOM 16268 C C . VAL A 1 52 ? 10.550 7.298 -6.151 1.00 10.00 155 VAL A C 8
ATOM 16269 O O . VAL A 1 52 ? 11.402 7.797 -5.414 1.00 10.00 155 VAL A O 8
ATOM 16282 N N . ASN A 1 53 ? 9.750 8.007 -6.930 1.00 10.00 156 ASN A N 8
ATOM 16283 C CA . ASN A 1 53 ? 9.772 9.468 -6.935 1.00 10.00 156 ASN A CA 8
ATOM 16284 C C . ASN A 1 53 ? 9.684 10.040 -5.522 1.00 10.00 156 ASN A C 8
ATOM 16285 O O . ASN A 1 53 ? 10.456 10.923 -5.153 1.00 10.00 156 ASN A O 8
ATOM 16296 N N . LYS A 1 54 ? 8.755 9.541 -4.725 1.00 10.00 157 LYS A N 8
ATOM 16297 C CA . LYS A 1 54 ? 8.628 10.007 -3.354 1.00 10.00 157 LYS A CA 8
ATOM 16298 C C . LYS A 1 54 ? 9.625 9.290 -2.453 1.00 10.00 157 LYS A C 8
ATOM 16299 O O . LYS A 1 54 ? 9.957 9.772 -1.381 1.00 10.00 157 LYS A O 8
ATOM 16318 N N . TYR A 1 55 ? 10.071 8.112 -2.885 1.00 10.00 158 TYR A N 8
ATOM 16319 C CA . TYR A 1 55 ? 11.068 7.332 -2.149 1.00 10.00 158 TYR A CA 8
ATOM 16320 C C . TYR A 1 55 ? 12.268 8.206 -1.789 1.00 10.00 158 TYR A C 8
ATOM 16321 O O . TYR A 1 55 ? 12.795 8.147 -0.679 1.00 10.00 158 TYR A O 8
ATOM 16339 N N . GLN A 1 56 ? 12.683 9.002 -2.772 1.00 10.00 159 GLN A N 8
ATOM 16340 C CA . GLN A 1 56 ? 13.816 9.930 -2.657 1.00 10.00 159 GLN A CA 8
ATOM 16341 C C . GLN A 1 56 ? 13.720 10.784 -1.392 1.00 10.00 159 GLN A C 8
ATOM 16342 O O . GLN A 1 56 ? 14.727 11.238 -0.877 1.00 10.00 159 GLN A O 8
ATOM 16356 N N . LYS A 1 57 ? 12.492 10.988 -0.934 1.00 10.00 160 LYS A N 8
ATOM 16357 C CA . LYS A 1 57 ? 12.213 11.807 0.255 1.00 10.00 160 LYS A CA 8
ATOM 16358 C C . LYS A 1 57 ? 13.116 11.426 1.444 1.00 10.00 160 LYS A C 8
ATOM 16359 O O . LYS A 1 57 ? 13.419 12.271 2.284 1.00 10.00 160 LYS A O 8
ATOM 16378 N N . ARG A 1 58 ? 13.555 10.167 1.517 1.00 10.00 161 ARG A N 8
ATOM 16379 C CA . ARG A 1 58 ? 14.430 9.732 2.611 1.00 10.00 161 ARG A CA 8
ATOM 16380 C C . ARG A 1 58 ? 15.875 10.203 2.380 1.00 10.00 161 ARG A C 8
ATOM 16381 O O . ARG A 1 58 ? 16.596 10.503 3.327 1.00 10.00 161 ARG A O 8
ATOM 16402 N N . LYS A 1 59 ? 16.280 10.275 1.119 1.00 10.00 162 LYS A N 8
ATOM 16403 C CA . LYS A 1 59 ? 17.633 10.694 0.759 1.00 10.00 162 LYS A CA 8
ATOM 16404 C C . LYS A 1 59 ? 17.712 12.204 0.602 1.00 10.00 162 LYS A C 8
ATOM 16405 O O . LYS A 1 59 ? 18.701 12.830 0.981 1.00 10.00 162 LYS A O 8
ATOM 16424 N N . LEU A 1 60 ? 16.654 12.758 0.011 1.00 10.00 163 LEU A N 8
ATOM 16425 C CA . LEU A 1 60 ? 16.522 14.189 -0.242 1.00 10.00 163 LEU A CA 8
ATOM 16426 C C . LEU A 1 60 ? 16.989 15.040 0.934 1.00 10.00 163 LEU A C 8
ATOM 16427 O O . LEU A 1 60 ? 17.613 16.081 0.728 1.00 10.00 163 LEU A O 8
ATOM 16443 N N . LYS A 1 61 ? 16.685 14.612 2.158 1.00 10.00 164 LYS A N 8
ATOM 16444 C CA . LYS A 1 61 ? 17.109 15.364 3.331 1.00 10.00 164 LYS A CA 8
ATOM 16445 C C . LYS A 1 61 ? 18.619 15.240 3.543 1.00 10.00 164 LYS A C 8
ATOM 16446 O O . LYS A 1 61 ? 19.388 16.080 3.063 1.00 10.00 164 LYS A O 8
ATOM 16465 N N . VAL A 1 62 ? 19.047 14.184 4.237 1.00 10.00 165 VAL A N 8
ATOM 16466 C CA . VAL A 1 62 ? 20.466 13.956 4.502 1.00 10.00 165 VAL A CA 8
ATOM 16467 C C . VAL A 1 62 ? 20.767 12.467 4.610 1.00 10.00 165 VAL A C 8
ATOM 16468 O O . VAL A 1 62 ? 20.272 11.795 5.518 1.00 10.00 165 VAL A O 8
ATOM 16481 N N . GLN A 1 63 ? 21.546 11.942 3.673 1.00 10.00 166 GLN A N 8
ATOM 16482 C CA . GLN A 1 63 ? 21.934 10.538 3.708 1.00 10.00 166 GLN A CA 8
ATOM 16483 C C . GLN A 1 63 ? 23.054 10.324 4.723 1.00 10.00 166 GLN A C 8
ATOM 16484 O O . GLN A 1 63 ? 23.658 11.287 5.199 1.00 10.00 166 GLN A O 8
ATOM 17769 N N . SER A 1 8 ? -14.105 -11.320 7.668 1.00 10.00 111 SER A N 9
ATOM 17770 C CA . SER A 1 8 ? -14.859 -11.937 6.558 1.00 10.00 111 SER A CA 9
ATOM 17771 C C . SER A 1 8 ? -14.277 -13.297 6.186 1.00 10.00 111 SER A C 9
ATOM 17772 O O . SER A 1 8 ? -14.960 -14.317 6.282 1.00 10.00 111 SER A O 9
ATOM 17780 N N . PHE A 1 9 ? -13.012 -13.309 5.776 1.00 10.00 112 PHE A N 9
ATOM 17781 C CA . PHE A 1 9 ? -12.346 -14.553 5.378 1.00 10.00 112 PHE A CA 9
ATOM 17782 C C . PHE A 1 9 ? -10.847 -14.317 5.252 1.00 10.00 112 PHE A C 9
ATOM 17783 O O . PHE A 1 9 ? -10.432 -13.208 4.979 1.00 10.00 112 PHE A O 9
ATOM 17800 N N . GLN A 1 10 ? -10.033 -15.335 5.477 1.00 10.00 113 GLN A N 9
ATOM 17801 C CA . GLN A 1 10 ? -8.590 -15.183 5.360 1.00 10.00 113 GLN A CA 9
ATOM 17802 C C . GLN A 1 10 ? -8.172 -14.911 3.919 1.00 10.00 113 GLN A C 9
ATOM 17803 O O . GLN A 1 10 ? -9.004 -14.854 3.012 1.00 10.00 113 GLN A O 9
ATOM 17817 N N . CYS A 1 11 ? -6.869 -14.773 3.710 1.00 10.00 114 CYS A N 9
ATOM 17818 C CA . CYS A 1 11 ? -6.335 -14.513 2.390 1.00 10.00 114 CYS A CA 9
ATOM 17819 C C . CYS A 1 11 ? -6.339 -15.818 1.608 1.00 10.00 114 CYS A C 9
ATOM 17820 O O . CYS A 1 11 ? -6.765 -16.858 2.120 1.00 10.00 114 CYS A O 9
ATOM 17827 N N . SER A 1 12 ? -5.859 -15.766 0.408 1.00 10.00 115 SER A N 9
ATOM 17828 C CA . SER A 1 12 ? -5.789 -16.947 -0.418 1.00 10.00 115 SER A CA 9
ATOM 17829 C C . SER A 1 12 ? -4.328 -17.328 -0.524 1.00 10.00 115 SER A C 9
ATOM 17830 O O . SER A 1 12 ? -3.924 -18.082 -1.417 1.00 10.00 115 SER A O 9
ATOM 17838 N N . ASN A 1 13 ? -3.540 -16.823 0.439 1.00 10.00 116 ASN A N 9
ATOM 17839 C CA . ASN A 1 13 ? -2.097 -17.017 0.482 1.00 10.00 116 ASN A CA 9
ATOM 17840 C C . ASN A 1 13 ? -1.619 -16.783 1.923 1.00 10.00 116 ASN A C 9
ATOM 17841 O O . ASN A 1 13 ? -0.792 -17.530 2.451 1.00 10.00 116 ASN A O 9
ATOM 17852 N N . CYS A 1 14 ? -2.181 -15.743 2.553 1.00 10.00 117 CYS A N 9
ATOM 17853 C CA . CYS A 1 14 ? -1.823 -15.351 3.925 1.00 10.00 117 CYS A CA 9
ATOM 17854 C C . CYS A 1 14 ? -2.741 -15.978 4.981 1.00 10.00 117 CYS A C 9
ATOM 17855 O O . CYS A 1 14 ? -3.013 -17.178 4.927 1.00 10.00 117 CYS A O 9
ATOM 17862 N N . SER A 1 15 ? -3.239 -15.129 5.906 1.00 10.00 118 SER A N 9
ATOM 17863 C CA . SER A 1 15 ? -4.102 -15.557 7.019 1.00 10.00 118 SER A CA 9
ATOM 17864 C C . SER A 1 15 ? -4.149 -14.494 8.129 1.00 10.00 118 SER A C 9
ATOM 17865 O O . SER A 1 15 ? -3.719 -14.753 9.255 1.00 10.00 118 SER A O 9
ATOM 17873 N N . VAL A 1 16 ? -4.680 -13.314 7.829 1.00 10.00 119 VAL A N 9
ATOM 17874 C CA . VAL A 1 16 ? -4.758 -12.237 8.816 1.00 10.00 119 VAL A CA 9
ATOM 17875 C C . VAL A 1 16 ? -6.155 -11.607 8.830 1.00 10.00 119 VAL A C 9
ATOM 17876 O O . VAL A 1 16 ? -6.417 -10.626 8.129 1.00 10.00 119 VAL A O 9
ATOM 17889 N N . THR A 1 17 ? -7.038 -12.228 9.608 1.00 10.00 120 THR A N 9
ATOM 17890 C CA . THR A 1 17 ? -8.425 -11.792 9.765 1.00 10.00 120 THR A CA 9
ATOM 17891 C C . THR A 1 17 ? -8.554 -10.272 9.958 1.00 10.00 120 THR A C 9
ATOM 17892 O O . THR A 1 17 ? -9.389 -9.629 9.316 1.00 10.00 120 THR A O 9
ATOM 17903 N N . GLU A 1 18 ? -7.741 -9.701 10.842 1.00 10.00 121 GLU A N 9
ATOM 17904 C CA . GLU A 1 18 ? -7.767 -8.260 11.085 1.00 10.00 121 GLU A CA 9
ATOM 17905 C C . GLU A 1 18 ? -6.868 -7.569 10.073 1.00 10.00 121 GLU A C 9
ATOM 17906 O O . GLU A 1 18 ? -5.718 -7.238 10.364 1.00 10.00 121 GLU A O 9
ATOM 17918 N N . THR A 1 19 ? -7.391 -7.361 8.883 1.00 10.00 122 THR A N 9
ATOM 17919 C CA . THR A 1 19 ? -6.620 -6.749 7.823 1.00 10.00 122 THR A CA 9
ATOM 17920 C C . THR A 1 19 ? -6.673 -5.226 7.845 1.00 10.00 122 THR A C 9
ATOM 17921 O O . THR A 1 19 ? -7.740 -4.620 7.784 1.00 10.00 122 THR A O 9
ATOM 17932 N N . ILE A 1 20 ? -5.486 -4.643 7.978 1.00 10.00 123 ILE A N 9
ATOM 17933 C CA . ILE A 1 20 ? -5.293 -3.189 7.974 1.00 10.00 123 ILE A CA 9
ATOM 17934 C C . ILE A 1 20 ? -5.885 -2.525 6.714 1.00 10.00 123 ILE A C 9
ATOM 17935 O O . ILE A 1 20 ? -6.001 -1.305 6.652 1.00 10.00 123 ILE A O 9
ATOM 17951 N N . ARG A 1 21 ? -6.266 -3.355 5.732 1.00 10.00 124 ARG A N 9
ATOM 17952 C CA . ARG A 1 21 ? -6.848 -2.931 4.455 1.00 10.00 124 ARG A CA 9
ATOM 17953 C C . ARG A 1 21 ? -7.000 -4.180 3.593 1.00 10.00 124 ARG A C 9
ATOM 17954 O O . ARG A 1 21 ? -6.009 -4.795 3.200 1.00 10.00 124 ARG A O 9
ATOM 17975 N N . TRP A 1 22 ? -8.240 -4.562 3.334 1.00 10.00 125 TRP A N 9
ATOM 17976 C CA . TRP A 1 22 ? -8.540 -5.768 2.566 1.00 10.00 125 TRP A CA 9
ATOM 17977 C C . TRP A 1 22 ? -8.204 -5.610 1.071 1.00 10.00 125 TRP A C 9
ATOM 17978 O O . TRP A 1 22 ? -7.823 -4.529 0.626 1.00 10.00 125 TRP A O 9
ATOM 17999 N N . ARG A 1 23 ? -8.379 -6.694 0.300 1.00 10.00 126 ARG A N 9
ATOM 18000 C CA . ARG A 1 23 ? -8.074 -6.687 -1.144 1.00 10.00 126 ARG A CA 9
ATOM 18001 C C . ARG A 1 23 ? -8.750 -7.864 -1.868 1.00 10.00 126 ARG A C 9
ATOM 18002 O O . ARG A 1 23 ? -8.395 -8.202 -2.996 1.00 10.00 126 ARG A O 9
ATOM 18023 N N . ASN A 1 24 ? -9.711 -8.494 -1.192 1.00 10.00 127 ASN A N 9
ATOM 18024 C CA . ASN A 1 24 ? -10.466 -9.645 -1.741 1.00 10.00 127 ASN A CA 9
ATOM 18025 C C . ASN A 1 24 ? -10.873 -9.442 -3.202 1.00 10.00 127 ASN A C 9
ATOM 18026 O O . ASN A 1 24 ? -10.852 -10.390 -3.987 1.00 10.00 127 ASN A O 9
ATOM 18037 N N . ILE A 1 25 ? -11.247 -8.196 -3.522 1.00 10.00 128 ILE A N 9
ATOM 18038 C CA . ILE A 1 25 ? -11.690 -7.783 -4.862 1.00 10.00 128 ILE A CA 9
ATOM 18039 C C . ILE A 1 25 ? -12.696 -8.790 -5.438 1.00 10.00 128 ILE A C 9
ATOM 18040 O O . ILE A 1 25 ? -12.349 -9.624 -6.267 1.00 10.00 128 ILE A O 9
ATOM 18056 N N . ARG A 1 26 ? -13.929 -8.707 -4.921 1.00 10.00 129 ARG A N 9
ATOM 18057 C CA . ARG A 1 26 ? -15.067 -9.557 -5.319 1.00 10.00 129 ARG A CA 9
ATOM 18058 C C . ARG A 1 26 ? -14.986 -10.052 -6.769 1.00 10.00 129 ARG A C 9
ATOM 18059 O O . ARG A 1 26 ? -15.436 -9.367 -7.694 1.00 10.00 129 ARG A O 9
ATOM 18080 N N . SER A 1 27 ? -14.396 -11.227 -6.958 1.00 10.00 130 SER A N 9
ATOM 18081 C CA . SER A 1 27 ? -14.265 -11.824 -8.285 1.00 10.00 130 SER A CA 9
ATOM 18082 C C . SER A 1 27 ? -14.310 -13.353 -8.204 1.00 10.00 130 SER A C 9
ATOM 18083 O O . SER A 1 27 ? -15.337 -13.971 -8.501 1.00 10.00 130 SER A O 9
ATOM 18091 N N . LYS A 1 28 ? -13.198 -13.950 -7.787 1.00 10.00 131 LYS A N 9
ATOM 18092 C CA . LYS A 1 28 ? -13.090 -15.403 -7.681 1.00 10.00 131 LYS A CA 9
ATOM 18093 C C . LYS A 1 28 ? -12.506 -15.782 -6.322 1.00 10.00 131 LYS A C 9
ATOM 18094 O O . LYS A 1 28 ? -13.191 -16.354 -5.472 1.00 10.00 131 LYS A O 9
ATOM 18113 N N . GLU A 1 29 ? -11.234 -15.453 -6.134 1.00 10.00 132 GLU A N 9
ATOM 18114 C CA . GLU A 1 29 ? -10.534 -15.723 -4.888 1.00 10.00 132 GLU A CA 9
ATOM 18115 C C . GLU A 1 29 ? -10.812 -14.607 -3.896 1.00 10.00 132 GLU A C 9
ATOM 18116 O O . GLU A 1 29 ? -11.695 -13.780 -4.120 1.00 10.00 132 GLU A O 9
ATOM 18128 N N . GLY A 1 30 ? -10.077 -14.589 -2.802 1.00 10.00 133 GLY A N 9
ATOM 18129 C CA . GLY A 1 30 ? -10.246 -13.548 -1.814 1.00 10.00 133 GLY A CA 9
ATOM 18130 C C . GLY A 1 30 ? -8.915 -13.156 -1.215 1.00 10.00 133 GLY A C 9
ATOM 18131 O O . GLY A 1 30 ? -8.477 -13.747 -0.225 1.00 10.00 133 GLY A O 9
ATOM 18135 N N . ILE A 1 31 ? -8.249 -12.192 -1.837 1.00 10.00 134 ILE A N 9
ATOM 18136 C CA . ILE A 1 31 ? -6.946 -11.730 -1.357 1.00 10.00 134 ILE A CA 9
ATOM 18137 C C . ILE A 1 31 ? -7.134 -10.792 -0.170 1.00 10.00 134 ILE A C 9
ATOM 18138 O O . ILE A 1 31 ? -6.964 -9.586 -0.278 1.00 10.00 134 ILE A O 9
ATOM 18154 N N . GLN A 1 32 ? -7.536 -11.390 0.942 1.00 10.00 135 GLN A N 9
ATOM 18155 C CA . GLN A 1 32 ? -7.787 -10.690 2.199 1.00 10.00 135 GLN A CA 9
ATOM 18156 C C . GLN A 1 32 ? -6.713 -9.671 2.550 1.00 10.00 135 GLN A C 9
ATOM 18157 O O . GLN A 1 32 ? -7.017 -8.523 2.873 1.00 10.00 135 GLN A O 9
ATOM 18171 N N . CYS A 1 33 ? -5.466 -10.102 2.477 1.00 10.00 136 CYS A N 9
ATOM 18172 C CA . CYS A 1 33 ? -4.343 -9.264 2.845 1.00 10.00 136 CYS A CA 9
ATOM 18173 C C . CYS A 1 33 ? -4.069 -8.140 1.865 1.00 10.00 136 CYS A C 9
ATOM 18174 O O . CYS A 1 33 ? -4.725 -7.980 0.836 1.00 10.00 136 CYS A O 9
ATOM 18181 N N . ASN A 1 34 ? -3.076 -7.360 2.230 1.00 10.00 137 ASN A N 9
ATOM 18182 C CA . ASN A 1 34 ? -2.615 -6.261 1.402 1.00 10.00 137 ASN A CA 9
ATOM 18183 C C . ASN A 1 34 ? -1.188 -6.512 0.942 1.00 10.00 137 ASN A C 9
ATOM 18184 O O . ASN A 1 34 ? -0.663 -5.810 0.074 1.00 10.00 137 ASN A O 9
ATOM 18195 N N . ALA A 1 35 ? -0.579 -7.540 1.518 1.00 10.00 138 ALA A N 9
ATOM 18196 C CA . ALA A 1 35 ? 0.795 -7.891 1.201 1.00 10.00 138 ALA A CA 9
ATOM 18197 C C . ALA A 1 35 ? 0.923 -8.537 -0.174 1.00 10.00 138 ALA A C 9
ATOM 18198 O O . ALA A 1 35 ? 1.745 -8.111 -0.979 1.00 10.00 138 ALA A O 9
ATOM 18205 N N . CYS A 1 36 ? 0.081 -9.529 -0.448 1.00 10.00 139 CYS A N 9
ATOM 18206 C CA . CYS A 1 36 ? 0.134 -10.254 -1.713 1.00 10.00 139 CYS A CA 9
ATOM 18207 C C . CYS A 1 36 ? 0.067 -9.340 -2.936 1.00 10.00 139 CYS A C 9
ATOM 18208 O O . CYS A 1 36 ? 0.887 -9.452 -3.835 1.00 10.00 139 CYS A O 9
ATOM 18215 N N . PHE A 1 37 ? -0.895 -8.446 -2.945 1.00 10.00 140 PHE A N 9
ATOM 18216 C CA . PHE A 1 37 ? -1.082 -7.568 -4.101 1.00 10.00 140 PHE A CA 9
ATOM 18217 C C . PHE A 1 37 ? -0.025 -6.465 -4.191 1.00 10.00 140 PHE A C 9
ATOM 18218 O O . PHE A 1 37 ? 0.539 -6.240 -5.257 1.00 10.00 140 PHE A O 9
ATOM 18235 N N . ILE A 1 38 ? 0.248 -5.789 -3.085 1.00 10.00 141 ILE A N 9
ATOM 18236 C CA . ILE A 1 38 ? 1.187 -4.680 -3.091 1.00 10.00 141 ILE A CA 9
ATOM 18237 C C . ILE A 1 38 ? 2.658 -5.116 -3.159 1.00 10.00 141 ILE A C 9
ATOM 18238 O O . ILE A 1 38 ? 3.461 -4.471 -3.827 1.00 10.00 141 ILE A O 9
ATOM 18254 N N . TYR A 1 39 ? 3.022 -6.192 -2.481 1.00 10.00 142 TYR A N 9
ATOM 18255 C CA . TYR A 1 39 ? 4.406 -6.659 -2.500 1.00 10.00 142 TYR A CA 9
ATOM 18256 C C . TYR A 1 39 ? 4.761 -7.206 -3.885 1.00 10.00 142 TYR A C 9
ATOM 18257 O O . TYR A 1 39 ? 5.900 -7.090 -4.345 1.00 10.00 142 TYR A O 9
ATOM 18275 N N . GLN A 1 40 ? 3.761 -7.777 -4.556 1.00 10.00 143 GLN A N 9
ATOM 18276 C CA . GLN A 1 40 ? 3.935 -8.346 -5.895 1.00 10.00 143 GLN A CA 9
ATOM 18277 C C . GLN A 1 40 ? 4.387 -7.312 -6.922 1.00 10.00 143 GLN A C 9
ATOM 18278 O O . GLN A 1 40 ? 4.797 -7.683 -8.016 1.00 10.00 143 GLN A O 9
ATOM 18292 N N . ARG A 1 41 ? 4.276 -6.025 -6.589 1.00 10.00 144 ARG A N 9
ATOM 18293 C CA . ARG A 1 41 ? 4.685 -4.959 -7.510 1.00 10.00 144 ARG A CA 9
ATOM 18294 C C . ARG A 1 41 ? 6.041 -5.242 -8.144 1.00 10.00 144 ARG A C 9
ATOM 18295 O O . ARG A 1 41 ? 6.170 -5.183 -9.361 1.00 10.00 144 ARG A O 9
ATOM 18316 N N . LYS A 1 42 ? 7.039 -5.556 -7.334 1.00 10.00 145 LYS A N 9
ATOM 18317 C CA . LYS A 1 42 ? 8.362 -5.852 -7.868 1.00 10.00 145 LYS A CA 9
ATOM 18318 C C . LYS A 1 42 ? 8.504 -7.331 -8.210 1.00 10.00 145 LYS A C 9
ATOM 18319 O O . LYS A 1 42 ? 9.213 -7.696 -9.139 1.00 10.00 145 LYS A O 9
ATOM 18338 N N . TYR A 1 43 ? 7.804 -8.180 -7.475 1.00 10.00 146 TYR A N 9
ATOM 18339 C CA . TYR A 1 43 ? 7.909 -9.626 -7.672 1.00 10.00 146 TYR A CA 9
ATOM 18340 C C . TYR A 1 43 ? 7.075 -10.144 -8.837 1.00 10.00 146 TYR A C 9
ATOM 18341 O O . TYR A 1 43 ? 6.996 -11.351 -9.056 1.00 10.00 146 TYR A O 9
ATOM 18359 N N . ASN A 1 44 ? 6.455 -9.251 -9.586 1.00 10.00 147 ASN A N 9
ATOM 18360 C CA . ASN A 1 44 ? 5.646 -9.665 -10.724 1.00 10.00 147 ASN A CA 9
ATOM 18361 C C . ASN A 1 44 ? 5.958 -8.796 -11.933 1.00 10.00 147 ASN A C 9
ATOM 18362 O O . ASN A 1 44 ? 5.969 -9.271 -13.067 1.00 10.00 147 ASN A O 9
ATOM 18373 N N . LYS A 1 45 ? 6.238 -7.525 -11.694 1.00 10.00 148 LYS A N 9
ATOM 18374 C CA . LYS A 1 45 ? 6.548 -6.608 -12.784 1.00 10.00 148 LYS A CA 9
ATOM 18375 C C . LYS A 1 45 ? 7.488 -5.496 -12.339 1.00 10.00 148 LYS A C 9
ATOM 18376 O O . LYS A 1 45 ? 8.025 -5.522 -11.232 1.00 10.00 148 LYS A O 9
ATOM 18395 N N . THR A 1 46 ? 7.709 -4.553 -13.238 1.00 10.00 149 THR A N 9
ATOM 18396 C CA . THR A 1 46 ? 8.545 -3.401 -12.972 1.00 10.00 149 THR A CA 9
ATOM 18397 C C . THR A 1 46 ? 7.815 -2.466 -12.013 1.00 10.00 149 THR A C 9
ATOM 18398 O O . THR A 1 46 ? 6.855 -1.790 -12.399 1.00 10.00 149 THR A O 9
ATOM 18409 N N . ARG A 1 47 ? 8.253 -2.475 -10.755 1.00 10.00 150 ARG A N 9
ATOM 18410 C CA . ARG A 1 47 ? 7.665 -1.641 -9.704 1.00 10.00 150 ARG A CA 9
ATOM 18411 C C . ARG A 1 47 ? 7.396 -0.207 -10.168 1.00 10.00 150 ARG A C 9
ATOM 18412 O O . ARG A 1 47 ? 8.228 0.405 -10.842 1.00 10.00 150 ARG A O 9
ATOM 18433 N N . PRO A 1 48 ? 6.209 0.330 -9.824 1.00 10.00 151 PRO A N 9
ATOM 18434 C CA . PRO A 1 48 ? 5.820 1.694 -10.183 1.00 10.00 151 PRO A CA 9
ATOM 18435 C C . PRO A 1 48 ? 6.827 2.711 -9.673 1.00 10.00 151 PRO A C 9
ATOM 18436 O O . PRO A 1 48 ? 7.119 2.766 -8.477 1.00 10.00 151 PRO A O 9
ATOM 18447 N N . VAL A 1 49 ? 7.349 3.514 -10.585 1.00 10.00 152 VAL A N 9
ATOM 18448 C CA . VAL A 1 49 ? 8.324 4.542 -10.247 1.00 10.00 152 VAL A CA 9
ATOM 18449 C C . VAL A 1 49 ? 7.722 5.617 -9.347 1.00 10.00 152 VAL A C 9
ATOM 18450 O O . VAL A 1 49 ? 8.450 6.359 -8.682 1.00 10.00 152 VAL A O 9
ATOM 18463 N N . THR A 1 50 ? 6.392 5.696 -9.318 1.00 10.00 153 THR A N 9
ATOM 18464 C CA . THR A 1 50 ? 5.694 6.684 -8.505 1.00 10.00 153 THR A CA 9
ATOM 18465 C C . THR A 1 50 ? 6.180 6.661 -7.054 1.00 10.00 153 THR A C 9
ATOM 18466 O O . THR A 1 50 ? 6.567 7.688 -6.504 1.00 10.00 153 THR A O 9
ATOM 18477 N N . ALA A 1 51 ? 6.183 5.483 -6.443 1.00 10.00 154 ALA A N 9
ATOM 18478 C CA . ALA A 1 51 ? 6.631 5.343 -5.051 1.00 10.00 154 ALA A CA 9
ATOM 18479 C C . ALA A 1 51 ? 8.110 5.687 -4.883 1.00 10.00 154 ALA A C 9
ATOM 18480 O O . ALA A 1 51 ? 8.536 6.074 -3.788 1.00 10.00 154 ALA A O 9
ATOM 18487 N N . VAL A 1 52 ? 8.883 5.490 -5.940 1.00 10.00 155 VAL A N 9
ATOM 18488 C CA . VAL A 1 52 ? 10.311 5.797 -5.927 1.00 10.00 155 VAL A CA 9
ATOM 18489 C C . VAL A 1 52 ? 10.523 7.311 -5.924 1.00 10.00 155 VAL A C 9
ATOM 18490 O O . VAL A 1 52 ? 11.390 7.818 -5.225 1.00 10.00 155 VAL A O 9
ATOM 18503 N N . ASN A 1 53 ? 9.769 8.027 -6.760 1.00 10.00 156 ASN A N 9
ATOM 18504 C CA . ASN A 1 53 ? 9.857 9.485 -6.814 1.00 10.00 156 ASN A CA 9
ATOM 18505 C C . ASN A 1 53 ? 9.717 10.087 -5.418 1.00 10.00 156 ASN A C 9
ATOM 18506 O O . ASN A 1 53 ? 10.381 11.073 -5.091 1.00 10.00 156 ASN A O 9
ATOM 18517 N N . LYS A 1 54 ? 8.874 9.485 -4.599 1.00 10.00 157 LYS A N 9
ATOM 18518 C CA . LYS A 1 54 ? 8.690 9.950 -3.241 1.00 10.00 157 LYS A CA 9
ATOM 18519 C C . LYS A 1 54 ? 9.792 9.411 -2.333 1.00 10.00 157 LYS A C 9
ATOM 18520 O O . LYS A 1 54 ? 10.063 9.981 -1.276 1.00 10.00 157 LYS A O 9
ATOM 18539 N N . TYR A 1 55 ? 10.394 8.288 -2.731 1.00 10.00 158 TYR A N 9
ATOM 18540 C CA . TYR A 1 55 ? 11.493 7.677 -1.977 1.00 10.00 158 TYR A CA 9
ATOM 18541 C C . TYR A 1 55 ? 12.574 8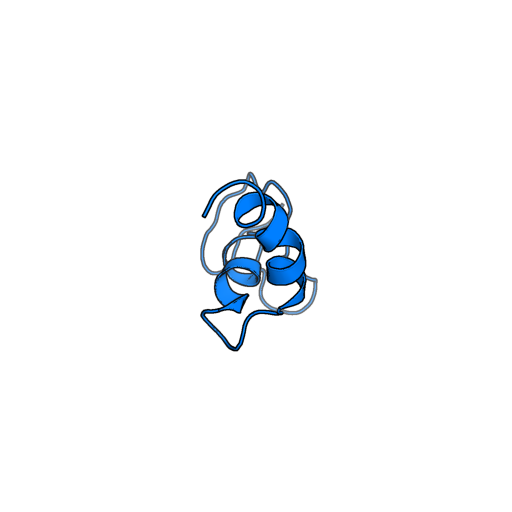.727 -1.726 1.00 10.00 158 TYR A C 9
ATOM 18542 O O . TYR A 1 55 ? 13.250 8.708 -0.695 1.00 10.00 158 TYR A O 9
ATOM 18560 N N . GLN A 1 56 ? 12.742 9.601 -2.715 1.00 10.00 159 GLN A N 9
ATOM 18561 C CA . GLN A 1 56 ? 13.687 10.721 -2.655 1.00 10.00 159 GLN A CA 9
ATOM 18562 C C . GLN A 1 56 ? 13.604 11.459 -1.327 1.00 10.00 159 GLN A C 9
ATOM 18563 O O . GLN A 1 56 ? 14.560 12.084 -0.890 1.00 10.00 159 GLN A O 9
ATOM 18577 N N . LYS A 1 57 ? 12.422 11.417 -0.723 1.00 10.00 160 LYS A N 9
ATOM 18578 C CA . LYS A 1 57 ? 12.207 12.055 0.581 1.00 10.00 160 LYS A CA 9
ATOM 18579 C C . LYS A 1 57 ? 13.309 11.623 1.560 1.00 10.00 160 LYS A C 9
ATOM 18580 O O . LYS A 1 57 ? 13.863 12.450 2.281 1.00 10.00 160 LYS A O 9
ATOM 18599 N N . ARG A 1 58 ? 13.629 10.325 1.568 1.00 10.00 161 ARG A N 9
ATOM 18600 C CA . ARG A 1 58 ? 14.678 9.787 2.440 1.00 10.00 161 ARG A CA 9
ATOM 18601 C C . ARG A 1 58 ? 16.028 9.842 1.719 1.00 10.00 161 ARG A C 9
ATOM 18602 O O . ARG A 1 58 ? 17.071 10.065 2.330 1.00 10.00 161 ARG A O 9
ATOM 18623 N N . LYS A 1 59 ? 15.974 9.656 0.408 1.00 10.00 162 LYS A N 9
ATOM 18624 C CA . LYS A 1 59 ? 17.158 9.670 -0.452 1.00 10.00 162 LYS A CA 9
ATOM 18625 C C . LYS A 1 59 ? 17.799 11.058 -0.520 1.00 10.00 162 LYS A C 9
ATOM 18626 O O . LYS A 1 59 ? 18.871 11.217 -1.095 1.00 10.00 162 LYS A O 9
ATOM 18645 N N . LEU A 1 60 ? 17.121 12.061 0.047 1.00 10.00 163 LEU A N 9
ATOM 18646 C CA . LEU A 1 60 ? 17.588 13.452 0.013 1.00 10.00 163 LEU A CA 9
ATOM 18647 C C . LEU A 1 60 ? 19.005 13.607 0.585 1.00 10.00 163 LEU A C 9
ATOM 18648 O O . LEU A 1 60 ? 19.601 14.682 0.499 1.00 10.00 163 LEU A O 9
ATOM 18664 N N . LYS A 1 61 ? 19.530 12.534 1.173 1.00 10.00 164 LYS A N 9
ATOM 18665 C CA . LYS A 1 61 ? 20.865 12.537 1.748 1.00 10.00 164 LYS A CA 9
ATOM 18666 C C . LYS A 1 61 ? 21.913 12.857 0.677 1.00 10.00 164 LYS A C 9
ATOM 18667 O O . LYS A 1 61 ? 22.979 13.397 0.986 1.00 10.00 164 LYS A O 9
ATOM 18686 N N . VAL A 1 62 ? 21.591 12.506 -0.568 1.00 10.00 165 VAL A N 9
ATOM 18687 C CA . VAL A 1 62 ? 22.465 12.743 -1.726 1.00 10.00 165 VAL A CA 9
ATOM 18688 C C . VAL A 1 62 ? 22.972 14.196 -1.781 1.00 10.00 165 VAL A C 9
ATOM 18689 O O . VAL A 1 62 ? 22.388 15.104 -1.186 1.00 10.00 165 VAL A O 9
ATOM 18702 N N . GLN A 1 63 ? 24.042 14.415 -2.540 1.00 10.00 166 GLN A N 9
ATOM 18703 C CA . GLN A 1 63 ? 24.647 15.732 -2.664 1.00 10.00 166 GLN A CA 9
ATOM 18704 C C . GLN A 1 63 ? 24.230 16.372 -3.975 1.00 10.00 166 GLN A C 9
ATOM 18705 O O . GLN A 1 63 ? 24.177 15.700 -5.010 1.00 10.00 166 GLN A O 9
ATOM 19990 N N . SER A 1 8 ? -15.534 -10.780 8.142 1.00 10.00 111 SER A N 10
ATOM 19991 C CA . SER A 1 8 ? -14.128 -10.964 7.733 1.00 10.00 111 SER A CA 10
ATOM 19992 C C . SER A 1 8 ? -13.939 -12.341 7.105 1.00 10.00 111 SER A C 10
ATOM 19993 O O . SER A 1 8 ? -14.358 -13.352 7.677 1.00 10.00 111 SER A O 10
ATOM 20001 N N . PHE A 1 9 ? -13.332 -12.369 5.920 1.00 10.00 112 PHE A N 10
ATOM 20002 C CA . PHE A 1 9 ? -13.081 -13.620 5.212 1.00 10.00 112 PHE A CA 10
ATOM 20003 C C . PHE A 1 9 ? -11.725 -14.212 5.612 1.00 10.00 112 PHE A C 10
ATOM 20004 O O . PHE A 1 9 ? -11.616 -14.829 6.668 1.00 10.00 112 PHE A O 10
ATOM 20021 N N . GLN A 1 10 ? -10.696 -13.968 4.780 1.00 10.00 113 GLN A N 10
ATOM 20022 C CA . GLN A 1 10 ? -9.339 -14.487 4.991 1.00 10.00 113 GLN A CA 10
ATOM 20023 C C . GLN A 1 10 ? -8.560 -14.315 3.692 1.00 10.00 113 GLN A C 10
ATOM 20024 O O . GLN A 1 10 ? -9.172 -14.082 2.653 1.00 10.00 113 GLN A O 10
ATOM 20038 N N . CYS A 1 11 ? -7.239 -14.430 3.722 1.00 10.00 114 CYS A N 10
ATOM 20039 C CA . CYS A 1 11 ? -6.468 -14.290 2.489 1.00 10.00 114 CYS A CA 10
ATOM 20040 C C . CYS A 1 11 ? -6.424 -15.649 1.836 1.00 10.00 114 CYS A C 10
ATOM 20041 O O . CYS A 1 11 ? -6.752 -16.659 2.465 1.00 10.00 114 CYS A O 10
ATOM 20048 N N . SER A 1 12 ? -6.012 -15.689 0.598 1.00 10.00 115 SER A N 10
ATOM 20049 C CA . SER A 1 12 ? -5.906 -16.944 -0.107 1.00 10.00 115 SER A CA 10
ATOM 20050 C C . SER A 1 12 ? -4.438 -17.330 -0.157 1.00 10.00 115 SER A C 10
ATOM 20051 O O . SER A 1 12 ? -4.008 -18.077 -1.039 1.00 10.00 115 SER A O 10
ATOM 20059 N N . ASN A 1 13 ? -3.670 -16.832 0.824 1.00 10.00 116 ASN A N 10
ATOM 20060 C CA . ASN A 1 13 ? -2.228 -17.054 0.884 1.00 10.00 116 ASN A CA 10
ATOM 20061 C C . ASN A 1 13 ? -1.726 -16.816 2.314 1.00 10.00 116 ASN A C 10
ATOM 20062 O O . ASN A 1 13 ? -0.922 -17.588 2.843 1.00 10.00 116 ASN A O 10
ATOM 20073 N N . CYS A 1 14 ? -2.207 -15.726 2.918 1.00 10.00 117 CYS A N 10
ATOM 20074 C CA . CYS A 1 14 ? -1.797 -15.322 4.266 1.00 10.00 117 CYS A CA 10
ATOM 20075 C C . CYS A 1 14 ? -2.721 -15.839 5.365 1.00 10.00 117 CYS A C 10
ATOM 20076 O O . CYS A 1 14 ? -2.383 -16.799 6.061 1.00 10.00 117 CYS A O 10
ATOM 20083 N N . SER A 1 15 ? -3.863 -15.159 5.506 1.00 10.00 118 SER A N 10
ATOM 20084 C CA . SER A 1 15 ? -4.894 -15.448 6.513 1.00 10.00 118 SER A CA 10
ATOM 20085 C C . SER A 1 15 ? -4.658 -14.597 7.753 1.00 10.00 118 SER A C 10
ATOM 20086 O O . SER A 1 15 ? -4.023 -15.027 8.714 1.00 10.00 118 SER A O 10
ATOM 20094 N N . VAL A 1 16 ? -5.159 -13.370 7.694 1.00 10.00 119 VAL A N 10
ATOM 20095 C CA . VAL A 1 16 ? -5.031 -12.402 8.775 1.00 10.00 119 VAL A CA 10
ATOM 20096 C C . VAL A 1 16 ? -6.377 -11.720 8.990 1.00 10.00 119 VAL A C 10
ATOM 20097 O O . VAL A 1 16 ? -6.679 -10.720 8.343 1.00 10.00 119 VAL A O 10
ATOM 20110 N N . THR A 1 17 ? -7.178 -12.283 9.883 1.00 10.00 120 THR A N 10
ATOM 20111 C CA . THR A 1 17 ? -8.504 -11.757 10.189 1.00 10.00 120 THR A CA 10
ATOM 20112 C C . THR A 1 17 ? -8.479 -10.241 10.406 1.00 10.00 120 THR A C 10
ATOM 20113 O O . THR A 1 17 ? -9.377 -9.529 9.955 1.00 10.00 120 THR A O 10
ATOM 20124 N N . GLU A 1 18 ? -7.452 -9.746 11.087 1.00 10.00 121 GLU A N 10
ATOM 20125 C CA . GLU A 1 18 ? -7.332 -8.314 11.323 1.00 10.00 121 GLU A CA 10
ATOM 20126 C C . GLU A 1 18 ? -6.528 -7.658 10.203 1.00 10.00 121 GLU A C 10
ATOM 20127 O O . GLU A 1 18 ? -5.347 -7.337 10.363 1.00 10.00 121 GLU A O 10
ATOM 20139 N N . THR A 1 19 ? -7.174 -7.468 9.067 1.00 10.00 122 THR A N 10
ATOM 20140 C CA . THR A 1 19 ? -6.525 -6.869 7.918 1.00 10.00 122 THR A CA 10
ATOM 20141 C C . THR A 1 19 ? -6.728 -5.357 7.879 1.00 10.00 122 THR A C 10
ATOM 20142 O O . THR A 1 19 ? -7.844 -4.875 7.695 1.00 10.00 122 THR A O 10
ATOM 20153 N N . ILE A 1 20 ? -5.636 -4.634 8.077 1.00 10.00 123 ILE A N 10
ATOM 20154 C CA . ILE A 1 20 ? -5.643 -3.163 8.060 1.00 10.00 123 ILE A CA 10
ATOM 20155 C C . ILE A 1 20 ? -6.186 -2.578 6.737 1.00 10.00 123 ILE A C 10
ATOM 20156 O O . ILE A 1 20 ? -6.471 -1.383 6.653 1.00 10.00 123 ILE A O 10
ATOM 20172 N N . ARG A 1 21 ? -6.357 -3.424 5.724 1.00 10.00 124 ARG A N 10
ATOM 20173 C CA . ARG A 1 21 ? -6.872 -3.021 4.413 1.00 10.00 124 ARG A CA 10
ATOM 20174 C C . ARG A 1 21 ? -7.007 -4.270 3.555 1.00 10.00 124 ARG A C 10
ATOM 20175 O O . ARG A 1 21 ? -6.010 -4.897 3.205 1.00 10.00 124 ARG A O 10
ATOM 20196 N N . TRP A 1 22 ? -8.244 -4.636 3.256 1.00 10.00 125 TRP A N 10
ATOM 20197 C CA . TRP A 1 22 ? -8.537 -5.842 2.490 1.00 10.00 125 TRP A CA 10
ATOM 20198 C C . TRP A 1 22 ? -8.318 -5.640 0.993 1.00 10.00 125 TRP A C 10
ATOM 20199 O O . TRP A 1 22 ? -8.024 -4.526 0.557 1.00 10.00 125 TRP A O 10
ATOM 20220 N N . ARG A 1 23 ? -8.489 -6.710 0.213 1.00 10.00 126 ARG A N 10
ATOM 20221 C CA . ARG A 1 23 ? -8.294 -6.636 -1.235 1.00 10.00 126 ARG A CA 10
ATOM 20222 C C . ARG A 1 23 ? -8.910 -7.862 -1.950 1.00 10.00 126 ARG A C 10
ATOM 20223 O O . ARG A 1 23 ? -8.646 -8.119 -3.128 1.00 10.00 126 ARG A O 10
ATOM 20244 N N . ASN A 1 24 ? -9.788 -8.568 -1.211 1.00 10.00 127 ASN A N 10
ATOM 20245 C CA . ASN A 1 24 ? -10.499 -9.777 -1.700 1.00 10.00 127 ASN A CA 10
ATOM 20246 C C . ASN A 1 24 ? -10.998 -9.611 -3.128 1.00 10.00 127 ASN A C 10
ATOM 20247 O O . ASN A 1 24 ? -10.906 -10.543 -3.923 1.00 10.00 127 ASN A O 10
ATOM 20258 N N . ILE A 1 25 ? -11.555 -8.431 -3.409 1.00 10.00 128 ILE A N 10
ATOM 20259 C CA . ILE A 1 25 ? -12.087 -8.062 -4.718 1.00 10.00 128 ILE A CA 10
ATOM 20260 C C . ILE A 1 25 ? -12.981 -9.165 -5.300 1.00 10.00 128 ILE A C 10
ATOM 20261 O O . ILE A 1 25 ? -12.554 -9.953 -6.142 1.00 10.00 128 ILE A O 10
ATOM 20277 N N . ARG A 1 26 ? -14.221 -9.208 -4.794 1.00 10.00 129 ARG A N 10
ATOM 20278 C CA . ARG A 1 26 ? -15.251 -10.171 -5.212 1.00 10.00 129 ARG A CA 10
ATOM 20279 C C . ARG A 1 26 ? -15.103 -10.598 -6.674 1.00 10.00 129 ARG A C 10
ATOM 20280 O O . ARG A 1 26 ? -15.534 -9.896 -7.591 1.00 10.00 129 ARG A O 10
ATOM 20301 N N . SER A 1 27 ? -14.462 -11.732 -6.878 1.00 10.00 130 SER A N 10
ATOM 20302 C CA . SER A 1 27 ? -14.249 -12.265 -8.215 1.00 10.00 130 SER A CA 10
ATOM 20303 C C . SER A 1 27 ? -14.266 -13.795 -8.206 1.00 10.00 130 SER A C 10
ATOM 20304 O O . SER A 1 27 ? -15.290 -14.420 -8.494 1.00 10.00 130 SER A O 10
ATOM 20312 N N . LYS A 1 28 ? -13.128 -14.371 -7.864 1.00 10.00 131 LYS A N 10
ATOM 20313 C CA . LYS A 1 28 ? -12.962 -15.817 -7.789 1.00 10.00 131 LYS A CA 10
ATOM 20314 C C . LYS A 1 28 ? -12.217 -16.150 -6.509 1.00 10.00 131 LYS A C 10
ATOM 20315 O O . LYS A 1 28 ? -12.684 -16.936 -5.685 1.00 10.00 131 LYS A O 10
ATOM 20334 N N . GLU A 1 29 ? -11.050 -15.552 -6.355 1.00 10.00 132 GLU A N 10
ATOM 20335 C CA . GLU A 1 29 ? -10.249 -15.733 -5.162 1.00 10.00 132 GLU A CA 10
ATOM 20336 C C . GLU A 1 29 ? -10.631 -14.651 -4.176 1.00 10.00 132 GLU A C 10
ATOM 20337 O O . GLU A 1 29 ? -11.587 -13.906 -4.407 1.00 10.00 132 GLU A O 10
ATOM 20349 N N . GLY A 1 30 ? -9.923 -14.565 -3.077 1.00 10.00 133 GLY A N 10
ATOM 20350 C CA . GLY A 1 30 ? -10.221 -13.551 -2.109 1.00 10.00 133 GLY A CA 10
ATOM 20351 C C . GLY A 1 30 ? -9.004 -13.240 -1.287 1.00 10.00 133 GLY A C 10
ATOM 20352 O O . GLY A 1 30 ? -8.846 -13.742 -0.179 1.00 10.00 133 GLY A O 10
ATOM 20356 N N . ILE A 1 31 ? -8.107 -12.457 -1.856 1.00 10.00 134 ILE A N 10
ATOM 20357 C CA . ILE A 1 31 ? -6.891 -12.088 -1.168 1.00 10.00 134 ILE A CA 10
ATOM 20358 C C . ILE A 1 31 ? -7.151 -10.949 -0.186 1.00 10.00 134 ILE A C 10
ATOM 20359 O O . ILE A 1 31 ? -7.026 -9.776 -0.514 1.00 10.00 134 ILE A O 10
ATOM 20375 N N . GLN A 1 32 ? -7.559 -11.337 1.002 1.00 10.00 135 GLN A N 10
ATOM 20376 C CA . GLN A 1 32 ? -7.859 -10.417 2.090 1.00 10.00 135 GLN A CA 10
ATOM 20377 C C . GLN A 1 32 ? -6.700 -9.494 2.446 1.00 10.00 135 GLN A C 10
ATOM 20378 O O . GLN A 1 32 ? -6.903 -8.301 2.662 1.00 10.00 135 GLN A O 10
ATOM 20392 N N . CYS A 1 33 ? -5.502 -10.045 2.512 1.00 10.00 136 CYS A N 10
ATOM 20393 C CA . CYS A 1 33 ? -4.338 -9.277 2.907 1.00 10.00 136 CYS A CA 10
ATOM 20394 C C . CYS A 1 33 ? -3.984 -8.195 1.908 1.00 10.00 136 CYS A C 10
ATOM 20395 O O . CYS A 1 33 ? -4.545 -8.095 0.816 1.00 10.00 136 CYS A O 10
ATOM 20402 N N . ASN A 1 34 ? -3.024 -7.394 2.315 1.00 10.00 137 ASN A N 10
ATOM 20403 C CA . ASN A 1 34 ? -2.518 -6.316 1.484 1.00 10.00 137 ASN A CA 10
ATOM 20404 C C . ASN A 1 34 ? -1.079 -6.602 1.085 1.00 10.00 137 ASN A C 10
ATOM 20405 O O . ASN A 1 34 ? -0.512 -5.927 0.230 1.00 10.00 137 ASN A O 10
ATOM 20416 N N . ALA A 1 35 ? -0.505 -7.627 1.686 1.00 10.00 138 ALA A N 10
ATOM 20417 C CA . ALA A 1 35 ? 0.874 -7.995 1.424 1.00 10.00 138 ALA A CA 10
ATOM 20418 C C . ALA A 1 35 ? 1.034 -8.650 0.055 1.00 10.00 138 ALA A C 10
ATOM 20419 O O . ALA A 1 35 ? 1.885 -8.241 -0.735 1.00 10.00 138 ALA A O 10
ATOM 20426 N N . CYS A 1 36 ? 0.181 -9.626 -0.239 1.00 10.00 139 CYS A N 10
ATOM 20427 C CA . CYS A 1 36 ? 0.243 -10.360 -1.503 1.00 10.00 139 CYS A CA 10
ATOM 20428 C C . CYS A 1 36 ? 0.164 -9.445 -2.714 1.00 10.00 139 CYS A C 10
ATOM 20429 O O . CYS A 1 36 ? 0.951 -9.569 -3.644 1.00 10.00 139 CYS A O 10
ATOM 20436 N N . PHE A 1 37 ? -0.794 -8.541 -2.703 1.00 10.00 140 PHE A N 10
ATOM 20437 C CA . PHE A 1 37 ? -0.988 -7.638 -3.821 1.00 10.00 140 PHE A CA 10
ATOM 20438 C C . PHE A 1 37 ? 0.100 -6.573 -3.919 1.00 10.00 140 PHE A C 10
ATOM 20439 O O . PHE A 1 37 ? 0.758 -6.443 -4.948 1.00 10.00 140 PHE A O 10
ATOM 20456 N N . ILE A 1 38 ? 0.297 -5.827 -2.842 1.00 10.00 141 ILE A N 10
ATOM 20457 C CA . ILE A 1 38 ? 1.266 -4.740 -2.846 1.00 10.00 141 ILE A CA 10
ATOM 20458 C C . ILE A 1 38 ? 2.709 -5.206 -3.081 1.00 10.00 141 ILE A C 10
ATOM 20459 O O . ILE A 1 38 ? 3.438 -4.593 -3.862 1.00 10.00 141 ILE A O 10
ATOM 20475 N N . TYR A 1 39 ? 3.127 -6.272 -2.413 1.00 10.00 142 TYR A N 10
ATOM 20476 C CA . TYR A 1 39 ? 4.492 -6.781 -2.566 1.00 10.00 142 TYR A CA 10
ATOM 20477 C C . TYR A 1 39 ? 4.703 -7.330 -3.973 1.00 10.00 142 TYR A C 10
ATOM 20478 O O . TYR A 1 39 ? 5.791 -7.219 -4.545 1.00 10.00 142 TYR A O 10
ATOM 20496 N N . GLN A 1 40 ? 3.643 -7.891 -4.545 1.00 10.00 143 GLN A N 10
ATOM 20497 C CA . GLN A 1 40 ? 3.709 -8.449 -5.884 1.00 10.00 143 GLN A CA 10
ATOM 20498 C C . GLN A 1 40 ? 4.036 -7.375 -6.908 1.00 10.00 143 GLN A C 10
ATOM 20499 O O . GLN A 1 40 ? 4.501 -7.680 -7.993 1.00 10.00 143 GLN A O 10
ATOM 20513 N N . ARG A 1 41 ? 3.779 -6.119 -6.556 1.00 10.00 144 ARG A N 10
ATOM 20514 C CA . ARG A 1 41 ? 4.082 -4.994 -7.434 1.00 10.00 144 ARG A CA 10
ATOM 20515 C C . ARG A 1 41 ? 5.496 -5.098 -7.999 1.00 10.00 144 ARG A C 10
ATOM 20516 O O . ARG A 1 41 ? 5.710 -4.876 -9.187 1.00 10.00 144 ARG A O 10
ATOM 20537 N N . LYS A 1 42 ? 6.454 -5.437 -7.148 1.00 10.00 145 LYS A N 10
ATOM 20538 C CA . LYS A 1 42 ? 7.832 -5.585 -7.589 1.00 10.00 145 LYS A CA 10
ATOM 20539 C C . LYS A 1 42 ? 8.082 -6.996 -8.108 1.00 10.00 145 LYS A C 10
ATOM 20540 O O . LYS A 1 42 ? 8.879 -7.207 -9.020 1.00 10.00 145 LYS A O 10
ATOM 20559 N N . TYR A 1 43 ? 7.382 -7.959 -7.536 1.00 10.00 146 TYR A N 10
ATOM 20560 C CA . TYR A 1 43 ? 7.556 -9.357 -7.912 1.00 10.00 146 TYR A CA 10
ATOM 20561 C C . TYR A 1 43 ? 6.655 -9.771 -9.074 1.00 10.00 146 TYR A C 10
ATOM 20562 O O . TYR A 1 43 ? 6.409 -10.960 -9.287 1.00 10.00 146 TYR A O 10
ATOM 20580 N N . ASN A 1 44 ? 6.181 -8.798 -9.829 1.00 10.00 147 ASN A N 10
ATOM 20581 C CA . ASN A 1 44 ? 5.313 -9.064 -10.970 1.00 10.00 147 ASN A CA 10
ATOM 20582 C C . ASN A 1 44 ? 5.782 -8.253 -12.154 1.00 10.00 147 ASN A C 10
ATOM 20583 O O . ASN A 1 44 ? 5.812 -8.732 -13.290 1.00 10.00 147 ASN A O 10
ATOM 20594 N N . LYS A 1 45 ? 6.160 -7.020 -11.878 1.00 10.00 148 LYS A N 10
ATOM 20595 C CA . LYS A 1 45 ? 6.647 -6.122 -12.901 1.00 10.00 148 LYS A CA 10
ATOM 20596 C C . LYS A 1 45 ? 7.557 -5.084 -12.277 1.00 10.00 148 LYS A C 10
ATOM 20597 O O . LYS A 1 45 ? 7.822 -5.124 -11.074 1.00 10.00 148 LYS A O 10
ATOM 20616 N N . THR A 1 46 ? 8.035 -4.170 -13.093 1.00 10.00 149 THR A N 10
ATOM 20617 C CA . THR A 1 46 ? 8.902 -3.124 -12.610 1.00 10.00 149 THR A CA 10
ATOM 20618 C C . THR A 1 46 ? 8.110 -2.120 -11.770 1.00 10.00 149 THR A C 10
ATOM 20619 O O . THR A 1 46 ? 7.123 -1.543 -12.232 1.00 10.00 149 THR A O 10
ATOM 20630 N N . ARG A 1 47 ? 8.512 -1.992 -10.512 1.00 10.00 150 ARG A N 10
ATOM 20631 C CA . ARG A 1 47 ? 7.865 -1.070 -9.579 1.00 10.00 150 ARG A CA 10
ATOM 20632 C C . ARG A 1 47 ? 7.800 0.335 -10.170 1.00 10.00 150 ARG A C 10
ATOM 20633 O O . ARG A 1 47 ? 8.820 0.881 -10.602 1.00 10.00 150 ARG A O 10
ATOM 20654 N N . PRO A 1 48 ? 6.591 0.923 -10.216 1.00 10.00 151 PRO A N 10
ATOM 20655 C CA . PRO A 1 48 ? 6.373 2.266 -10.759 1.00 10.00 151 PRO A CA 10
ATOM 20656 C C . PRO A 1 48 ? 7.324 3.311 -10.191 1.00 10.00 151 PRO A C 10
ATOM 20657 O O . PRO A 1 48 ? 7.597 3.343 -8.983 1.00 10.00 151 PRO A O 10
ATOM 20668 N N . VAL A 1 49 ? 7.810 4.166 -11.080 1.00 10.00 152 VAL A N 10
ATOM 20669 C CA . VAL A 1 49 ? 8.732 5.237 -10.728 1.00 10.00 152 VAL A CA 10
ATOM 20670 C C . VAL A 1 49 ? 8.098 6.221 -9.744 1.00 10.00 152 VAL A C 10
ATOM 20671 O O . VAL A 1 49 ? 8.805 6.969 -9.074 1.00 10.00 152 VAL A O 10
ATOM 20684 N N . THR A 1 50 ? 6.773 6.215 -9.641 1.00 10.00 153 THR A N 10
ATOM 20685 C CA . THR A 1 50 ? 6.097 7.115 -8.720 1.00 10.00 153 THR A CA 10
ATOM 20686 C C . THR A 1 50 ? 6.585 6.876 -7.294 1.00 10.00 153 THR A C 10
ATOM 20687 O O . THR A 1 50 ? 7.012 7.811 -6.610 1.00 10.00 153 THR A O 10
ATOM 20698 N N . ALA A 1 51 ? 6.516 5.619 -6.849 1.00 10.00 154 ALA A N 10
ATOM 20699 C CA . ALA A 1 51 ? 6.992 5.248 -5.522 1.00 10.00 154 ALA A CA 10
ATOM 20700 C C . ALA A 1 51 ? 8.455 5.609 -5.336 1.00 10.00 154 ALA A C 10
ATOM 20701 O O . ALA A 1 51 ? 8.864 5.980 -4.233 1.00 10.00 154 ALA A O 10
ATOM 20708 N N . VAL A 1 52 ? 9.244 5.478 -6.394 1.00 10.00 155 VAL A N 10
ATOM 20709 C CA . VAL A 1 52 ? 10.656 5.828 -6.338 1.00 10.00 155 VAL A CA 10
ATOM 20710 C C . VAL A 1 52 ? 10.818 7.338 -6.201 1.00 10.00 155 VAL A C 10
ATOM 20711 O O . VAL A 1 52 ? 11.649 7.816 -5.436 1.00 10.00 155 VAL A O 10
ATOM 20724 N N . ASN A 1 53 ? 10.053 8.074 -6.987 1.00 10.00 156 ASN A N 10
ATOM 20725 C CA . ASN A 1 53 ? 10.056 9.535 -6.923 1.00 10.00 156 ASN A CA 10
ATOM 20726 C C . ASN A 1 53 ? 9.906 10.012 -5.483 1.00 10.00 156 ASN A C 10
ATOM 20727 O O . ASN A 1 53 ? 10.590 10.937 -5.056 1.00 10.00 156 ASN A O 10
ATOM 20738 N N . LYS A 1 54 ? 9.030 9.366 -4.731 1.00 10.00 157 LYS A N 10
ATOM 20739 C CA . LYS A 1 54 ? 8.841 9.725 -3.339 1.00 10.00 157 LYS A CA 10
ATOM 20740 C C . LYS A 1 54 ? 9.901 9.073 -2.460 1.00 10.00 157 LYS A C 10
ATOM 20741 O O . LYS A 1 54 ? 10.163 9.540 -1.362 1.00 10.00 157 LYS A O 10
ATOM 20760 N N . TYR A 1 55 ? 10.485 7.968 -2.934 1.00 10.00 158 TYR A N 10
ATOM 20761 C CA . TYR A 1 55 ? 11.547 7.280 -2.200 1.00 10.00 158 TYR A CA 10
ATOM 20762 C C . TYR A 1 55 ? 12.626 8.299 -1.833 1.00 10.00 158 TYR A C 10
ATOM 20763 O O . TYR A 1 55 ? 13.223 8.253 -0.753 1.00 10.00 158 TYR A O 10
ATOM 20781 N N . GLN A 1 56 ? 12.849 9.203 -2.781 1.00 10.00 159 GLN A N 10
ATOM 20782 C CA . GLN A 1 56 ? 13.786 10.317 -2.649 1.00 10.00 159 GLN A CA 10
ATOM 20783 C C . GLN A 1 56 ? 13.611 11.050 -1.313 1.00 10.00 159 GLN A C 10
ATOM 20784 O O . GLN A 1 56 ? 14.521 11.704 -0.848 1.00 10.00 159 GLN A O 10
ATOM 20798 N N . LYS A 1 57 ? 12.419 10.960 -0.746 1.00 10.00 160 LYS A N 10
ATOM 20799 C CA . LYS A 1 57 ? 12.116 11.604 0.541 1.00 10.00 160 LYS A CA 10
ATOM 20800 C C . LYS A 1 57 ? 13.187 11.257 1.598 1.00 10.00 160 LYS A C 10
ATOM 20801 O O . LYS A 1 57 ? 13.570 12.101 2.406 1.00 10.00 160 LYS A O 10
ATOM 20820 N N . ARG A 1 58 ? 13.658 10.010 1.586 1.00 10.00 161 ARG A N 10
ATOM 20821 C CA . ARG A 1 58 ? 14.684 9.554 2.530 1.00 10.00 161 ARG A CA 10
ATOM 20822 C C . ARG A 1 58 ? 16.091 9.732 1.937 1.00 10.00 161 ARG A C 10
ATOM 20823 O O . ARG A 1 58 ? 17.105 9.702 2.642 1.00 10.00 161 ARG A O 10
ATOM 20844 N N . LYS A 1 59 ? 16.115 9.889 0.627 1.00 10.00 162 LYS A N 10
ATOM 20845 C CA . LYS A 1 59 ? 17.330 10.067 -0.173 1.00 10.00 162 LYS A CA 10
ATOM 20846 C C . LYS A 1 59 ? 17.675 11.544 -0.399 1.00 10.00 162 LYS A C 10
ATOM 20847 O O . LYS A 1 59 ? 18.621 11.824 -1.124 1.00 10.00 162 LYS A O 10
ATOM 20866 N N . LEU A 1 60 ? 16.808 12.450 0.103 1.00 10.00 163 LEU A N 10
ATOM 20867 C CA . LEU A 1 60 ? 16.892 13.933 -0.041 1.00 10.00 163 LEU A CA 10
ATOM 20868 C C . LEU A 1 60 ? 18.284 14.597 0.151 1.00 10.00 163 LEU A C 10
ATOM 20869 O O . LEU A 1 60 ? 18.341 15.791 0.441 1.00 10.00 163 LEU A O 10
ATOM 20885 N N . LYS A 1 61 ? 19.375 13.857 -0.018 1.00 10.00 164 LYS A N 10
ATOM 20886 C CA . LYS A 1 61 ? 20.744 14.381 0.082 1.00 10.00 164 LYS A CA 10
ATOM 20887 C C . LYS A 1 61 ? 21.036 15.370 -1.057 1.00 10.00 164 LYS A C 10
ATOM 20888 O O . LYS A 1 61 ? 22.186 15.566 -1.450 1.00 10.00 164 LYS A O 10
ATOM 20907 N N . VAL A 1 62 ? 19.980 15.955 -1.598 1.00 10.00 165 VAL A N 10
ATOM 20908 C CA . VAL A 1 62 ? 20.078 16.884 -2.700 1.00 10.00 165 VAL A CA 10
ATOM 20909 C C . VAL A 1 62 ? 20.625 18.225 -2.215 1.00 10.00 165 VAL A C 10
ATOM 20910 O O . VAL A 1 62 ? 21.159 18.327 -1.108 1.00 10.00 165 VAL A O 10
ATOM 20923 N N . GLN A 1 63 ? 20.484 19.247 -3.040 1.00 10.00 166 GLN A N 10
ATOM 20924 C CA . GLN A 1 63 ? 20.967 20.576 -2.689 1.00 10.00 166 GLN A CA 10
ATOM 20925 C C . GLN A 1 63 ? 19.978 21.639 -3.152 1.00 10.00 166 GLN A C 10
ATOM 20926 O O . GLN A 1 63 ? 18.862 21.325 -3.576 1.00 10.00 166 GLN A O 10
#